Protein AF-A0A959YW52-F1 (afdb_monomer_lite)

pLDDT: mean 72.19, std 20.53, range [29.86, 98.44]

Foldseek 3Di:
DDDDPDFDKWKKKFKKKFKKKWFFDPVDDDPDDDTDTDIDTPTMETEPIGTDDPVVQVVDDAPDWDQKDFFYFYDDPNATFGFIWGGKGWDDFPDFPPWDDDPRMTMGMGITMIMTIGTDDGDGDDDDDDDDDDDDDDDDDDDDDDDDDDDPPPDDPDDDDPPPDDPDDPDVVVVVVVVVVVVVVVVVVVVVVVVVVVVVVVVVVVVVVVLVPPPPDDDDVVVVSCVVVVVVVVVVVVVVVVVVVVVVVVVVVVVPPDPDPVVVVVQVPPAFDWDWDWDDDPPWIKTWIWTWFAFLVRDIFIFILIFIPVLLVVLQVVQVPDPDDQPDPVSVLLVLLVLLQSCLVRCPRVLVRLVCRCVVVVNDLVRSLRVLLLRLQNQAEEFQECAADPVHAQDDDPNHGYDYNGVVSERGLSNCSRPVYGHAVNSQSNSCSSSVVVVWDKWWKDFPPVRHIWIFGQDPDDAAFDDDPNTTTWTAGRNHHDGDTRDDDPVGRPCVRIDTRDRDNVDPCSPPDDPVPPDDDDPDDD

Radius of gyration: 36.08 Å; chains: 1; bounding box: 125×95×77 Å

Sequence (526 aa):
MARRTELRRIHFTGTCSGKYHATRNPRLSRPLHEEVYDLTITEFEGRNCEVITEREHEAFTHDLSAEEVTGALCEWEGQLYRMQLAEVRVATAEGPEGVSKEGQDSFGQFHGTFTAVVMVPYEVFVPEADPEPLDVEDDDEPRTWTGTGPLNRVEVPVAPTWSDGCATGGCWEAVGWLLTILFWLVAAIALIGLIGVAPLVLLVLLVALLLSGGGILGGAGEAIGRVLGGILQFLLGLLAVGVLLSVLAGLFSFLKERPDERLRERTEQQELETQEDQLVVGEDTLIRHHLRWQDHGGQWHSMNWEVFRSHMRASLNHLDSIARHLPSEEDWRQLYGHLARTDSLHLSRLVSAARELGTREGLDRNQLAHALTTCVQSIPYSWVLEEPCPNGEGREWDGHPCKGEMPFGLNPPAGFVGDLRGDCDTRVLLLHAVLEELGYDVAVMLSQRYRHAMLGIVLPGRGSSLMHGGQRYYFYETTSRGFRLGYIHPQNADLRYWRLLKLDRDNPNFDNPSPWNSSRPSTTAS

Secondary structure (DSSP, 8-state):
-PPP-PPPEEEEEEEEEEEEEEEE-TT---SSS---EEEEEEEEEEEEEEEE-HHHHHH---SEEEEEEEEEEEEETTEEEEEEEEEEEEE--S--EEEEEETTEEEEEEEEEEEEEEESPPPPPPPPPPPPP------------------------------S---SSSHHHHHHHHHHHHHHHHHHHHHHHHHHHHHHHHHHHHHHHHHHS--SS-SSHHHHHHHHHHHHHHHHHHHHHHHHHHHHHHHHHHTT-S--HHHHHHHHSS--EEEEEEEEETTEEEEEEEEEEE-TTS-EEEEEEEEEHHHHHHHHHHHHH------SHHHHHHHHHHHHHHHTTTTHHHHHHHHHHHHHHT--HHHHHHHHHHHHHHSPP-EE-SSPPTT-TT-EETTEEEE-S-GGG---HHHHHHH----HHHHHHHHHHHHHHTT--EEEEEETTTTEEEEEE-SS--S-EEEETTEEEEEE--SSTTPPTT---GGG--GGG-EEE---SS-GGGGS--GGG---------

Structure (mmCIF, N/CA/C/O backbone):
data_AF-A0A959YW52-F1
#
_entry.id   AF-A0A959YW52-F1
#
loop_
_atom_site.group_PDB
_atom_site.id
_atom_site.type_symbol
_atom_site.label_atom_id
_atom_site.label_alt_id
_atom_site.label_comp_id
_atom_site.label_asym_id
_atom_site.label_entity_id
_atom_site.label_seq_id
_atom_site.pdbx_PDB_ins_code
_atom_site.Cartn_x
_atom_site.Cartn_y
_atom_site.Cartn_z
_atom_site.occupancy
_atom_site.B_iso_or_equiv
_atom_site.auth_seq_id
_atom_site.auth_comp_id
_atom_site.auth_asym_id
_atom_site.auth_atom_id
_atom_site.pdbx_PDB_model_num
ATOM 1 N N . MET A 1 1 ? -31.262 -17.242 25.983 1.00 34.03 1 MET A N 1
ATOM 2 C CA . MET A 1 1 ? -30.513 -16.406 26.947 1.00 34.03 1 MET A CA 1
ATOM 3 C C . MET A 1 1 ? -29.026 -16.650 26.735 1.00 34.03 1 MET A C 1
ATOM 5 O O . MET A 1 1 ? -28.505 -17.632 27.245 1.00 34.03 1 MET A O 1
ATOM 9 N N . ALA A 1 2 ? -28.364 -15.824 25.924 1.00 30.14 2 ALA A N 1
ATOM 10 C CA . ALA A 1 2 ? -26.908 -15.851 25.802 1.00 30.14 2 ALA A CA 1
ATOM 11 C C . ALA A 1 2 ? -26.317 -15.064 26.983 1.00 30.14 2 ALA A C 1
ATOM 13 O O . ALA A 1 2 ? -26.709 -13.918 27.206 1.00 30.14 2 ALA A O 1
ATOM 14 N N . ARG A 1 3 ? -25.440 -15.690 27.776 1.00 30.64 3 ARG A N 1
ATOM 15 C CA . ARG A 1 3 ? -24.701 -14.999 28.842 1.00 30.64 3 ARG A CA 1
ATOM 16 C C . ARG A 1 3 ? -23.702 -14.046 28.183 1.00 30.64 3 ARG A C 1
ATOM 18 O O . ARG A 1 3 ? -22.893 -14.490 27.375 1.00 30.64 3 ARG A O 1
ATOM 25 N N . ARG A 1 4 ? -23.773 -12.754 28.524 1.00 33.38 4 ARG A N 1
ATOM 26 C CA . ARG A 1 4 ? -22.678 -11.797 28.307 1.00 33.38 4 ARG A CA 1
ATOM 27 C C . ARG A 1 4 ? -21.444 -12.356 29.012 1.00 33.38 4 ARG A C 1
ATOM 29 O O . ARG A 1 4 ? -21.488 -12.568 30.221 1.00 33.38 4 ARG A O 1
ATOM 36 N N . THR A 1 5 ? -20.375 -12.611 28.273 1.00 37.94 5 THR A N 1
ATOM 37 C CA . THR A 1 5 ? -19.053 -12.824 28.859 1.00 37.94 5 THR A CA 1
ATOM 38 C C . THR A 1 5 ? -18.578 -11.453 29.333 1.00 37.94 5 THR A C 1
ATOM 40 O O . THR A 1 5 ? -18.180 -10.623 28.521 1.00 37.94 5 THR A O 1
ATOM 43 N N . GLU A 1 6 ? -18.744 -11.156 30.620 1.00 40.44 6 GLU A N 1
ATOM 44 C CA . GLU A 1 6 ? -18.160 -9.957 31.223 1.00 40.44 6 GLU A CA 1
ATOM 45 C C . GLU A 1 6 ? -16.634 -10.088 31.193 1.00 40.44 6 GLU A C 1
ATOM 47 O O . GLU A 1 6 ? -16.079 -11.097 31.634 1.00 40.44 6 GLU A O 1
ATOM 52 N N . LEU A 1 7 ? -15.967 -9.081 30.626 1.00 49.72 7 LEU A N 1
ATOM 53 C CA . LEU A 1 7 ? -14.514 -8.937 30.670 1.00 49.72 7 LEU A CA 1
ATOM 54 C C . LEU A 1 7 ? -14.094 -8.867 32.142 1.00 49.72 7 LEU A C 1
ATOM 56 O O . LEU A 1 7 ? -14.512 -7.962 32.863 1.00 49.72 7 LEU A O 1
ATOM 60 N N . ARG A 1 8 ? -13.301 -9.837 32.607 1.00 59.47 8 ARG A N 1
ATOM 61 C CA . ARG A 1 8 ? -12.747 -9.798 33.964 1.00 59.47 8 ARG A CA 1
ATOM 62 C C . ARG A 1 8 ? -11.584 -8.814 33.985 1.00 59.47 8 ARG A C 1
ATOM 64 O O . ARG A 1 8 ? -10.597 -9.027 33.283 1.00 59.47 8 ARG A O 1
ATOM 71 N N . ARG A 1 9 ? -11.729 -7.761 34.789 1.00 74.25 9 ARG A N 1
ATOM 72 C CA . ARG A 1 9 ? -10.675 -6.795 35.110 1.00 74.25 9 ARG A CA 1
ATOM 73 C C . ARG A 1 9 ? -9.883 -7.344 36.291 1.00 74.25 9 ARG A C 1
ATOM 75 O O 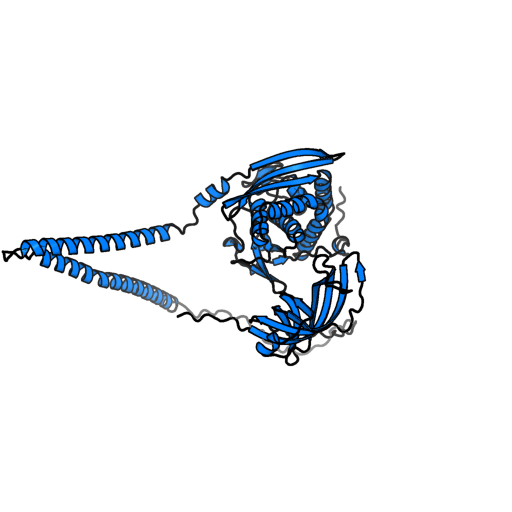. ARG A 1 9 ? -10.480 -7.693 37.309 1.00 74.25 9 ARG A O 1
ATOM 82 N N . ILE A 1 10 ? -8.571 -7.465 36.144 1.00 74.62 10 ILE A N 1
ATOM 83 C CA . ILE A 1 10 ? -7.675 -7.847 37.240 1.00 74.62 10 ILE A CA 1
ATOM 84 C C . ILE A 1 10 ? -6.772 -6.652 37.515 1.00 74.62 10 ILE A C 1
ATOM 86 O O . ILE A 1 10 ? -6.115 -6.165 36.597 1.00 74.62 10 ILE A O 1
ATOM 90 N N . HIS A 1 11 ? -6.769 -6.180 38.760 1.00 82.75 11 HIS A N 1
ATOM 91 C CA . HIS A 1 11 ? -5.918 -5.082 39.205 1.00 82.75 11 HIS A CA 1
ATOM 92 C C . HIS A 1 11 ? -4.652 -5.657 39.833 1.00 82.75 11 HIS A C 1
ATOM 94 O O . HIS A 1 11 ? -4.713 -6.649 40.559 1.00 82.75 11 HIS A O 1
ATOM 100 N N . PHE A 1 12 ? -3.509 -5.042 39.568 1.00 81.81 12 PHE A N 1
ATOM 101 C CA . PHE A 1 12 ? -2.229 -5.462 40.131 1.00 81.81 12 PHE A CA 1
ATOM 102 C C . PHE A 1 12 ? -1.361 -4.250 40.454 1.00 81.81 12 PHE A C 1
ATOM 104 O O . PHE A 1 12 ? -1.580 -3.161 39.920 1.00 81.81 12 PHE A O 1
ATOM 111 N N . THR A 1 13 ? -0.402 -4.458 41.350 1.00 85.31 13 THR A N 1
ATOM 112 C CA . THR A 1 13 ? 0.667 -3.526 41.707 1.00 85.31 13 THR A CA 1
ATOM 113 C C . THR A 1 13 ? 2.022 -4.171 41.450 1.00 85.31 13 THR A C 1
ATOM 115 O O . THR A 1 13 ? 2.110 -5.392 41.451 1.00 85.31 13 THR A O 1
ATOM 118 N N . GLY A 1 14 ? 3.080 -3.398 41.251 1.00 81.69 14 GLY A N 1
ATOM 119 C CA . GLY A 1 14 ? 4.436 -3.934 41.126 1.00 81.69 14 GLY A CA 1
ATOM 120 C C . GLY A 1 14 ? 5.497 -2.844 41.147 1.00 81.69 14 GLY A C 1
ATOM 121 O O . GLY A 1 14 ? 5.187 -1.659 41.280 1.00 81.69 14 GLY A O 1
ATOM 122 N N . THR A 1 15 ? 6.760 -3.229 40.996 1.00 81.69 15 THR A N 1
ATOM 123 C CA . THR A 1 15 ? 7.856 -2.283 40.735 1.00 81.69 15 THR A CA 1
ATOM 124 C C . THR A 1 15 ? 8.001 -2.079 39.234 1.00 81.69 15 THR A C 1
ATOM 126 O O . THR A 1 15 ? 7.799 -3.021 38.480 1.00 81.69 15 THR A O 1
ATOM 129 N N . CYS A 1 16 ? 8.368 -0.891 38.775 1.00 79.44 16 CYS A N 1
ATOM 130 C CA . CYS A 1 16 ? 8.569 -0.615 37.358 1.00 79.44 16 CYS A CA 1
ATOM 131 C C . CYS A 1 16 ? 9.844 0.178 37.104 1.00 79.44 16 CYS A C 1
ATOM 133 O O . CYS A 1 16 ? 10.278 0.962 37.951 1.00 79.44 16 CYS A O 1
ATOM 135 N N . SER A 1 17 ? 10.402 -0.023 35.919 1.00 77.06 17 SER A N 1
ATOM 136 C CA . SER A 1 17 ? 11.400 0.838 35.305 1.00 77.06 17 SER A CA 1
ATOM 137 C C . SER A 1 17 ? 10.946 1.219 33.899 1.00 77.06 17 SER A C 1
ATOM 139 O O . SER A 1 17 ? 10.126 0.536 33.283 1.00 77.06 17 SER A O 1
ATOM 141 N N . GLY A 1 18 ? 11.443 2.329 33.371 1.00 74.06 18 GLY A N 1
ATOM 142 C CA . GLY A 1 18 ? 11.065 2.735 32.025 1.00 74.06 18 GLY A CA 1
ATOM 143 C C . GLY A 1 18 ? 11.754 3.993 31.548 1.00 74.06 18 GLY A C 1
ATOM 144 O O . GLY A 1 18 ? 12.485 4.645 32.294 1.00 74.06 18 GLY A O 1
ATOM 145 N N . LYS A 1 19 ? 11.497 4.340 30.288 1.00 71.19 19 LYS A N 1
ATOM 146 C CA . LYS A 1 19 ? 11.913 5.608 29.689 1.00 71.19 19 LYS A CA 1
ATOM 147 C C . LYS A 1 19 ? 10.701 6.491 29.487 1.00 71.19 19 LYS A C 1
ATOM 149 O O . LYS A 1 19 ? 9.614 6.016 29.154 1.00 71.19 19 LYS A O 1
ATOM 154 N N . TYR A 1 20 ? 10.904 7.786 29.664 1.00 73.19 20 TYR A N 1
ATOM 155 C CA . TYR A 1 20 ? 9.878 8.774 29.398 1.00 73.19 20 TYR A CA 1
ATOM 156 C C . TYR A 1 20 ? 10.398 9.895 28.506 1.00 73.19 20 TYR A C 1
ATOM 158 O O . TYR A 1 20 ? 11.587 10.216 28.489 1.00 73.19 20 TYR A O 1
ATOM 166 N N . HIS A 1 21 ? 9.460 10.502 27.794 1.00 67.38 21 HIS A N 1
ATOM 167 C CA . HIS A 1 21 ? 9.604 11.740 27.055 1.00 67.38 21 HIS A CA 1
ATOM 168 C C . HIS A 1 21 ? 8.698 12.789 27.702 1.00 67.38 21 HIS A C 1
ATOM 170 O O . HIS A 1 21 ? 7.490 12.592 27.796 1.00 67.38 21 HIS A O 1
ATOM 176 N N . ALA A 1 22 ? 9.279 13.878 28.189 1.00 69.12 22 ALA A N 1
ATOM 177 C CA . ALA A 1 22 ? 8.568 14.961 28.849 1.00 69.12 22 ALA A CA 1
ATOM 178 C C . ALA A 1 22 ? 8.704 16.252 28.041 1.00 69.12 22 ALA A C 1
ATOM 180 O O . ALA A 1 22 ? 9.807 16.781 27.906 1.00 69.12 22 ALA A O 1
ATOM 181 N N . THR A 1 23 ? 7.583 16.797 27.578 1.00 64.88 23 THR A N 1
ATOM 182 C CA . THR A 1 23 ? 7.533 18.083 26.875 1.00 64.88 23 THR A CA 1
ATOM 183 C C . THR A 1 23 ? 7.017 19.149 27.827 1.00 64.88 23 THR A C 1
ATOM 185 O O . THR A 1 23 ? 5.978 18.986 28.464 1.00 64.88 23 THR A O 1
ATOM 188 N N . ARG A 1 24 ? 7.736 20.266 27.957 1.00 65.94 24 ARG A N 1
ATOM 189 C CA . ARG A 1 24 ? 7.302 21.372 28.823 1.00 65.94 24 ARG A CA 1
ATOM 190 C C . ARG A 1 24 ? 5.937 21.888 28.365 1.00 65.94 24 ARG A C 1
ATOM 192 O O . ARG A 1 24 ? 5.804 22.299 27.217 1.00 65.94 24 ARG A O 1
ATOM 199 N N . ASN A 1 25 ? 4.951 21.945 29.260 1.00 62.22 25 ASN A N 1
ATOM 200 C CA . ASN A 1 25 ? 3.622 22.465 28.951 1.00 62.22 25 ASN A CA 1
ATOM 201 C C . ASN A 1 25 ? 3.543 23.968 29.289 1.00 62.22 25 ASN A C 1
ATOM 203 O O . ASN A 1 25 ? 3.384 24.346 30.454 1.00 62.22 25 ASN A O 1
ATOM 207 N N . PRO A 1 26 ? 3.617 24.874 28.295 1.00 59.00 26 PRO A N 1
ATOM 208 C CA . PRO A 1 26 ? 3.636 26.313 28.548 1.00 59.00 26 PRO A CA 1
ATOM 209 C C . PRO A 1 26 ? 2.276 26.875 28.991 1.00 59.00 26 PRO A C 1
ATOM 211 O O . PRO A 1 26 ? 2.205 28.041 29.379 1.00 59.00 26 PRO A O 1
ATOM 214 N N . ARG A 1 27 ? 1.190 26.090 28.908 1.00 53.53 27 ARG A N 1
ATOM 215 C CA . ARG A 1 27 ? -0.183 26.528 29.217 1.00 53.53 27 ARG A CA 1
ATOM 216 C C . ARG A 1 27 ? -0.585 26.283 30.673 1.00 53.53 27 ARG A C 1
ATOM 218 O O . ARG A 1 27 ? -1.597 26.826 31.108 1.00 53.53 27 ARG A O 1
ATOM 225 N N . LEU A 1 28 ? 0.193 25.497 31.416 1.00 52.78 28 LEU A N 1
ATOM 226 C CA . LEU A 1 28 ? -0.083 25.093 32.795 1.00 52.78 28 LEU A CA 1
ATOM 227 C C . LEU A 1 28 ? 1.045 25.553 33.730 1.00 52.78 28 LEU A C 1
ATOM 229 O O . LEU A 1 28 ? 1.616 24.764 34.466 1.00 52.78 28 LEU A O 1
ATOM 233 N N . SER A 1 29 ? 1.404 26.835 33.717 1.00 49.03 29 SER A N 1
ATOM 234 C CA . SER A 1 29 ? 2.320 27.379 34.726 1.00 49.03 29 SER A CA 1
ATOM 235 C C . SER A 1 29 ? 1.566 27.627 36.038 1.00 49.03 29 SER A C 1
ATOM 237 O O . SER A 1 29 ? 0.639 28.438 36.101 1.00 49.03 29 SER A O 1
ATOM 239 N N . ARG A 1 30 ? 1.936 26.907 37.104 1.00 50.81 30 ARG A N 1
ATOM 240 C CA . ARG A 1 30 ? 1.423 27.158 38.462 1.00 50.81 30 ARG A CA 1
ATOM 241 C C . ARG A 1 30 ? 2.211 28.293 39.140 1.00 50.81 30 ARG A C 1
ATOM 243 O O . ARG A 1 30 ? 3.306 28.637 38.689 1.00 50.81 30 ARG A O 1
ATOM 250 N N . PRO A 1 31 ? 1.674 28.932 40.198 1.00 45.75 31 PRO A N 1
ATOM 251 C CA . PRO A 1 31 ? 2.380 30.010 40.880 1.00 45.75 31 PRO A CA 1
ATOM 252 C C . PRO A 1 31 ? 3.649 29.490 41.574 1.00 45.75 31 PRO A C 1
ATOM 254 O O . PRO A 1 31 ? 3.576 28.533 42.333 1.00 45.75 31 PRO A O 1
ATOM 257 N N . LEU A 1 32 ? 4.765 30.201 41.360 1.00 44.62 32 LEU A N 1
ATOM 258 C CA . LEU A 1 32 ? 6.090 30.046 41.988 1.00 44.62 32 LEU A CA 1
ATOM 259 C C . LEU A 1 32 ? 6.825 28.715 41.716 1.00 44.62 32 LEU A C 1
ATOM 261 O O . LEU A 1 32 ? 6.703 27.741 42.443 1.00 44.62 32 LEU A O 1
ATOM 265 N N . HIS A 1 33 ? 7.707 28.769 40.710 1.00 49.72 33 HIS A N 1
ATOM 266 C CA . HIS A 1 33 ? 8.815 27.840 40.427 1.00 49.72 33 HIS A CA 1
ATOM 267 C C . HIS A 1 33 ? 8.492 26.394 40.009 1.00 49.72 33 HIS A C 1
ATOM 269 O O . HIS A 1 33 ? 9.429 25.639 39.762 1.00 49.72 33 HIS A O 1
ATOM 275 N N . GLU A 1 34 ? 7.227 26.025 39.818 1.00 51.66 34 GLU A N 1
ATOM 276 C CA . GLU A 1 34 ? 6.865 24.716 39.257 1.00 51.66 34 GLU A CA 1
ATOM 277 C C . GLU A 1 34 ? 6.681 24.788 37.734 1.00 51.66 34 GLU A C 1
ATOM 279 O O . GLU A 1 34 ? 5.767 25.436 37.218 1.00 51.66 34 GLU A O 1
ATOM 284 N N . GLU A 1 35 ? 7.569 24.116 37.001 1.00 58.22 35 GLU A N 1
ATOM 285 C CA . GLU A 1 35 ? 7.387 23.839 35.578 1.00 58.22 35 GLU A CA 1
ATOM 286 C C . GLU A 1 35 ? 6.579 22.551 35.413 1.00 58.22 35 GLU A C 1
ATOM 288 O O . GLU A 1 35 ? 6.945 21.512 35.959 1.00 58.22 35 GLU A O 1
ATOM 293 N N . VAL A 1 36 ? 5.483 22.619 34.658 1.00 58.41 36 VAL A N 1
ATOM 294 C CA . VAL A 1 36 ? 4.636 21.458 34.363 1.00 58.41 36 VAL A CA 1
ATOM 295 C C . VAL A 1 36 ? 5.055 20.873 33.019 1.00 58.41 36 VAL A C 1
ATOM 297 O O . VAL A 1 36 ? 5.238 21.609 32.048 1.00 58.41 36 VAL A O 1
ATOM 300 N N . TYR A 1 37 ? 5.213 19.555 32.971 1.00 60.69 37 TYR A N 1
ATOM 301 C CA . TYR A 1 37 ? 5.586 18.806 31.777 1.00 60.69 37 TYR A CA 1
ATOM 302 C C . TYR A 1 37 ? 4.476 17.810 31.433 1.00 60.69 37 TYR A C 1
ATOM 304 O O . TYR A 1 37 ? 3.926 17.169 32.327 1.00 60.69 37 TYR A O 1
ATOM 312 N N . ASP A 1 38 ? 4.172 17.676 30.145 1.00 58.47 38 ASP A N 1
ATOM 313 C CA . ASP A 1 38 ? 3.371 16.578 29.613 1.00 58.47 38 ASP A CA 1
ATOM 314 C C . ASP A 1 38 ? 4.309 15.383 29.417 1.00 58.47 38 ASP A C 1
ATOM 316 O O . ASP A 1 38 ? 5.270 15.468 28.649 1.00 58.47 38 ASP A O 1
ATOM 320 N N . LEU A 1 39 ? 4.073 14.289 30.141 1.00 62.97 39 LEU A N 1
ATOM 321 C CA . LEU A 1 39 ? 4.956 13.125 30.145 1.00 62.97 39 LEU A CA 1
ATOM 322 C C . LEU A 1 39 ? 4.329 11.957 29.382 1.00 62.97 39 LEU A C 1
ATOM 324 O O . LEU A 1 39 ? 3.195 11.569 29.637 1.00 62.97 39 LEU A O 1
ATOM 328 N N . THR A 1 40 ? 5.095 11.388 28.457 1.00 63.34 40 THR A N 1
ATOM 329 C CA . THR A 1 40 ? 4.764 10.187 27.687 1.00 63.34 40 THR A CA 1
ATOM 330 C C . THR A 1 40 ? 5.757 9.086 28.034 1.00 63.34 40 THR A C 1
ATOM 332 O O . THR A 1 40 ? 6.964 9.279 27.907 1.00 63.34 40 THR A O 1
ATOM 335 N N . ILE A 1 41 ? 5.272 7.924 28.467 1.00 66.38 41 ILE A N 1
ATOM 336 C CA . ILE A 1 41 ? 6.121 6.751 28.709 1.00 66.38 41 ILE A CA 1
ATOM 337 C C . ILE A 1 41 ? 6.405 6.084 27.359 1.00 66.38 41 ILE A C 1
ATOM 339 O O . ILE A 1 41 ? 5.474 5.734 26.638 1.00 66.38 41 ILE A O 1
ATOM 343 N N . THR A 1 42 ? 7.680 5.936 27.004 1.00 58.91 42 THR A N 1
ATOM 344 C CA . THR A 1 42 ? 8.112 5.345 25.725 1.00 58.91 42 THR A CA 1
ATOM 345 C C . THR A 1 42 ? 8.523 3.883 25.869 1.00 58.91 42 THR A C 1
ATOM 347 O O . THR A 1 42 ? 8.342 3.102 24.941 1.00 58.91 42 THR A O 1
ATOM 350 N N . GLU A 1 43 ? 9.028 3.496 27.041 1.00 66.75 43 GLU A N 1
ATOM 351 C CA . GLU A 1 43 ? 9.356 2.114 27.402 1.00 66.75 43 GLU A CA 1
ATOM 352 C C . GLU A 1 43 ? 8.918 1.858 28.847 1.00 66.75 43 GLU A C 1
ATOM 354 O O . GLU A 1 43 ? 9.094 2.725 29.704 1.00 66.75 43 GLU A O 1
ATOM 359 N N . PHE A 1 44 ? 8.365 0.675 29.124 1.00 73.12 44 PHE A N 1
ATOM 360 C CA . PHE A 1 44 ? 7.883 0.297 30.452 1.00 73.12 44 PHE A CA 1
ATOM 361 C C . PHE A 1 44 ? 8.139 -1.183 30.725 1.00 73.12 44 PHE A C 1
ATOM 363 O O . PHE A 1 44 ? 7.693 -2.058 29.981 1.00 73.12 44 PHE A O 1
ATOM 370 N N . GLU A 1 45 ? 8.790 -1.462 31.844 1.00 71.75 45 GLU A N 1
ATOM 371 C CA . GLU A 1 45 ? 9.041 -2.799 32.351 1.00 71.75 45 GLU A CA 1
ATOM 372 C C . GLU A 1 45 ? 8.528 -2.886 33.792 1.00 71.75 45 GLU A C 1
ATOM 374 O O . GLU A 1 45 ? 9.052 -2.234 34.689 1.00 71.75 45 GLU A O 1
ATOM 379 N N . GLY A 1 46 ? 7.476 -3.673 34.021 1.00 72.25 46 GLY A N 1
ATOM 380 C CA . GLY A 1 46 ? 6.976 -3.985 35.362 1.00 72.25 46 GLY A CA 1
ATOM 381 C C . GLY A 1 46 ? 7.577 -5.292 35.869 1.00 72.25 46 GLY A C 1
ATOM 382 O O . GLY A 1 46 ? 7.745 -6.208 35.084 1.00 72.25 46 GLY A O 1
ATOM 383 N N . ARG A 1 47 ? 7.882 -5.403 37.161 1.00 73.00 47 ARG A N 1
ATOM 384 C CA . ARG A 1 47 ? 8.407 -6.595 37.847 1.00 73.00 47 ARG A CA 1
ATOM 385 C C . ARG A 1 47 ? 7.699 -6.774 39.190 1.00 73.00 47 ARG A C 1
ATOM 387 O O . ARG A 1 47 ? 7.148 -5.809 39.720 1.00 73.00 47 ARG A O 1
ATOM 394 N N . ASN A 1 48 ? 7.756 -7.983 39.754 1.00 75.00 48 ASN A N 1
ATOM 395 C CA . ASN A 1 48 ? 7.159 -8.319 41.056 1.00 75.00 48 ASN A CA 1
ATOM 396 C C . ASN A 1 48 ? 5.664 -7.941 41.138 1.00 75.00 48 ASN A C 1
ATOM 398 O O . ASN A 1 48 ? 5.266 -7.178 42.017 1.00 75.00 48 ASN A O 1
ATOM 402 N N . CYS A 1 49 ? 4.853 -8.403 40.178 1.00 78.81 49 CYS A N 1
ATOM 403 C CA . CYS A 1 49 ? 3.453 -7.991 40.072 1.00 78.81 49 CYS A CA 1
ATOM 404 C C . CYS A 1 49 ? 2.560 -8.789 41.049 1.00 78.81 49 CYS A C 1
ATOM 406 O O . CYS A 1 49 ? 2.483 -10.015 40.973 1.00 78.81 49 CYS A O 1
ATOM 408 N N . GLU A 1 50 ? 1.836 -8.100 41.932 1.00 78.88 50 GLU A N 1
ATOM 409 C CA . GLU A 1 50 ? 0.905 -8.671 42.913 1.00 78.88 50 GLU A CA 1
ATOM 410 C C . GLU A 1 50 ? -0.532 -8.216 42.642 1.00 78.88 50 GLU A C 1
ATOM 412 O O . GLU A 1 50 ? -0.778 -7.051 42.337 1.00 78.88 50 GLU A O 1
ATOM 417 N N . VAL A 1 51 ? -1.507 -9.122 42.764 1.00 79.88 51 VAL A N 1
ATOM 418 C CA . VAL A 1 51 ? -2.928 -8.794 42.560 1.00 79.88 51 VAL A CA 1
ATOM 419 C C . VAL A 1 51 ? -3.434 -7.932 43.715 1.00 79.88 51 VAL A C 1
ATOM 421 O O . VAL A 1 51 ? -3.313 -8.314 44.877 1.00 79.88 51 VAL A O 1
ATOM 424 N N . ILE A 1 52 ? -4.065 -6.809 43.383 1.00 82.00 52 ILE A N 1
ATOM 425 C CA . ILE A 1 52 ? -4.679 -5.883 44.340 1.00 82.00 52 ILE A CA 1
ATOM 426 C C . ILE A 1 52 ? -6.182 -5.773 44.090 1.00 82.00 52 ILE A C 1
ATOM 428 O O . ILE A 1 52 ? -6.714 -6.207 43.066 1.00 82.00 52 ILE A O 1
ATOM 432 N N . THR A 1 53 ? -6.895 -5.175 45.034 1.00 84.31 53 THR A N 1
ATOM 433 C CA . THR A 1 53 ? -8.310 -4.846 44.867 1.00 84.31 53 THR A CA 1
ATOM 434 C C . THR A 1 53 ? -8.496 -3.576 44.032 1.00 84.31 53 THR A C 1
ATOM 436 O O . THR A 1 53 ? -7.645 -2.689 44.007 1.00 84.31 53 THR A O 1
ATOM 439 N N . GLU A 1 54 ? -9.658 -3.440 43.387 1.00 81.62 54 GLU A N 1
ATOM 440 C CA . GLU A 1 54 ? -10.047 -2.212 42.669 1.00 81.62 54 GLU A CA 1
ATOM 441 C C . GLU A 1 54 ? -9.965 -0.973 43.577 1.00 81.62 54 GLU A C 1
ATOM 443 O O . GLU A 1 54 ? -9.461 0.070 43.175 1.00 81.62 54 GLU A O 1
ATOM 448 N N . ARG A 1 55 ? -10.352 -1.115 44.852 1.00 82.88 55 ARG A N 1
ATOM 449 C CA . ARG A 1 55 ? -10.268 -0.039 45.846 1.00 82.88 55 ARG A CA 1
ATOM 450 C C . ARG A 1 55 ? -8.827 0.396 46.131 1.00 82.88 55 ARG A C 1
ATOM 452 O O . ARG A 1 55 ? -8.592 1.576 46.373 1.00 82.88 55 ARG A O 1
ATOM 459 N N . GLU A 1 56 ? -7.875 -0.534 46.131 1.00 79.31 56 GLU A N 1
ATOM 460 C CA . GLU A 1 56 ? -6.447 -0.228 46.299 1.00 79.31 56 GLU A CA 1
ATOM 461 C C . GLU A 1 56 ? -5.870 0.449 45.053 1.00 79.31 56 GLU A C 1
ATOM 463 O O . GLU A 1 56 ? -5.114 1.407 45.185 1.00 79.31 56 GLU A O 1
ATOM 468 N N . HIS A 1 57 ? -6.292 0.028 43.856 1.00 80.94 57 HIS A N 1
ATOM 469 C CA . HIS A 1 57 ? -5.947 0.700 42.600 1.00 80.94 57 HIS A CA 1
ATOM 470 C C . HIS A 1 57 ? -6.480 2.144 42.554 1.00 80.94 57 HIS A C 1
ATOM 472 O O . HIS A 1 57 ? -5.765 3.075 42.177 1.00 80.94 57 HIS A O 1
ATOM 478 N N . GLU A 1 58 ? -7.724 2.360 42.988 1.00 80.12 58 GLU A N 1
ATOM 479 C CA . GLU A 1 58 ? -8.333 3.690 43.054 1.00 80.12 58 GLU A CA 1
ATOM 480 C C . GLU A 1 58 ? -7.672 4.600 44.096 1.00 80.12 58 GLU A C 1
ATOM 482 O O . GLU A 1 58 ? -7.528 5.797 43.847 1.00 80.12 58 GLU A O 1
ATOM 487 N N . ALA A 1 59 ? -7.252 4.042 45.236 1.00 76.56 59 ALA A N 1
ATOM 488 C CA . ALA A 1 59 ? -6.581 4.771 46.312 1.00 76.56 59 ALA A CA 1
ATOM 489 C C . ALA A 1 59 ? -5.106 5.102 46.012 1.00 76.56 59 ALA A C 1
ATOM 491 O O . ALA A 1 59 ? -4.488 5.852 46.771 1.00 76.56 59 ALA A O 1
ATOM 492 N N . PHE A 1 60 ? -4.541 4.560 44.929 1.00 72.19 60 PHE A N 1
ATOM 493 C CA . PHE A 1 60 ? -3.142 4.748 44.560 1.00 72.19 60 PHE A CA 1
ATOM 494 C C . PHE A 1 60 ? -2.878 6.177 44.047 1.00 72.19 60 PHE A C 1
ATOM 496 O O . PHE A 1 60 ? -3.376 6.594 42.994 1.00 72.19 60 PHE A O 1
ATOM 503 N N . THR A 1 61 ? -2.087 6.946 44.801 1.00 64.00 61 THR A N 1
ATOM 504 C CA . THR A 1 61 ? -1.636 8.296 44.429 1.00 64.00 61 THR A CA 1
ATOM 505 C C . THR A 1 61 ? -0.545 8.206 43.365 1.00 64.00 61 THR A C 1
ATOM 507 O O . THR A 1 61 ? 0.440 7.506 43.576 1.00 64.00 61 THR A O 1
ATOM 510 N N . HIS A 1 62 ? -0.714 8.895 42.236 1.00 62.66 62 HIS A N 1
ATOM 511 C CA . HIS A 1 62 ? 0.143 8.751 41.058 1.00 62.66 62 HIS A CA 1
ATOM 512 C C . HIS A 1 62 ? 0.695 10.095 40.597 1.00 62.66 62 HIS A C 1
ATOM 514 O O . HIS A 1 62 ? -0.032 11.088 40.576 1.00 62.66 62 HIS A O 1
ATOM 520 N N . ASP A 1 63 ? 1.958 10.089 40.183 1.00 56.94 63 ASP A N 1
ATOM 521 C CA . ASP A 1 63 ? 2.589 11.247 39.546 1.00 56.94 63 ASP A CA 1
ATOM 522 C C . ASP A 1 63 ? 2.489 11.159 38.022 1.00 56.94 63 ASP A C 1
ATOM 524 O O . ASP A 1 63 ? 2.419 12.186 37.353 1.00 56.94 63 ASP A O 1
ATOM 528 N N . LEU A 1 64 ? 2.442 9.934 37.477 1.00 62.78 64 LEU A N 1
ATOM 529 C CA . LEU A 1 64 ? 2.377 9.652 36.043 1.00 62.78 64 LEU A CA 1
ATOM 530 C C . LEU A 1 64 ? 1.237 8.677 35.741 1.00 62.78 64 LEU A C 1
ATOM 532 O O . LEU A 1 64 ? 1.041 7.692 36.462 1.00 62.78 64 LEU A O 1
ATOM 536 N N . SER A 1 65 ? 0.512 8.933 34.653 1.00 59.31 65 SER A N 1
ATOM 537 C CA . SER A 1 65 ? -0.501 8.029 34.110 1.00 59.31 65 SER A CA 1
ATOM 538 C C . SER A 1 65 ? -0.234 7.739 32.634 1.00 59.31 65 SER A C 1
ATOM 540 O O . SER A 1 65 ? 0.206 8.612 31.888 1.00 59.31 65 SER A O 1
ATOM 542 N N . ALA A 1 66 ? -0.498 6.503 32.215 1.00 61.59 66 ALA A N 1
ATOM 543 C CA . ALA A 1 66 ? -0.481 6.103 30.812 1.00 61.59 66 ALA A CA 1
ATOM 544 C C . ALA A 1 66 ? -1.762 5.325 30.491 1.00 61.59 66 ALA A C 1
ATOM 546 O O . ALA A 1 66 ? -2.157 4.431 31.244 1.00 61.59 66 ALA A O 1
ATOM 547 N N . GLU A 1 67 ? -2.424 5.693 29.390 1.00 51.38 67 GLU A N 1
ATOM 548 C CA . GLU A 1 67 ? -3.715 5.106 29.006 1.00 51.38 67 GLU A CA 1
ATOM 549 C C . GLU A 1 67 ? -3.569 3.630 28.616 1.00 51.38 67 GLU A C 1
ATOM 551 O O . GLU A 1 67 ? -4.342 2.797 29.091 1.00 51.38 67 GLU A O 1
ATOM 556 N N . GLU A 1 68 ? -2.529 3.287 27.849 1.00 54.19 68 GLU A N 1
ATOM 557 C CA . GLU A 1 68 ? -2.211 1.910 27.469 1.00 54.19 68 GLU A CA 1
ATOM 558 C C . GLU A 1 68 ? -0.697 1.700 27.376 1.00 54.19 68 GLU A C 1
ATOM 560 O O . GLU A 1 68 ? 0.024 2.496 26.775 1.00 54.19 68 GLU A O 1
ATOM 565 N N . VAL A 1 69 ? -0.217 0.601 27.958 1.00 57.91 69 VAL A N 1
ATOM 566 C CA . VAL A 1 69 ? 1.180 0.172 27.874 1.00 57.91 69 VAL A CA 1
ATOM 567 C C . VAL A 1 69 ? 1.224 -1.250 27.328 1.00 57.91 69 VAL A C 1
ATOM 569 O O . VAL A 1 69 ? 0.803 -2.215 27.974 1.00 57.91 69 VAL A O 1
ATOM 572 N N . THR A 1 70 ? 1.756 -1.390 26.118 1.00 49.03 70 THR A N 1
ATOM 573 C CA . THR A 1 70 ? 1.997 -2.684 25.476 1.00 49.03 70 THR A CA 1
ATOM 574 C C . THR A 1 70 ? 3.369 -3.230 25.855 1.00 49.03 70 THR A C 1
ATOM 576 O O . THR A 1 70 ? 4.382 -2.627 25.515 1.00 49.03 70 THR A O 1
ATOM 579 N N . GLY A 1 71 ? 3.409 -4.409 26.489 1.00 51.19 71 GLY A N 1
ATOM 580 C CA . GLY A 1 71 ? 4.644 -5.192 26.622 1.00 51.19 71 GLY A CA 1
ATOM 581 C C . GLY A 1 71 ? 5.260 -5.285 28.020 1.00 51.19 71 GLY A C 1
ATOM 582 O O . GLY A 1 71 ? 6.420 -5.677 28.115 1.00 51.19 71 GLY A O 1
ATOM 583 N N . ALA A 1 72 ? 4.516 -4.995 29.092 1.00 58.22 72 ALA A N 1
ATOM 584 C CA . ALA A 1 72 ? 5.038 -5.145 30.450 1.00 58.22 72 ALA A CA 1
ATOM 585 C C . ALA A 1 72 ? 5.334 -6.620 30.775 1.00 58.22 72 ALA A C 1
ATOM 587 O O . ALA A 1 72 ? 4.492 -7.487 30.540 1.00 58.22 72 ALA A O 1
ATOM 588 N N . LEU A 1 73 ? 6.521 -6.901 31.317 1.00 61.31 73 LEU A N 1
ATOM 589 C CA . LEU A 1 73 ? 6.983 -8.246 31.674 1.00 61.31 73 LEU A CA 1
ATOM 590 C C . LEU A 1 73 ? 6.729 -8.562 33.154 1.00 61.31 73 LEU A C 1
ATOM 592 O O . LEU A 1 73 ? 7.653 -8.610 33.953 1.00 61.31 73 LEU A O 1
ATOM 596 N N . CYS A 1 74 ? 5.480 -8.808 33.531 1.00 62.19 74 CYS A N 1
ATOM 597 C CA . CYS A 1 74 ? 5.145 -9.135 34.912 1.00 62.19 74 CYS A CA 1
ATOM 598 C C . CYS A 1 74 ? 5.622 -10.533 35.311 1.00 62.19 74 CYS A C 1
ATOM 600 O O . CYS A 1 74 ? 5.199 -11.529 34.735 1.00 62.19 74 CYS A O 1
ATOM 602 N N . GLU A 1 75 ? 6.428 -10.624 36.363 1.00 63.59 75 GLU A N 1
ATOM 603 C CA . GLU A 1 75 ? 6.662 -11.891 37.051 1.00 63.59 75 GLU A CA 1
ATOM 604 C C . GLU A 1 75 ? 5.511 -12.170 38.025 1.00 63.59 75 GLU A C 1
ATOM 606 O O . GLU A 1 75 ? 5.209 -11.336 38.882 1.00 63.59 75 GLU A O 1
ATOM 611 N N . TRP A 1 76 ? 4.869 -13.330 37.885 1.00 60.47 76 TRP A N 1
ATOM 612 C CA . TRP A 1 76 ? 3.800 -13.804 38.762 1.00 60.47 76 TRP A CA 1
ATOM 613 C C . TRP A 1 76 ? 3.995 -15.301 39.042 1.00 60.47 76 TRP A C 1
ATOM 615 O O . TRP A 1 76 ? 4.202 -16.088 38.122 1.00 60.47 76 TRP A O 1
ATOM 625 N N . GLU A 1 77 ? 4.000 -15.700 40.318 1.00 63.53 77 GLU A N 1
ATOM 626 C CA . GLU A 1 77 ? 4.262 -17.088 40.755 1.00 63.53 77 GLU A CA 1
ATOM 627 C C . GLU A 1 77 ? 5.548 -17.724 40.160 1.00 63.53 77 GLU A C 1
ATOM 629 O O . GLU A 1 77 ? 5.608 -18.929 39.920 1.00 63.53 77 GLU A O 1
ATOM 634 N N . GLY A 1 78 ? 6.595 -16.923 39.921 1.00 57.84 78 GLY A N 1
ATOM 635 C CA . GLY A 1 78 ? 7.876 -17.388 39.366 1.00 57.84 78 GLY A CA 1
ATOM 636 C C . GLY A 1 78 ? 7.874 -17.635 37.852 1.00 57.84 78 GLY A C 1
ATOM 637 O O . GLY A 1 78 ? 8.815 -18.228 37.327 1.00 57.84 78 GLY A O 1
ATOM 638 N N . GLN A 1 79 ? 6.830 -17.199 37.140 1.00 57.78 79 GLN A N 1
ATOM 639 C CA . GLN A 1 79 ? 6.774 -17.184 35.678 1.00 57.78 79 GLN A CA 1
ATOM 640 C C . GLN A 1 79 ? 6.671 -15.751 35.155 1.00 57.78 79 GLN A C 1
ATOM 642 O O . GLN A 1 79 ? 6.015 -14.903 35.759 1.00 57.78 79 GLN A O 1
ATOM 647 N N . LEU A 1 80 ? 7.325 -15.482 34.024 1.00 58.44 80 LEU A N 1
ATOM 648 C CA . LEU A 1 80 ? 7.353 -14.167 33.391 1.00 58.44 80 LEU A CA 1
ATOM 649 C C . LEU A 1 80 ? 6.241 -14.067 32.335 1.00 58.44 80 LEU A C 1
ATOM 651 O O . LEU A 1 80 ? 6.212 -14.834 31.377 1.00 58.44 80 LEU A O 1
ATOM 655 N N . TYR A 1 81 ? 5.351 -13.094 32.483 1.00 63.94 81 TYR A N 1
ATOM 656 C CA . TYR A 1 81 ? 4.208 -12.858 31.608 1.00 63.94 81 TYR A CA 1
ATOM 657 C C . TYR A 1 81 ? 4.371 -11.539 30.870 1.00 63.94 81 TYR A C 1
ATOM 659 O O . TYR A 1 81 ? 4.543 -10.492 31.489 1.00 63.94 81 TYR A O 1
ATOM 667 N N . ARG A 1 82 ? 4.233 -11.559 29.542 1.00 61.56 82 ARG A N 1
ATOM 668 C CA . ARG A 1 82 ? 4.062 -10.324 28.775 1.00 61.56 82 ARG A CA 1
ATOM 669 C C . ARG A 1 82 ? 2.587 -9.943 28.771 1.00 61.56 82 ARG A C 1
ATOM 671 O O . ARG A 1 82 ? 1.763 -10.655 28.205 1.00 61.56 82 ARG A O 1
ATOM 678 N N . MET A 1 83 ? 2.261 -8.818 29.391 1.00 66.19 83 MET A N 1
ATOM 679 C CA . MET A 1 83 ? 0.888 -8.372 29.597 1.00 66.19 83 MET A CA 1
ATOM 680 C C . MET A 1 83 ? 0.642 -7.030 28.899 1.00 66.19 83 MET A C 1
ATOM 682 O O . MET A 1 83 ? 1.530 -6.178 28.806 1.00 66.19 83 MET A O 1
ATOM 686 N N . GLN A 1 84 ? -0.582 -6.840 28.404 1.00 64.94 84 GLN A N 1
ATOM 687 C CA . GLN A 1 84 ? -1.070 -5.528 27.987 1.00 64.94 84 GLN A CA 1
ATOM 688 C C . GLN A 1 84 ? -1.722 -4.863 29.196 1.00 64.94 84 GLN A C 1
ATOM 690 O O . GLN A 1 84 ? -2.689 -5.395 29.749 1.00 64.94 84 GLN A O 1
ATOM 695 N N . LEU A 1 85 ? -1.158 -3.735 29.623 1.00 70.06 85 LEU A N 1
ATOM 696 C CA . LEU A 1 85 ? -1.632 -3.007 30.789 1.00 70.06 85 LEU A CA 1
ATOM 697 C C . LEU A 1 85 ? -2.492 -1.825 30.345 1.00 70.06 85 LEU A C 1
ATOM 699 O O . LEU A 1 85 ? -2.092 -1.057 29.471 1.00 70.06 85 LEU A O 1
ATOM 703 N N . ALA A 1 86 ? -3.650 -1.673 30.974 1.00 68.62 86 ALA A N 1
ATOM 704 C CA . ALA A 1 86 ? -4.528 -0.518 30.843 1.00 68.62 86 ALA A CA 1
ATOM 705 C C . ALA A 1 86 ? -4.583 0.248 32.171 1.00 68.62 86 ALA A C 1
ATOM 707 O O . ALA A 1 86 ? -4.367 -0.338 33.234 1.00 68.62 86 ALA A O 1
ATOM 708 N N . GLU A 1 87 ? -4.896 1.544 32.117 1.00 77.81 87 GLU A N 1
ATOM 709 C CA . GLU A 1 87 ? -5.038 2.404 33.307 1.00 77.81 87 GLU A CA 1
ATOM 710 C C . GLU A 1 87 ? -3.790 2.389 34.212 1.00 77.81 87 GLU A C 1
ATOM 712 O O . GLU A 1 87 ? -3.886 2.277 35.435 1.00 77.81 87 GLU A O 1
ATOM 717 N N . VAL A 1 88 ? -2.597 2.478 33.613 1.00 74.38 88 VAL A N 1
ATOM 718 C CA . VAL A 1 88 ? -1.334 2.412 34.359 1.00 74.38 88 VAL A CA 1
ATOM 719 C C . VAL A 1 88 ? -1.137 3.692 35.171 1.00 74.38 88 VAL A C 1
ATOM 721 O O . VAL A 1 88 ? -1.193 4.799 34.634 1.00 74.38 88 VAL A O 1
ATOM 724 N N . ARG A 1 89 ? -0.869 3.535 36.469 1.00 82.62 89 ARG A N 1
ATOM 725 C CA . ARG A 1 89 ? -0.609 4.609 37.436 1.00 82.62 89 ARG A CA 1
ATOM 726 C C . ARG A 1 89 ? 0.725 4.360 38.125 1.00 82.62 89 ARG A C 1
ATOM 728 O O . ARG A 1 89 ? 0.859 3.333 38.779 1.00 82.62 89 ARG A O 1
ATOM 735 N N . VAL A 1 90 ? 1.684 5.279 38.027 1.00 72.56 90 VAL A N 1
ATOM 736 C CA . VAL A 1 90 ? 3.029 5.134 38.622 1.00 72.56 90 VAL A CA 1
ATOM 737 C C . VAL A 1 90 ? 3.202 6.105 39.798 1.00 72.56 90 VAL A C 1
ATOM 739 O O . VAL A 1 90 ? 2.926 7.299 39.663 1.00 72.56 90 VAL A O 1
ATOM 742 N N . ALA A 1 91 ? 3.655 5.600 40.949 1.00 68.38 91 ALA A N 1
ATOM 743 C CA . ALA A 1 91 ? 3.971 6.367 42.152 1.00 68.38 91 ALA A CA 1
ATOM 744 C C . ALA A 1 91 ? 5.487 6.584 42.277 1.00 68.38 91 ALA A C 1
ATOM 746 O O . ALA A 1 91 ? 6.241 5.619 42.423 1.00 68.38 91 ALA A O 1
ATOM 747 N N . THR A 1 92 ? 5.872 7.867 42.233 1.00 60.22 92 THR A N 1
ATOM 748 C CA . THR A 1 92 ? 7.185 8.498 42.460 1.00 60.22 92 THR A CA 1
ATOM 749 C C . THR A 1 92 ? 8.436 7.862 41.856 1.00 60.22 92 THR A C 1
ATOM 751 O O . THR A 1 92 ? 8.822 6.737 42.161 1.00 60.22 92 THR A O 1
ATOM 754 N N . ALA A 1 93 ? 9.128 8.705 41.085 1.00 51.59 93 ALA A N 1
ATOM 755 C CA . ALA A 1 93 ? 10.446 8.499 40.512 1.00 51.59 93 ALA A CA 1
ATOM 756 C C . ALA A 1 93 ? 11.553 8.785 41.541 1.00 51.59 93 ALA A C 1
ATOM 758 O O . ALA A 1 93 ? 11.831 9.944 41.868 1.00 51.59 93 ALA A O 1
ATOM 759 N N . GLU A 1 94 ? 12.237 7.741 42.008 1.00 49.41 94 GLU A N 1
ATOM 760 C CA . GLU A 1 94 ? 13.594 7.909 42.531 1.00 49.41 94 GLU A CA 1
ATOM 761 C C . GLU A 1 94 ? 14.509 8.296 41.360 1.00 49.41 94 GLU A C 1
ATOM 763 O O . GLU A 1 94 ? 14.990 7.434 40.638 1.00 49.41 94 GLU A O 1
ATOM 768 N N . GLY A 1 95 ? 14.678 9.613 41.167 1.00 50.66 95 GLY A N 1
ATOM 769 C CA . GLY A 1 95 ? 15.669 10.270 40.307 1.00 50.66 95 GLY A CA 1
ATOM 770 C C . GLY A 1 95 ? 15.535 9.989 38.806 1.00 50.66 95 GLY A C 1
ATOM 771 O O . GLY A 1 95 ? 15.692 8.848 38.383 1.00 50.66 95 GLY A O 1
ATOM 772 N N . PRO A 1 96 ? 15.345 11.005 37.944 1.00 55.12 96 PRO A N 1
ATOM 773 C CA . PRO A 1 96 ? 15.538 10.770 36.531 1.00 55.12 96 PRO A CA 1
ATOM 774 C C . PRO A 1 96 ? 17.046 10.627 36.286 1.00 55.12 96 PRO A C 1
ATOM 776 O O . PRO A 1 96 ? 17.785 11.605 36.164 1.00 55.12 96 PRO A O 1
ATOM 779 N N . GLU A 1 97 ? 17.543 9.397 36.314 1.00 51.31 97 GLU A N 1
ATOM 780 C CA . GLU A 1 97 ? 18.898 9.107 35.870 1.00 51.31 97 GLU A CA 1
ATOM 781 C C . GLU A 1 97 ? 18.962 9.270 34.348 1.00 51.31 97 GLU A C 1
ATOM 783 O O . GLU A 1 97 ? 18.039 8.910 33.612 1.00 51.31 97 GLU A O 1
ATOM 788 N N . GLY A 1 98 ? 20.053 9.874 33.872 1.00 52.72 98 GLY A N 1
ATOM 789 C CA . GLY A 1 98 ? 20.282 10.065 32.442 1.00 52.72 98 GLY A CA 1
ATOM 790 C C . GLY A 1 98 ? 19.384 11.110 31.776 1.00 52.72 98 GLY A C 1
ATOM 791 O O . GLY A 1 98 ? 19.025 10.918 30.618 1.00 52.72 98 GLY A O 1
ATOM 792 N N . VAL A 1 99 ? 19.029 12.212 32.461 1.00 60.06 99 VAL A N 1
ATOM 793 C CA . VAL A 1 99 ? 18.250 13.284 31.813 1.00 60.06 99 VAL A CA 1
ATOM 794 C C . VAL A 1 99 ? 19.033 13.932 30.677 1.00 60.06 99 VAL A C 1
ATOM 796 O O . VAL A 1 99 ? 19.952 14.717 30.923 1.00 60.06 99 VAL A O 1
ATOM 799 N N . SER A 1 100 ? 18.626 13.675 29.436 1.00 54.47 100 SER A N 1
ATOM 800 C CA . SER A 1 100 ? 19.063 14.446 28.272 1.00 54.47 100 SER A CA 1
ATOM 801 C C . SER A 1 100 ? 17.991 15.467 27.909 1.00 54.47 100 SER A C 1
ATOM 803 O O . SER A 1 100 ? 16.817 15.122 27.770 1.00 54.47 100 SER A O 1
ATOM 805 N N . LYS A 1 101 ? 18.392 16.732 27.758 1.00 56.00 101 LYS A N 1
ATOM 806 C CA . LYS A 1 101 ? 17.508 17.813 27.310 1.00 56.00 101 LYS A CA 1
ATOM 807 C C . LYS A 1 101 ? 17.824 18.178 25.872 1.00 56.00 101 LYS A C 1
ATOM 809 O O . LYS A 1 101 ? 18.976 18.478 25.563 1.00 56.00 101 LYS A O 1
ATOM 814 N N . GLU A 1 102 ? 16.798 18.229 25.039 1.00 51.97 102 GLU A N 1
ATOM 815 C CA . GLU A 1 102 ? 16.899 18.686 23.658 1.00 51.97 102 GLU A CA 1
ATOM 816 C C . GLU A 1 102 ? 15.777 19.700 23.404 1.00 51.97 102 GLU A C 1
ATOM 818 O O . GLU A 1 102 ? 14.602 19.366 23.303 1.00 51.97 102 GLU A O 1
ATOM 823 N N . GLY A 1 103 ? 16.117 20.992 23.405 1.00 64.94 103 GLY A N 1
ATOM 824 C CA . GLY A 1 103 ? 15.119 22.055 23.265 1.00 64.94 103 GLY A CA 1
ATOM 825 C C . GLY A 1 103 ? 14.136 22.129 24.445 1.00 64.94 103 GLY A C 1
ATOM 826 O O . GLY A 1 103 ? 14.536 22.459 25.562 1.00 64.94 103 GLY A O 1
ATOM 827 N N . GLN A 1 104 ? 12.843 21.907 24.179 1.00 57.22 104 GLN A N 1
ATOM 828 C CA . GLN A 1 104 ? 11.770 21.910 25.193 1.00 57.22 104 GLN A CA 1
ATOM 829 C C . GLN A 1 104 ? 11.461 20.516 25.753 1.00 57.22 104 GLN A C 1
ATOM 831 O O . GLN A 1 104 ? 10.626 20.396 26.656 1.00 57.22 104 GLN A O 1
ATOM 836 N N . ASP A 1 105 ? 12.161 19.505 25.249 1.00 53.72 105 ASP A N 1
ATOM 837 C CA . ASP A 1 105 ? 11.934 18.108 25.560 1.00 53.72 105 ASP A CA 1
ATOM 838 C C . ASP A 1 105 ? 13.011 17.586 26.512 1.00 53.72 105 ASP A C 1
ATOM 840 O O . ASP A 1 105 ? 14.183 17.984 26.480 1.00 53.72 105 ASP A O 1
ATOM 844 N N . SER A 1 106 ? 12.592 16.720 27.427 1.00 64.75 106 SER A N 1
ATOM 845 C CA . SER A 1 106 ? 13.451 16.044 28.392 1.00 64.75 106 SER A CA 1
ATOM 846 C C . SER A 1 106 ? 13.191 14.548 28.329 1.00 64.75 106 SER A C 1
ATOM 848 O O . SER A 1 106 ? 12.052 14.106 28.458 1.00 64.75 106 SER A O 1
ATOM 850 N N . PHE A 1 107 ? 14.253 13.771 28.172 1.00 58.78 107 PHE A N 1
ATOM 851 C CA . PHE A 1 107 ? 14.207 12.313 28.200 1.00 58.78 107 PHE A CA 1
ATOM 852 C C . PHE A 1 107 ? 14.864 11.837 29.479 1.00 58.78 107 PHE A C 1
ATOM 854 O O . PHE A 1 107 ? 15.869 12.414 29.877 1.00 58.78 107 PHE A O 1
ATOM 861 N N . GLY A 1 108 ? 14.330 10.803 30.114 1.00 67.56 108 GLY A N 1
ATOM 862 C CA . GLY A 1 108 ? 14.927 10.246 31.322 1.00 67.56 108 GLY A CA 1
ATOM 863 C C . GLY A 1 108 ? 14.454 8.829 31.586 1.00 67.56 108 GLY A C 1
ATOM 864 O O . GLY A 1 108 ? 13.532 8.333 30.934 1.00 67.56 108 GLY A O 1
ATOM 865 N N . GLN A 1 109 ? 15.104 8.179 32.544 1.00 68.00 109 GLN A N 1
ATOM 866 C CA . GLN A 1 109 ? 14.655 6.900 33.077 1.00 68.00 109 GLN A CA 1
ATOM 867 C C . GLN A 1 109 ? 13.894 7.122 34.379 1.00 68.00 109 GLN A C 1
ATOM 869 O O . GLN A 1 109 ? 14.166 8.079 35.098 1.00 68.00 109 GLN A O 1
ATOM 874 N N . PHE A 1 110 ? 12.934 6.259 34.687 1.00 71.75 110 PHE A N 1
ATOM 875 C CA . PHE A 1 110 ? 12.262 6.266 35.982 1.00 71.75 110 PHE A CA 1
ATOM 876 C C . PHE A 1 110 ? 12.282 4.875 36.597 1.00 71.75 110 PHE A C 1
ATOM 878 O O . PHE A 1 110 ? 12.256 3.876 35.880 1.00 71.75 110 PHE A O 1
ATOM 885 N N . HIS A 1 111 ? 12.293 4.844 37.926 1.00 73.50 111 HIS A N 1
ATOM 886 C CA . HIS A 1 111 ? 12.049 3.662 38.739 1.00 73.50 111 HIS A CA 1
ATOM 887 C C . HIS A 1 111 ? 10.977 4.015 39.763 1.00 73.50 111 HIS A C 1
ATOM 889 O O . HIS A 1 111 ? 11.021 5.099 40.346 1.00 73.50 111 HIS A O 1
ATOM 895 N N . GLY A 1 112 ? 10.009 3.130 39.970 1.00 78.94 112 GLY A N 1
ATOM 896 C CA . GLY A 1 112 ? 8.924 3.393 40.908 1.00 78.94 112 GLY A CA 1
ATOM 897 C C . GLY A 1 112 ? 8.036 2.187 41.145 1.00 78.94 112 GLY A C 1
ATOM 898 O O . GLY A 1 112 ? 8.329 1.073 40.711 1.00 78.94 112 GLY A O 1
ATOM 899 N N . THR A 1 113 ? 6.919 2.413 41.824 1.00 81.00 113 THR A N 1
ATOM 900 C CA . THR A 1 113 ? 5.854 1.408 41.945 1.00 81.00 113 THR A CA 1
ATOM 901 C C . THR A 1 113 ? 4.700 1.783 41.035 1.00 81.00 113 THR A C 1
ATOM 903 O O . THR A 1 113 ? 4.477 2.963 40.782 1.00 81.00 113 THR A O 1
ATOM 906 N N . PHE A 1 114 ? 3.969 0.808 40.511 1.00 83.94 114 PHE A N 1
ATOM 907 C CA . PHE A 1 114 ? 2.842 1.076 39.628 1.00 83.94 114 PHE A CA 1
ATOM 908 C C . PHE A 1 114 ? 1.634 0.231 39.987 1.00 83.94 114 PHE A C 1
ATOM 910 O O . PHE A 1 114 ? 1.789 -0.839 40.560 1.00 83.94 114 PHE A O 1
ATOM 917 N N . THR A 1 115 ? 0.449 0.683 39.584 1.00 83.50 115 THR A N 1
ATOM 918 C CA . THR A 1 115 ? -0.758 -0.144 39.527 1.00 83.50 115 THR A CA 1
ATOM 919 C C . THR A 1 115 ? -1.367 -0.100 38.137 1.00 83.50 115 THR A C 1
ATOM 921 O O . THR A 1 115 ? -1.238 0.904 37.439 1.00 83.50 115 THR A O 1
ATOM 924 N N . ALA A 1 116 ? -2.016 -1.181 37.717 1.00 81.44 116 ALA A N 1
ATOM 925 C CA . ALA A 1 116 ? -2.638 -1.258 36.401 1.00 81.44 116 ALA A CA 1
ATOM 926 C C . ALA A 1 116 ? -3.748 -2.316 36.343 1.00 81.44 116 ALA A C 1
ATOM 928 O O . ALA A 1 116 ? -3.951 -3.092 37.282 1.00 81.44 116 ALA A O 1
ATOM 929 N N . VAL A 1 117 ? -4.470 -2.328 35.223 1.00 78.38 117 VAL A N 1
ATOM 930 C CA . VAL A 1 117 ? -5.575 -3.239 34.923 1.00 78.38 117 VAL A CA 1
ATOM 931 C C . VAL A 1 117 ? -5.215 -4.125 33.735 1.00 78.38 117 VAL A C 1
ATOM 933 O O . VAL A 1 117 ? -4.805 -3.641 32.684 1.00 78.38 117 VAL A O 1
ATOM 936 N N . VAL A 1 118 ? -5.407 -5.436 33.881 1.00 70.88 118 VAL A N 1
ATOM 937 C CA . VAL A 1 118 ? -5.311 -6.406 32.783 1.00 70.88 118 VAL A CA 1
ATOM 938 C C . VAL A 1 118 ? -6.713 -6.838 32.384 1.00 70.88 118 VAL A C 1
ATOM 940 O O . VAL A 1 118 ? -7.539 -7.204 33.227 1.00 70.88 118 VAL A O 1
ATOM 943 N N . MET A 1 119 ? -6.959 -6.827 31.076 1.00 60.53 119 MET A N 1
ATOM 944 C CA . MET A 1 119 ? -8.193 -7.303 30.462 1.00 60.53 119 MET A CA 1
ATOM 945 C C . MET A 1 119 ? -7.980 -8.740 29.960 1.00 60.53 119 MET A C 1
ATOM 947 O O . MET A 1 119 ? -7.219 -8.975 29.029 1.00 60.53 119 MET A O 1
ATOM 951 N N . VAL A 1 120 ? -8.628 -9.718 30.598 1.00 55.59 120 VAL A N 1
ATOM 952 C CA . VAL A 1 120 ? -8.537 -11.158 30.260 1.00 55.59 120 VAL A CA 1
ATOM 953 C C . VAL A 1 120 ? -9.322 -11.452 28.961 1.00 55.59 120 VAL A C 1
ATOM 955 O O . VAL A 1 120 ? -10.429 -10.920 28.819 1.00 55.59 120 VAL A O 1
ATOM 958 N N . PRO A 1 121 ? -8.844 -12.330 28.042 1.00 40.62 121 PRO A N 1
ATOM 959 C CA . PRO A 1 121 ? -7.792 -13.343 28.220 1.00 40.62 121 PRO A CA 1
ATOM 960 C C . PRO A 1 121 ? -6.359 -12.867 27.941 1.00 40.62 121 PRO A C 1
ATOM 962 O O . PRO A 1 121 ? -6.108 -12.217 26.936 1.00 40.62 121 PRO A O 1
ATOM 965 N N . TYR A 1 122 ? -5.425 -13.257 28.818 1.00 47.84 122 TYR A N 1
ATOM 966 C CA . TYR A 1 122 ? -3.973 -13.150 28.618 1.00 47.84 122 TYR A CA 1
ATOM 967 C C . TYR A 1 122 ? -3.396 -14.512 28.184 1.00 47.84 122 TYR A C 1
ATOM 969 O O . TYR A 1 122 ? -3.926 -15.555 28.572 1.00 47.84 122 TYR A O 1
ATOM 977 N N . GLU A 1 123 ? -2.327 -14.511 27.383 1.00 40.03 123 GLU A N 1
ATOM 978 C CA . GLU A 1 123 ? -1.577 -15.717 26.995 1.00 40.03 123 GLU A CA 1
ATOM 979 C C . GLU A 1 123 ? -0.343 -15.906 27.897 1.00 40.03 123 GLU A C 1
ATOM 981 O O . GLU A 1 123 ? 0.318 -14.943 28.283 1.00 40.03 123 GLU A O 1
ATOM 986 N N . VAL A 1 124 ? -0.049 -17.160 28.252 1.00 37.06 124 VAL A N 1
ATOM 987 C CA . VAL A 1 124 ? 1.116 -17.576 29.052 1.00 37.06 124 VAL A CA 1
ATOM 988 C C . VAL A 1 124 ? 2.296 -17.777 28.097 1.00 37.06 124 VAL A C 1
ATOM 990 O O . VAL A 1 124 ? 2.206 -18.618 27.204 1.00 37.06 124 VAL A O 1
ATOM 993 N N . PHE A 1 125 ? 3.398 -17.044 28.277 1.00 42.09 125 PHE A N 1
ATOM 994 C CA . PHE A 1 125 ? 4.654 -17.322 27.573 1.00 42.09 125 PHE A CA 1
ATOM 995 C C . PHE A 1 125 ? 5.570 -18.140 28.488 1.00 42.09 125 PHE A C 1
ATOM 997 O O . PHE A 1 125 ? 5.869 -17.722 29.603 1.00 42.09 125 PHE A O 1
ATOM 1004 N N . VAL A 1 126 ? 6.010 -19.308 28.021 1.00 37.56 126 VAL A N 1
ATOM 1005 C CA . VAL A 1 126 ? 7.073 -20.094 28.661 1.00 37.56 126 VAL A CA 1
ATOM 1006 C C . VAL A 1 126 ? 8.349 -19.810 27.868 1.00 37.56 126 VAL A C 1
ATOM 1008 O O . VAL A 1 126 ? 8.334 -20.045 26.659 1.00 37.56 126 VAL A O 1
ATOM 1011 N N . PRO A 1 127 ? 9.426 -19.287 28.478 1.00 39.00 127 PRO A N 1
ATOM 1012 C CA . PRO A 1 127 ? 10.659 -19.033 27.746 1.00 39.00 127 PRO A CA 1
ATOM 1013 C C . PRO A 1 127 ? 11.245 -20.359 27.246 1.00 39.00 127 PRO A C 1
ATOM 1015 O O . PRO A 1 127 ? 11.442 -21.290 28.029 1.00 39.00 127 PRO A O 1
ATOM 1018 N N . GLU A 1 128 ? 11.495 -20.451 25.938 1.00 40.47 128 GLU A N 1
ATOM 1019 C CA . GLU A 1 128 ? 12.320 -21.514 25.363 1.00 40.47 128 GLU A CA 1
ATOM 1020 C C . GLU A 1 128 ? 13.715 -21.416 25.988 1.00 40.47 128 GLU A C 1
ATOM 1022 O O . GLU A 1 128 ? 14.357 -20.368 25.937 1.00 40.47 128 GLU A O 1
ATOM 1027 N N . ALA A 1 129 ? 14.146 -22.494 26.643 1.00 34.38 129 ALA A N 1
ATOM 1028 C CA . ALA A 1 129 ? 15.502 -22.608 27.152 1.00 34.38 129 ALA A CA 1
ATOM 1029 C C . ALA A 1 129 ? 16.473 -22.638 25.965 1.00 34.38 129 ALA A C 1
ATOM 1031 O O . ALA A 1 129 ? 16.262 -23.409 25.024 1.00 34.38 129 ALA A O 1
ATOM 1032 N N . ASP A 1 130 ? 17.522 -21.815 26.023 1.00 36.25 130 ASP A N 1
ATOM 1033 C CA . ASP A 1 130 ? 18.611 -21.843 25.048 1.00 36.25 130 ASP A CA 1
ATOM 1034 C C . ASP A 1 130 ? 19.147 -23.281 24.907 1.00 36.25 130 ASP A C 1
ATOM 1036 O O . ASP A 1 130 ? 19.435 -23.927 25.922 1.00 36.25 130 ASP A O 1
ATOM 1040 N N . PRO A 1 131 ? 19.284 -23.817 23.681 1.00 38.59 131 PRO A N 1
ATOM 1041 C CA . PRO A 1 131 ? 19.893 -25.122 23.497 1.00 38.59 131 PRO A CA 1
ATOM 1042 C C . PRO A 1 131 ? 21.383 -25.033 23.846 1.00 38.59 131 PRO A C 1
ATOM 1044 O O . PRO A 1 131 ? 22.126 -24.252 23.249 1.00 38.59 131 PRO A O 1
ATOM 1047 N N . GLU A 1 132 ? 21.823 -25.842 24.815 1.00 37.09 132 GLU A N 1
ATOM 1048 C CA . GLU A 1 132 ? 23.246 -26.013 25.115 1.00 37.09 132 GLU A CA 1
ATOM 1049 C C . GLU A 1 132 ? 24.015 -26.439 23.847 1.00 37.09 132 GLU A C 1
ATOM 1051 O O . GLU A 1 132 ? 23.505 -27.236 23.047 1.00 37.09 132 GLU A O 1
ATOM 1056 N N . PRO A 1 133 ? 25.237 -25.922 23.637 1.00 37.38 133 PRO A N 1
ATOM 1057 C CA . PRO A 1 133 ? 26.029 -26.255 22.465 1.00 37.38 133 PRO A CA 1
ATOM 1058 C C . PRO A 1 133 ? 26.447 -27.729 22.517 1.00 37.38 133 PRO A C 1
ATOM 1060 O O . PRO A 1 133 ? 27.040 -28.192 23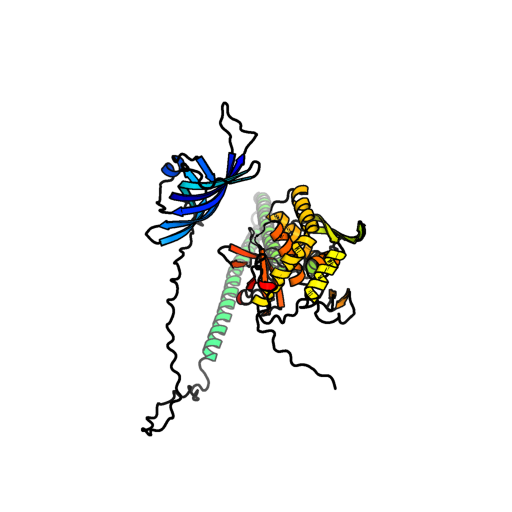.487 1.00 37.38 133 PRO A O 1
ATOM 1063 N N . LEU A 1 134 ? 26.136 -28.466 21.451 1.00 34.19 134 LEU A N 1
ATOM 1064 C CA . LEU A 1 134 ? 26.651 -29.814 21.231 1.00 34.19 134 LEU A CA 1
ATOM 1065 C C . LEU A 1 134 ? 28.137 -29.728 20.866 1.00 34.19 134 LEU A C 1
ATOM 1067 O O . LEU A 1 134 ? 28.482 -29.237 19.791 1.00 34.19 134 LEU A O 1
ATOM 1071 N N . ASP A 1 135 ? 28.992 -30.235 21.751 1.00 38.28 135 ASP A N 1
ATOM 1072 C CA . ASP A 1 135 ? 30.396 -30.512 21.459 1.00 38.28 135 ASP A CA 1
ATOM 1073 C C . ASP A 1 135 ? 30.482 -31.582 20.360 1.00 38.28 135 ASP A C 1
ATOM 1075 O O . ASP A 1 135 ? 30.088 -32.736 20.549 1.00 38.28 135 ASP A O 1
ATOM 1079 N N . VAL A 1 136 ? 30.979 -31.188 19.189 1.00 35.09 136 VAL A N 1
ATOM 1080 C CA . VAL A 1 136 ? 31.343 -32.107 18.109 1.00 35.09 136 VAL A CA 1
ATOM 1081 C C . VAL A 1 136 ? 32.852 -32.313 18.189 1.00 35.09 136 VAL A C 1
ATOM 1083 O O . VAL A 1 136 ? 33.620 -31.428 17.819 1.00 35.09 136 VAL A O 1
ATOM 1086 N N . GLU A 1 137 ? 33.272 -33.467 18.707 1.00 37.31 137 GLU A N 1
ATOM 1087 C CA . GLU A 1 137 ? 34.645 -33.951 18.555 1.00 37.31 137 GLU A CA 1
ATOM 1088 C C . GLU A 1 137 ? 34.848 -34.440 17.110 1.00 37.31 137 GLU A C 1
ATOM 1090 O O . GLU A 1 137 ? 34.122 -35.312 16.623 1.00 37.31 137 GLU A O 1
ATOM 1095 N N . ASP A 1 138 ? 35.828 -33.842 16.429 1.00 44.41 138 ASP A N 1
ATOM 1096 C CA . ASP A 1 138 ? 36.385 -34.303 15.156 1.00 44.41 138 ASP A CA 1
ATOM 1097 C C . ASP A 1 138 ? 37.091 -35.652 15.355 1.00 44.41 138 ASP A C 1
ATOM 1099 O O . ASP A 1 138 ? 38.033 -35.744 16.141 1.00 44.41 138 ASP A O 1
ATOM 1103 N N . ASP A 1 139 ? 36.696 -36.670 14.589 1.00 35.06 139 ASP A N 1
ATOM 1104 C CA . ASP A 1 139 ? 37.480 -37.897 14.416 1.00 35.06 139 ASP A CA 1
ATOM 1105 C C . ASP A 1 139 ? 37.638 -38.188 12.912 1.00 35.06 139 ASP A C 1
ATOM 1107 O O . ASP A 1 139 ? 36.798 -38.807 12.250 1.00 35.06 139 ASP A O 1
ATOM 1111 N N . ASP A 1 140 ? 38.756 -37.699 12.374 1.00 42.47 140 ASP A N 1
ATOM 1112 C CA . ASP A 1 140 ? 39.378 -38.143 11.129 1.00 42.47 140 ASP A CA 1
ATOM 1113 C C . ASP A 1 140 ? 39.936 -39.566 11.325 1.00 42.47 140 ASP A C 1
ATOM 1115 O O . ASP A 1 140 ? 40.856 -39.735 12.112 1.00 42.47 140 ASP A O 1
ATOM 1119 N N . GLU A 1 141 ? 39.440 -40.581 10.600 1.00 34.69 141 GLU A N 1
ATOM 1120 C CA . GLU A 1 141 ? 40.253 -41.659 9.986 1.00 34.69 141 GLU A CA 1
ATOM 1121 C C . GLU A 1 141 ? 39.390 -42.656 9.162 1.00 34.69 141 GLU A C 1
ATOM 1123 O O . GLU A 1 141 ? 38.295 -43.052 9.576 1.00 34.69 141 GLU A O 1
ATOM 1128 N N . PRO A 1 142 ? 39.882 -43.164 8.009 1.00 40.84 142 PRO A N 1
ATOM 1129 C CA . PRO A 1 142 ? 39.147 -44.109 7.173 1.00 40.84 142 PRO A CA 1
ATOM 1130 C C . PRO A 1 142 ? 39.392 -45.562 7.613 1.00 40.84 142 PRO A C 1
ATOM 1132 O O . PRO A 1 142 ? 40.462 -46.131 7.388 1.00 40.84 142 PRO A O 1
ATOM 1135 N N . ARG A 1 143 ? 38.377 -46.226 8.183 1.00 33.47 143 ARG A N 1
ATOM 1136 C CA . ARG A 1 143 ? 38.466 -47.658 8.527 1.00 33.47 143 ARG A CA 1
ATOM 1137 C C . ARG A 1 143 ? 38.010 -48.569 7.387 1.00 33.47 143 ARG A C 1
ATOM 1139 O O . ARG A 1 143 ? 36.858 -48.569 6.958 1.00 33.47 143 ARG A O 1
ATOM 1146 N N . THR A 1 144 ? 38.954 -49.389 6.940 1.00 32.50 144 THR A N 1
ATOM 1147 C CA . THR A 1 144 ? 38.798 -50.502 6.004 1.00 32.50 144 THR A CA 1
ATOM 1148 C C . THR A 1 144 ? 38.026 -51.660 6.645 1.00 32.50 144 THR A C 1
ATOM 1150 O O . THR A 1 144 ? 38.290 -52.065 7.776 1.00 32.50 144 THR A O 1
ATOM 1153 N N . TRP A 1 145 ? 37.055 -52.210 5.912 1.00 29.86 145 TRP A N 1
ATOM 1154 C CA . TRP A 1 145 ? 36.250 -53.355 6.341 1.00 29.86 145 TRP A CA 1
ATOM 1155 C C . TRP A 1 145 ? 36.894 -54.673 5.891 1.00 29.86 145 TRP A C 1
ATOM 1157 O O . TRP A 1 145 ? 36.894 -55.007 4.707 1.00 29.86 145 TRP A O 1
ATOM 1167 N N . THR A 1 146 ? 37.386 -55.461 6.845 1.00 34.88 146 THR A N 1
ATOM 1168 C CA . THR A 1 146 ? 37.697 -56.886 6.667 1.00 34.88 146 THR A CA 1
ATOM 1169 C C . THR A 1 146 ? 37.176 -57.649 7.877 1.00 34.88 146 THR A C 1
ATOM 1171 O O . THR A 1 146 ? 37.664 -57.430 8.983 1.00 34.88 146 THR A O 1
ATOM 1174 N N . GLY A 1 147 ? 36.212 -58.554 7.700 1.00 31.91 147 GLY A N 1
ATOM 1175 C CA . GLY A 1 147 ? 35.795 -59.419 8.806 1.00 31.91 147 GLY A CA 1
ATOM 1176 C C . GLY A 1 147 ? 34.424 -60.051 8.649 1.00 31.91 147 GLY A C 1
ATOM 1177 O O . GLY A 1 147 ? 33.407 -59.473 9.002 1.00 31.91 147 GLY A O 1
ATOM 1178 N N . THR A 1 148 ? 34.436 -61.273 8.139 1.00 44.69 148 THR A N 1
ATOM 1179 C CA . THR A 1 148 ? 33.343 -62.237 8.007 1.00 44.69 148 THR A CA 1
ATOM 1180 C C . THR A 1 148 ? 32.672 -62.594 9.342 1.00 44.69 148 THR A C 1
ATOM 1182 O O . THR A 1 148 ? 33.337 -63.088 10.251 1.00 44.69 148 THR A O 1
ATOM 1185 N N . GLY A 1 149 ? 31.346 -62.452 9.412 1.00 32.81 149 GLY A N 1
ATOM 1186 C CA . GLY A 1 149 ? 30.478 -62.975 10.474 1.00 32.81 149 GLY A CA 1
ATOM 1187 C C . GLY A 1 149 ? 29.100 -63.341 9.899 1.00 32.81 149 GLY A C 1
ATOM 1188 O O . GLY A 1 149 ? 28.705 -62.763 8.885 1.00 32.81 149 GLY A O 1
ATOM 1189 N N . PRO A 1 150 ? 28.396 -64.344 10.455 1.00 37.03 150 PRO A N 1
ATOM 1190 C CA . PRO A 1 150 ? 27.279 -65.005 9.789 1.00 37.03 150 PRO A CA 1
ATOM 1191 C C . PRO A 1 150 ? 26.091 -64.057 9.610 1.00 37.03 150 PRO A C 1
ATOM 1193 O O . PRO A 1 150 ? 25.660 -63.392 10.550 1.00 37.03 150 PRO A O 1
ATOM 1196 N N . LEU A 1 151 ? 25.550 -64.036 8.390 1.00 34.47 151 LEU A N 1
ATOM 1197 C CA . LEU A 1 151 ? 24.306 -63.358 8.043 1.00 34.47 151 LEU A CA 1
ATOM 1198 C C . LEU A 1 151 ? 23.152 -63.968 8.849 1.00 34.47 151 LEU A C 1
ATOM 1200 O O . LEU A 1 151 ? 22.497 -64.913 8.406 1.00 34.47 151 LEU A O 1
ATOM 1204 N N . ASN A 1 152 ? 22.877 -63.406 10.023 1.00 35.41 152 ASN A N 1
ATOM 1205 C CA . ASN A 1 152 ? 21.543 -63.487 10.589 1.00 35.41 152 ASN A CA 1
ATOM 1206 C C . ASN A 1 152 ? 20.629 -62.696 9.659 1.00 35.41 152 ASN A C 1
ATOM 1208 O O . ASN A 1 152 ? 20.727 -61.477 9.531 1.00 35.41 152 ASN A O 1
ATOM 1212 N N . ARG A 1 153 ? 19.781 -63.446 8.960 1.00 35.03 153 ARG A N 1
ATOM 1213 C CA . ARG A 1 153 ? 18.684 -62.953 8.142 1.00 35.03 153 ARG A CA 1
ATOM 1214 C C . ARG A 1 153 ? 17.762 -62.134 9.049 1.00 35.03 153 ARG A C 1
ATOM 1216 O O . ARG A 1 153 ? 16.901 -62.693 9.716 1.00 35.03 153 ARG A O 1
ATOM 1223 N N . VAL A 1 154 ? 17.975 -60.823 9.101 1.00 34.22 154 VAL A N 1
ATOM 1224 C CA . VAL A 1 154 ? 16.961 -59.889 9.584 1.00 34.22 154 VAL A CA 1
ATOM 1225 C C . VAL A 1 154 ? 15.879 -59.884 8.516 1.00 34.22 154 VAL A C 1
ATOM 1227 O O . VAL A 1 154 ? 16.115 -59.499 7.371 1.00 34.22 154 VAL A O 1
ATOM 1230 N N . GLU A 1 155 ? 14.723 -60.429 8.875 1.00 34.62 155 GLU A N 1
ATOM 1231 C CA . GLU A 1 155 ? 13.514 -60.371 8.071 1.00 34.62 155 GLU A CA 1
ATOM 1232 C C . GLU A 1 155 ? 13.176 -58.900 7.825 1.00 34.62 155 GLU A C 1
ATOM 1234 O O . GLU A 1 155 ? 12.810 -58.155 8.731 1.00 34.62 155 GLU A O 1
ATOM 1239 N N . VAL A 1 156 ? 13.351 -58.469 6.579 1.00 37.16 156 VAL A N 1
ATOM 1240 C CA . VAL A 1 156 ? 12.770 -57.225 6.085 1.00 37.16 156 VAL A CA 1
ATOM 1241 C C . VAL A 1 156 ? 11.253 -57.377 6.229 1.00 37.16 156 VAL A C 1
ATOM 1243 O O . VAL A 1 156 ? 10.724 -58.373 5.723 1.00 37.16 156 VAL A O 1
ATOM 1246 N N . PRO A 1 157 ? 10.526 -56.447 6.876 1.00 34.91 157 PRO A N 1
ATOM 1247 C CA . PRO A 1 157 ? 9.078 -56.441 6.775 1.00 34.91 157 PRO A CA 1
ATOM 1248 C C . PRO A 1 157 ? 8.732 -56.180 5.310 1.00 34.91 157 PRO A C 1
ATOM 1250 O O . PRO A 1 157 ? 8.848 -55.069 4.794 1.00 34.91 157 PRO A O 1
ATOM 1253 N N . VAL A 1 158 ? 8.375 -57.260 4.620 1.00 37.78 158 VAL A N 1
ATOM 1254 C CA . VAL A 1 158 ? 7.786 -57.231 3.289 1.00 37.78 158 VAL A CA 1
ATOM 1255 C C . VAL A 1 158 ? 6.537 -56.363 3.399 1.00 37.78 158 VAL A C 1
ATOM 1257 O O . VAL A 1 158 ? 5.677 -56.611 4.246 1.00 37.78 158 VAL A O 1
ATOM 1260 N N . ALA A 1 159 ? 6.470 -55.316 2.575 1.00 38.78 159 ALA A N 1
ATOM 1261 C CA . ALA A 1 159 ? 5.280 -54.492 2.420 1.00 38.78 159 ALA A CA 1
ATOM 1262 C C . ALA A 1 159 ? 4.049 -55.399 2.261 1.00 38.78 159 ALA A C 1
ATOM 1264 O O . ALA A 1 159 ? 4.153 -56.415 1.567 1.00 38.78 159 ALA A O 1
ATOM 1265 N N . PRO A 1 160 ? 2.900 -55.075 2.881 1.00 37.09 160 PRO A N 1
ATOM 1266 C CA . PRO A 1 160 ? 1.730 -55.927 2.793 1.00 37.09 160 PRO A CA 1
ATOM 1267 C C . PRO A 1 160 ? 1.335 -56.077 1.325 1.00 37.09 160 PRO A C 1
ATOM 1269 O O . PRO A 1 160 ? 0.857 -55.143 0.678 1.00 37.09 160 PRO A O 1
ATOM 1272 N N . THR A 1 161 ? 1.558 -57.278 0.800 1.00 36.91 161 THR A N 1
ATOM 1273 C CA . THR A 1 161 ? 0.917 -57.748 -0.411 1.00 36.91 161 THR A CA 1
ATOM 1274 C C . THR A 1 161 ? -0.561 -57.852 -0.075 1.00 36.91 161 THR A C 1
ATOM 1276 O O . THR A 1 161 ? -0.981 -58.661 0.755 1.00 36.91 161 THR A O 1
ATOM 1279 N N . TRP A 1 162 ? -1.357 -56.971 -0.678 1.00 36.62 162 TRP A N 1
ATOM 1280 C CA . TRP A 1 162 ? -2.804 -57.114 -0.688 1.00 36.62 162 TRP A CA 1
ATOM 1281 C C . TRP A 1 162 ? -3.109 -58.400 -1.446 1.00 36.62 162 TRP A C 1
ATOM 1283 O O . TRP A 1 162 ? -3.118 -58.438 -2.673 1.00 36.62 162 TRP A O 1
ATOM 1293 N N . SER A 1 163 ? -3.239 -59.477 -0.681 1.00 36.84 163 SER A N 1
ATOM 1294 C CA . SER A 1 163 ? -3.746 -60.745 -1.158 1.00 36.84 163 SER A CA 1
ATOM 1295 C C . SER A 1 163 ? -5.229 -60.580 -1.448 1.00 36.84 163 SER A C 1
ATOM 1297 O O . SER A 1 163 ? -5.991 -60.011 -0.662 1.00 36.84 163 SER A O 1
ATOM 1299 N N . ASP A 1 164 ? -5.604 -61.081 -2.616 1.00 49.41 164 ASP A N 1
ATOM 1300 C CA . ASP A 1 164 ? -6.969 -61.317 -3.036 1.00 49.41 164 ASP A CA 1
ATOM 1301 C C . ASP A 1 164 ? -7.742 -62.045 -1.933 1.00 49.41 164 ASP A C 1
ATOM 1303 O O . ASP A 1 164 ? -7.532 -63.223 -1.644 1.00 49.41 164 ASP A O 1
ATOM 1307 N N . GLY A 1 165 ? -8.633 -61.296 -1.294 1.00 43.62 165 GLY A N 1
ATOM 1308 C CA . GLY A 1 165 ? -9.427 -61.757 -0.164 1.00 43.62 165 GLY A CA 1
ATOM 1309 C C . GLY A 1 165 ? -10.600 -60.838 0.154 1.00 43.62 165 GLY A C 1
ATOM 1310 O O . GLY A 1 165 ? -10.990 -60.733 1.307 1.00 43.62 165 GLY A O 1
ATOM 1311 N N . CYS A 1 166 ? -11.155 -60.150 -0.846 1.00 36.84 166 CYS A N 1
ATOM 1312 C CA . CYS A 1 166 ? -12.497 -59.562 -0.795 1.00 36.84 166 CYS A CA 1
ATOM 1313 C C . CYS A 1 166 ? -13.076 -59.524 -2.213 1.00 36.84 166 CYS A C 1
ATOM 1315 O O . CYS A 1 166 ? -13.323 -58.472 -2.801 1.00 36.84 166 CYS A O 1
ATOM 1317 N N . ALA A 1 167 ? -13.274 -60.713 -2.780 1.00 40.47 167 ALA A N 1
ATOM 1318 C CA . ALA A 1 167 ? -14.218 -60.867 -3.869 1.00 40.47 167 ALA A CA 1
ATOM 1319 C C . ALA A 1 167 ? -15.618 -60.459 -3.371 1.00 40.47 167 ALA A C 1
ATOM 1321 O O . ALA A 1 167 ? -16.095 -60.965 -2.361 1.00 40.47 167 ALA A O 1
ATOM 1322 N N . THR A 1 168 ? -16.241 -59.535 -4.105 1.00 51.81 168 THR A N 1
ATOM 1323 C CA . THR A 1 168 ? -17.681 -59.497 -4.417 1.00 51.81 168 THR A CA 1
ATOM 1324 C C . THR A 1 168 ? -18.685 -59.666 -3.258 1.00 51.81 168 THR A C 1
ATOM 1326 O O . THR A 1 168 ? -18.955 -60.781 -2.825 1.00 51.81 168 THR A O 1
ATOM 1329 N N . GLY A 1 169 ? -19.361 -58.566 -2.883 1.00 51.44 169 GLY A N 1
ATOM 1330 C CA . GLY A 1 169 ? -20.771 -58.633 -2.447 1.00 51.44 169 GLY A CA 1
ATOM 1331 C C . GLY A 1 169 ? -21.182 -58.077 -1.074 1.00 51.44 169 GLY A C 1
ATOM 1332 O O . GLY A 1 169 ? -22.270 -58.414 -0.636 1.00 51.44 169 GLY A O 1
ATOM 1333 N N . GLY A 1 170 ? -20.381 -57.264 -0.365 1.00 53.34 170 GLY A N 1
ATOM 1334 C CA . GLY A 1 170 ? -20.746 -56.847 1.011 1.00 53.34 170 GLY A CA 1
ATOM 1335 C C . GLY A 1 170 ? -20.757 -55.344 1.310 1.00 53.34 170 GLY A C 1
ATOM 1336 O O . GLY A 1 170 ? -21.762 -54.793 1.752 1.00 53.34 170 GLY A O 1
ATOM 1337 N N . CYS A 1 171 ? -19.636 -54.649 1.099 1.00 51.78 171 CYS A N 1
ATOM 1338 C CA . CYS A 1 171 ? -19.466 -53.303 1.672 1.00 51.78 171 CYS A CA 1
ATOM 1339 C C . CYS A 1 171 ? -20.081 -52.168 0.837 1.00 51.78 171 CYS A C 1
ATOM 1341 O O . CYS A 1 171 ? -20.592 -51.205 1.403 1.00 51.78 171 CYS A O 1
ATOM 1343 N N . TRP A 1 172 ? -20.097 -52.281 -0.495 1.00 48.03 172 TRP A N 1
ATOM 1344 C CA . TRP A 1 172 ? -20.762 -51.291 -1.355 1.00 48.03 172 TRP A CA 1
ATOM 1345 C C . TRP A 1 172 ? -22.285 -51.429 -1.342 1.00 48.03 172 TRP A C 1
ATOM 1347 O O . TRP A 1 172 ? -22.985 -50.430 -1.489 1.00 48.03 172 TRP A O 1
ATOM 1357 N N . GLU A 1 173 ? -22.801 -52.633 -1.078 1.00 57.25 173 GLU A N 1
ATOM 1358 C CA . GLU A 1 173 ? -24.229 -52.824 -0.825 1.00 57.25 173 GLU A CA 1
ATOM 1359 C C . GLU A 1 173 ? -24.641 -52.134 0.472 1.00 57.25 173 GLU A C 1
ATOM 1361 O O . GLU A 1 173 ? -25.639 -51.428 0.474 1.00 57.25 173 GLU A O 1
ATOM 1366 N N . ALA A 1 174 ? -23.857 -52.233 1.549 1.00 59.72 174 ALA A N 1
ATOM 1367 C CA . ALA A 1 174 ? -24.171 -51.555 2.808 1.00 59.72 174 ALA A CA 1
ATOM 1368 C C . ALA A 1 174 ? -24.220 -50.020 2.667 1.00 59.72 174 ALA A C 1
ATOM 1370 O O . ALA A 1 174 ? -25.133 -49.380 3.191 1.00 59.72 174 ALA A O 1
ATOM 1371 N N . VAL A 1 175 ? -23.285 -49.426 1.915 1.00 66.50 175 VAL A N 1
ATOM 1372 C CA . VAL A 1 175 ? -23.286 -47.981 1.615 1.00 66.50 175 VAL A CA 1
ATOM 1373 C C . VAL A 1 175 ? -24.448 -47.610 0.687 1.00 66.50 175 VAL A C 1
ATOM 1375 O O . VAL A 1 175 ? -25.118 -46.603 0.912 1.00 66.50 175 VAL A O 1
ATOM 1378 N N . GLY A 1 176 ? -24.745 -48.449 -0.308 1.00 71.38 176 GLY A N 1
ATOM 1379 C CA . GLY A 1 176 ? -25.910 -48.291 -1.178 1.00 71.38 176 GLY A CA 1
ATOM 1380 C C . GLY A 1 176 ? -27.225 -48.333 -0.397 1.00 71.38 176 GLY A C 1
ATOM 1381 O O . GLY A 1 176 ? -28.042 -47.423 -0.521 1.00 71.38 176 GLY A O 1
ATOM 1382 N N . TRP A 1 177 ? -27.411 -49.320 0.479 1.00 78.31 177 TRP A N 1
ATOM 1383 C CA . TRP A 1 177 ? -28.572 -49.433 1.361 1.00 78.31 177 TRP A CA 1
ATOM 1384 C C . TRP A 1 177 ? -28.683 -48.235 2.302 1.00 78.31 177 TRP A C 1
ATOM 1386 O O . TRP A 1 177 ? -29.774 -47.691 2.441 1.00 78.31 177 TRP A O 1
ATOM 1396 N N . LEU A 1 178 ? -27.574 -47.751 2.871 1.00 72.69 178 LEU A N 1
ATOM 1397 C CA . LEU A 1 178 ? -27.557 -46.541 3.701 1.00 72.69 178 LEU A CA 1
ATOM 1398 C C . LEU A 1 178 ? -28.035 -45.299 2.940 1.00 72.69 178 LEU A C 1
ATOM 1400 O O . LEU A 1 178 ? -28.877 -44.560 3.449 1.00 72.69 178 LEU A O 1
ATOM 1404 N N . LEU A 1 179 ? -27.557 -45.085 1.713 1.00 72.38 179 LEU A N 1
ATOM 1405 C CA . LEU A 1 179 ? -27.976 -43.952 0.881 1.00 72.38 179 LEU A CA 1
ATOM 1406 C C . LEU A 1 179 ? -29.432 -44.078 0.418 1.00 72.38 179 LEU A C 1
ATOM 1408 O O . LEU A 1 179 ? -30.157 -43.085 0.375 1.00 72.38 179 LEU A O 1
ATOM 1412 N N . THR A 1 180 ? -29.886 -45.298 0.130 1.00 75.69 180 THR A N 1
ATOM 1413 C CA . THR A 1 180 ? -31.272 -45.556 -0.283 1.00 75.69 180 THR A CA 1
ATOM 1414 C C . THR A 1 180 ? -32.234 -45.356 0.891 1.00 75.69 180 THR A C 1
ATOM 1416 O O . THR A 1 180 ? -33.273 -44.719 0.737 1.00 75.69 180 THR A O 1
ATOM 1419 N N . ILE A 1 181 ? -31.865 -45.823 2.090 1.00 84.69 181 ILE A N 1
ATOM 1420 C CA . ILE A 1 181 ? -32.609 -45.578 3.332 1.00 84.69 181 ILE A CA 1
ATOM 1421 C C . ILE A 1 181 ? -32.655 -44.076 3.623 1.00 84.69 181 ILE A C 1
ATOM 1423 O O . ILE A 1 181 ? -33.730 -43.560 3.911 1.00 84.69 181 ILE A O 1
ATOM 1427 N N . LEU A 1 182 ? -31.536 -43.357 3.487 1.00 77.06 182 LEU A N 1
ATOM 1428 C CA . LEU A 1 182 ? -31.481 -41.909 3.702 1.00 77.06 182 LEU A CA 1
ATOM 1429 C C . LEU A 1 182 ? -32.376 -41.144 2.714 1.00 77.06 182 LEU A C 1
ATOM 1431 O O . LEU A 1 182 ? -33.109 -40.246 3.125 1.00 77.06 182 LEU A O 1
ATOM 1435 N N . PHE A 1 183 ? -32.378 -41.529 1.435 1.00 83.38 183 PHE A N 1
ATOM 1436 C CA . PHE A 1 183 ? -33.251 -40.940 0.418 1.00 83.38 183 PHE A CA 1
ATOM 1437 C C . PHE A 1 183 ? -34.734 -41.153 0.746 1.00 83.38 183 PHE A C 1
ATOM 1439 O O . PHE A 1 183 ? -35.513 -40.199 0.733 1.00 83.38 183 PHE A O 1
ATOM 1446 N N . TRP A 1 184 ? -35.126 -42.377 1.113 1.00 84.38 184 TRP A N 1
ATOM 1447 C CA . TRP A 1 184 ? -36.505 -42.664 1.515 1.00 84.38 184 TRP A CA 1
ATOM 1448 C C . TRP A 1 184 ? -36.889 -41.999 2.838 1.00 84.38 184 TRP A C 1
ATOM 1450 O O . TRP A 1 184 ? -38.046 -41.629 3.005 1.00 84.38 184 TRP A O 1
ATOM 1460 N N . LEU A 1 185 ? -35.940 -41.770 3.748 1.00 78.81 185 LEU A N 1
ATOM 1461 C CA . LEU A 1 185 ? -36.172 -41.057 5.004 1.00 78.81 185 LEU A CA 1
ATOM 1462 C C . LEU A 1 185 ? -36.405 -39.557 4.761 1.00 78.81 185 LEU A C 1
ATOM 1464 O O . LEU A 1 185 ? -37.338 -38.988 5.321 1.00 78.81 185 LEU A O 1
ATOM 1468 N N . VAL A 1 186 ? -35.643 -38.934 3.855 1.00 73.62 186 VAL A N 1
ATOM 1469 C CA . VAL A 1 186 ? -35.867 -37.544 3.412 1.00 73.62 186 VAL A CA 1
ATOM 1470 C C . VAL A 1 186 ? -37.183 -37.416 2.640 1.00 73.62 186 VAL A C 1
ATOM 1472 O O . VAL A 1 186 ? -37.955 -36.492 2.899 1.00 73.62 186 VAL A O 1
ATOM 1475 N N . ALA A 1 187 ? -37.492 -38.363 1.751 1.00 72.56 187 ALA A N 1
ATOM 1476 C CA . ALA A 1 187 ? -38.766 -38.399 1.036 1.00 72.56 187 ALA A CA 1
ATOM 1477 C C . ALA A 1 187 ? -39.955 -38.612 1.991 1.00 72.56 187 ALA A C 1
ATOM 1479 O O . ALA A 1 187 ? -40.989 -37.973 1.824 1.00 72.56 187 ALA A O 1
ATOM 1480 N N . ALA A 1 188 ? -39.805 -39.442 3.028 1.00 73.31 188 ALA A N 1
ATOM 1481 C CA . ALA A 1 188 ? -40.814 -39.639 4.064 1.00 73.31 188 ALA A CA 1
ATOM 1482 C C . ALA A 1 188 ? -40.996 -38.388 4.932 1.00 73.31 188 ALA A C 1
ATOM 1484 O O . ALA A 1 188 ? -42.130 -38.025 5.212 1.00 73.31 188 ALA A O 1
ATOM 1485 N N . ILE A 1 189 ? -39.923 -37.680 5.302 1.00 69.44 189 ILE A N 1
ATOM 1486 C CA . ILE A 1 189 ? -40.010 -36.396 6.021 1.00 69.44 189 ILE A CA 1
ATOM 1487 C C . ILE A 1 189 ? -40.705 -35.335 5.152 1.00 69.44 189 ILE A C 1
ATOM 1489 O O . ILE A 1 189 ? -41.570 -34.613 5.646 1.00 69.44 189 ILE A O 1
ATOM 1493 N N . ALA A 1 190 ? -40.402 -35.279 3.852 1.00 65.62 190 ALA A N 1
ATOM 1494 C CA . ALA A 1 190 ? -41.083 -34.396 2.905 1.00 65.62 190 ALA A CA 1
ATOM 1495 C C . ALA A 1 190 ? -42.571 -34.765 2.730 1.00 65.62 190 ALA A C 1
ATOM 1497 O O . ALA A 1 190 ? -43.429 -33.883 2.680 1.00 65.62 190 ALA A O 1
ATOM 1498 N N . LEU A 1 191 ? -42.899 -36.062 2.710 1.00 62.97 191 LEU A N 1
ATOM 1499 C CA . LEU A 1 191 ? -44.272 -36.562 2.630 1.00 62.97 191 LEU A CA 1
ATOM 1500 C C . LEU A 1 191 ? -45.048 -36.314 3.934 1.00 62.97 191 LEU A C 1
ATOM 1502 O O . LEU A 1 191 ? -46.208 -35.924 3.878 1.00 62.97 191 LEU A O 1
ATOM 1506 N N . ILE A 1 192 ? -44.413 -36.461 5.102 1.00 64.88 192 ILE A N 1
ATOM 1507 C CA . ILE A 1 192 ? -44.973 -36.115 6.420 1.00 64.88 192 ILE A CA 1
ATOM 1508 C C . ILE A 1 192 ? -45.210 -34.601 6.514 1.00 64.88 192 ILE A C 1
ATOM 1510 O O . ILE A 1 192 ? -46.246 -34.176 7.023 1.00 64.88 192 ILE A O 1
ATOM 1514 N N . GLY A 1 193 ? -44.316 -33.785 5.945 1.00 60.84 193 GLY A N 1
ATOM 1515 C CA . GLY A 1 193 ? -44.525 -32.346 5.768 1.00 60.84 193 GLY A CA 1
ATOM 1516 C C . GLY A 1 193 ? -45.751 -32.026 4.904 1.00 60.84 193 GLY A C 1
ATOM 1517 O O . GLY A 1 193 ? -46.527 -31.134 5.242 1.00 60.84 193 GLY A O 1
ATOM 1518 N N . LEU A 1 194 ? -45.997 -32.806 3.846 1.00 55.16 194 LEU A N 1
ATOM 1519 C CA . LEU A 1 194 ? -47.201 -32.697 3.012 1.00 55.16 194 LEU A CA 1
ATOM 1520 C C . LEU A 1 194 ? -48.475 -33.172 3.742 1.00 55.16 194 LEU A C 1
ATOM 1522 O O . LEU A 1 194 ? -49.533 -32.554 3.616 1.00 55.16 194 LEU A O 1
ATOM 1526 N N . ILE A 1 195 ? -48.369 -34.237 4.544 1.00 57.47 195 ILE A N 1
ATOM 1527 C CA . ILE A 1 195 ? -49.452 -34.789 5.374 1.00 57.47 195 ILE A CA 1
ATOM 1528 C C . ILE A 1 195 ? -49.806 -33.845 6.532 1.00 57.47 195 ILE A C 1
ATOM 1530 O O . ILE A 1 195 ? -50.935 -33.884 6.998 1.00 57.47 195 ILE A O 1
ATOM 1534 N N . GLY A 1 196 ? -48.910 -32.954 6.969 1.00 58.59 196 GLY A N 1
ATOM 1535 C CA . GLY A 1 196 ? -49.230 -31.904 7.946 1.00 58.59 196 GLY A CA 1
ATOM 1536 C C . GLY A 1 196 ? -50.085 -30.768 7.368 1.00 58.59 196 GLY A C 1
ATOM 1537 O O . GLY A 1 196 ? -50.914 -30.189 8.069 1.00 58.59 196 GLY A O 1
ATOM 1538 N N . VAL A 1 197 ? -49.933 -30.479 6.072 1.00 60.62 197 VAL A N 1
ATOM 1539 C CA . VAL A 1 197 ? -50.653 -29.391 5.387 1.00 60.62 197 VAL A CA 1
ATOM 1540 C C . VAL A 1 197 ? -51.998 -29.868 4.829 1.00 60.62 197 VAL A C 1
ATOM 1542 O O . VAL A 1 197 ? -52.975 -29.120 4.854 1.00 60.62 197 VAL A O 1
ATOM 1545 N N . ALA A 1 198 ? -52.098 -31.128 4.401 1.00 63.75 198 ALA A N 1
ATOM 1546 C CA . ALA A 1 198 ? -53.328 -31.712 3.865 1.00 63.75 198 ALA A CA 1
ATOM 1547 C C . ALA A 1 198 ? -54.563 -31.634 4.803 1.00 63.75 198 ALA A C 1
ATOM 1549 O O . ALA A 1 198 ? -55.608 -31.184 4.331 1.00 63.75 198 ALA A O 1
ATOM 1550 N N . PRO A 1 199 ? -54.506 -31.985 6.109 1.00 61.88 199 PRO A N 1
ATOM 1551 C CA . PRO A 1 199 ? -55.643 -31.864 7.019 1.00 61.88 199 PRO A CA 1
ATOM 1552 C C . PRO A 1 199 ? -55.961 -30.403 7.346 1.00 61.88 199 PRO A C 1
ATOM 1554 O O . PRO A 1 199 ? -57.122 -30.094 7.584 1.00 61.88 199 PRO A O 1
ATOM 1557 N N . LEU A 1 200 ? -54.978 -29.493 7.294 1.00 63.28 200 LEU A N 1
ATOM 1558 C CA . LEU A 1 200 ? -55.206 -28.057 7.468 1.00 63.28 200 LEU A CA 1
ATOM 1559 C C . LEU A 1 200 ? -55.978 -27.474 6.272 1.00 63.28 200 LEU A C 1
ATOM 1561 O O . LEU A 1 200 ? -56.935 -26.729 6.456 1.00 63.28 200 LEU A O 1
ATOM 1565 N N . VAL A 1 201 ? -55.619 -27.873 5.048 1.00 70.50 201 VAL A N 1
ATOM 1566 C CA . VAL A 1 201 ? -56.327 -27.485 3.818 1.00 70.50 201 VAL A CA 1
ATOM 1567 C C . VAL A 1 201 ? -57.729 -28.101 3.773 1.00 70.50 201 VAL A C 1
ATOM 1569 O O . VAL A 1 201 ? -58.686 -27.406 3.435 1.00 70.50 201 VAL A O 1
ATOM 1572 N N . LEU A 1 202 ? -57.890 -29.365 4.185 1.00 72.31 202 LEU A N 1
ATOM 1573 C CA . LEU A 1 202 ? -59.205 -30.011 4.265 1.00 72.31 202 LEU A CA 1
ATOM 1574 C C . LEU A 1 202 ? -60.095 -29.390 5.353 1.00 72.31 202 LEU A C 1
ATOM 1576 O O . LEU A 1 202 ? -61.289 -29.221 5.128 1.00 72.31 202 LEU A O 1
ATOM 1580 N N . LEU A 1 203 ? -59.525 -28.999 6.500 1.00 74.69 203 LEU A N 1
ATOM 1581 C CA . LEU A 1 203 ? -60.229 -28.297 7.577 1.00 74.69 203 LEU A CA 1
ATOM 1582 C C . LEU A 1 203 ? -60.679 -26.901 7.129 1.00 74.69 203 LEU A C 1
ATOM 1584 O O . LEU A 1 203 ? -61.819 -26.522 7.383 1.00 74.69 203 LEU A O 1
ATOM 1588 N N . VAL A 1 204 ? -59.828 -26.157 6.415 1.00 71.75 204 VAL A N 1
ATOM 1589 C CA . VAL A 1 204 ? -60.178 -24.843 5.848 1.00 71.75 204 VAL A CA 1
ATOM 1590 C C . VAL A 1 204 ? -61.287 -24.973 4.798 1.00 71.75 204 VAL A C 1
ATOM 1592 O O . VAL A 1 204 ? -62.231 -24.185 4.817 1.00 71.75 204 VAL A O 1
ATOM 1595 N N . LEU A 1 205 ? -61.236 -25.992 3.934 1.00 71.56 205 LEU A N 1
ATOM 1596 C CA . LEU A 1 205 ? -62.291 -26.265 2.952 1.00 71.56 205 LEU A CA 1
ATOM 1597 C C . LEU A 1 205 ? -63.603 -26.723 3.613 1.00 71.56 205 LEU A C 1
ATOM 1599 O O . LEU A 1 205 ? -64.672 -26.287 3.192 1.00 71.56 205 LEU A O 1
ATOM 1603 N N . LEU A 1 206 ? -63.543 -27.532 4.677 1.00 73.69 206 LEU A N 1
ATOM 1604 C CA . LEU A 1 206 ? -64.714 -27.974 5.445 1.00 73.69 206 LEU A CA 1
ATOM 1605 C C . LEU A 1 206 ? -65.373 -26.805 6.193 1.00 73.69 206 LEU A C 1
ATOM 1607 O O . LEU A 1 206 ? -66.593 -26.668 6.165 1.00 73.69 206 LEU A O 1
ATOM 1611 N N . VAL A 1 207 ? -64.580 -25.933 6.823 1.00 69.88 207 VAL A N 1
ATOM 1612 C CA . VAL A 1 207 ? -65.073 -24.727 7.508 1.00 69.88 207 VAL A CA 1
ATOM 1613 C C . VAL A 1 207 ? -65.659 -23.735 6.500 1.00 69.88 207 VAL A C 1
ATOM 1615 O O . VAL A 1 207 ? -66.729 -23.186 6.748 1.00 69.88 207 VAL A O 1
ATOM 1618 N N . ALA A 1 208 ? -65.043 -23.561 5.327 1.00 63.94 208 ALA A N 1
ATOM 1619 C CA . ALA A 1 208 ? -65.603 -22.744 4.248 1.00 63.94 208 ALA A CA 1
ATOM 1620 C C . ALA A 1 208 ? -66.926 -23.316 3.692 1.00 63.94 208 ALA A C 1
ATOM 1622 O O . ALA A 1 208 ? -67.850 -22.556 3.392 1.00 63.94 208 ALA A O 1
ATOM 1623 N N . LEU A 1 209 ? -67.059 -24.645 3.600 1.00 64.62 209 LEU A N 1
ATOM 1624 C CA . LEU A 1 209 ? -68.293 -25.319 3.180 1.00 64.62 209 LEU A CA 1
ATOM 1625 C C . LEU A 1 209 ? -69.407 -25.198 4.239 1.00 64.62 209 LEU A C 1
ATOM 1627 O O . LEU A 1 209 ? -70.557 -24.926 3.909 1.00 64.62 209 LEU A O 1
ATOM 1631 N N . LEU A 1 210 ? -69.067 -25.339 5.524 1.00 60.88 210 LEU A N 1
ATOM 1632 C CA . LEU A 1 210 ? -70.013 -25.199 6.638 1.00 60.88 210 LEU A CA 1
ATOM 1633 C C . LEU A 1 210 ? -70.486 -23.749 6.821 1.00 60.88 210 LEU A C 1
ATOM 1635 O O . LEU A 1 210 ? -71.653 -23.520 7.129 1.00 60.88 210 LEU A O 1
ATOM 1639 N N . LEU A 1 211 ? -69.614 -22.767 6.570 1.00 59.47 211 LEU A N 1
ATOM 1640 C CA . LEU A 1 211 ? -69.965 -21.344 6.595 1.00 59.47 211 LEU A CA 1
ATOM 1641 C C . LEU A 1 211 ? -70.783 -20.910 5.366 1.00 59.47 211 LEU A C 1
ATOM 1643 O O . LEU A 1 211 ? -71.594 -19.994 5.476 1.00 59.47 211 LEU A O 1
ATOM 1647 N N . SER A 1 212 ? -70.622 -21.572 4.213 1.00 58.44 212 SER A N 1
ATOM 1648 C CA . SER A 1 212 ? -71.434 -21.316 3.008 1.00 58.44 212 SER A CA 1
ATOM 1649 C C . SER A 1 212 ? -72.769 -22.075 2.990 1.00 58.44 212 SER A C 1
ATOM 1651 O O . SER A 1 212 ? -73.712 -21.624 2.343 1.00 58.44 212 SER A O 1
ATOM 1653 N N . GLY A 1 213 ? -72.892 -23.173 3.746 1.00 54.56 213 GLY A N 1
ATOM 1654 C CA . GLY A 1 213 ? -74.132 -23.942 3.921 1.00 54.56 213 GLY A CA 1
ATOM 1655 C C . GLY A 1 213 ? -75.132 -23.364 4.935 1.00 54.56 213 GLY A C 1
ATOM 1656 O O . GLY A 1 213 ? -76.255 -23.855 5.033 1.00 54.56 213 GLY A O 1
ATOM 1657 N N . GLY A 1 214 ? -74.775 -22.302 5.664 1.00 54.19 214 GLY A N 1
ATOM 1658 C CA . GLY A 1 214 ? -75.618 -21.645 6.675 1.00 54.19 214 GLY A CA 1
ATOM 1659 C C . GLY A 1 214 ? -76.756 -20.769 6.129 1.00 54.19 214 GLY A C 1
ATOM 1660 O O . GLY A 1 214 ? -77.133 -19.797 6.774 1.00 54.19 214 GLY A O 1
ATOM 1661 N N . GLY A 1 215 ? -77.286 -21.078 4.942 1.00 52.97 215 GLY A N 1
ATOM 1662 C CA . GLY A 1 215 ? -78.404 -20.376 4.298 1.00 52.97 215 GLY A CA 1
ATOM 1663 C C . GLY A 1 215 ? -79.778 -21.019 4.525 1.00 52.97 215 GLY A C 1
ATOM 1664 O O . GLY A 1 215 ? -80.687 -20.790 3.734 1.00 52.97 215 GLY A O 1
ATOM 1665 N N . ILE A 1 216 ? -79.940 -21.852 5.559 1.00 55.47 216 ILE A N 1
ATOM 1666 C CA . ILE A 1 216 ? -81.223 -22.484 5.904 1.00 55.47 216 ILE A CA 1
ATOM 1667 C C . ILE A 1 216 ? -81.536 -22.226 7.380 1.00 55.47 216 ILE A C 1
ATOM 1669 O O . ILE A 1 216 ? -81.419 -23.129 8.196 1.00 55.47 216 ILE A O 1
ATOM 1673 N N . LEU A 1 217 ? -81.869 -20.982 7.734 1.00 47.91 217 LEU A N 1
ATOM 1674 C CA . LEU A 1 217 ? -82.798 -20.593 8.815 1.00 47.91 217 LEU A CA 1
ATOM 1675 C C . LEU A 1 217 ? -82.770 -19.062 8.932 1.00 47.91 217 LEU A C 1
ATOM 1677 O O . LEU A 1 217 ? -81.764 -18.464 9.305 1.00 47.91 217 LEU A O 1
ATOM 1681 N N . GLY A 1 218 ? -83.869 -18.435 8.512 1.00 47.44 218 GLY A N 1
ATOM 1682 C CA . GLY A 1 218 ? -83.953 -16.999 8.273 1.00 47.44 218 GLY A CA 1
ATOM 1683 C C . GLY A 1 218 ? -84.083 -16.117 9.516 1.00 47.44 218 GLY A C 1
ATOM 1684 O O . GLY A 1 218 ? -84.313 -16.578 10.630 1.00 47.44 218 GLY A O 1
ATOM 1685 N N . GLY A 1 219 ? -84.021 -14.808 9.251 1.00 54.53 219 GLY A N 1
ATOM 1686 C CA . GLY A 1 219 ? -84.470 -13.737 10.144 1.00 54.53 219 GLY A CA 1
ATOM 1687 C C . GLY A 1 219 ? -83.397 -13.203 11.097 1.00 54.53 219 GLY A C 1
ATOM 1688 O O . GLY A 1 219 ? -82.975 -13.881 12.022 1.00 54.53 219 GLY A O 1
ATOM 1689 N N . ALA A 1 220 ? -82.987 -11.947 10.882 1.00 52.75 220 ALA A N 1
ATOM 1690 C CA . ALA A 1 220 ? -82.041 -11.133 11.671 1.00 52.75 220 ALA A CA 1
ATOM 1691 C C . ALA A 1 220 ? -80.567 -11.605 11.749 1.00 52.75 220 ALA A C 1
ATOM 1693 O O . ALA A 1 220 ? -79.673 -10.758 11.771 1.00 52.75 220 ALA A O 1
ATOM 1694 N N . GLY A 1 221 ? -80.284 -12.910 11.701 1.00 51.97 221 GLY A N 1
ATOM 1695 C CA . GLY A 1 221 ? -78.918 -13.459 11.737 1.00 51.97 221 GLY A CA 1
ATOM 1696 C C . GLY A 1 221 ? -78.106 -13.267 10.448 1.00 51.97 221 GLY A C 1
ATOM 1697 O O . GLY A 1 221 ? -76.880 -13.210 10.501 1.00 51.97 221 GLY A O 1
ATOM 1698 N N . GLU A 1 222 ? -78.764 -13.094 9.296 1.00 52.72 222 GLU A N 1
ATOM 1699 C CA . GLU A 1 222 ? -78.086 -12.958 7.995 1.00 52.72 222 GLU A CA 1
ATOM 1700 C C . GLU A 1 222 ? -77.259 -11.673 7.868 1.00 52.72 222 GLU A C 1
ATOM 1702 O O . GLU A 1 222 ? -76.198 -11.687 7.248 1.00 52.72 222 GLU A O 1
ATOM 1707 N N . ALA A 1 223 ? -77.712 -10.561 8.454 1.00 53.72 223 ALA A N 1
ATOM 1708 C CA . ALA A 1 223 ? -76.989 -9.292 8.363 1.00 53.72 223 ALA A CA 1
ATOM 1709 C C . ALA A 1 223 ? -75.712 -9.319 9.217 1.00 53.72 223 ALA A C 1
ATOM 1711 O O . ALA A 1 223 ? -74.635 -8.972 8.738 1.00 53.72 223 ALA A O 1
ATOM 1712 N N . ILE A 1 224 ? -75.814 -9.808 10.457 1.00 56.28 224 ILE A N 1
ATOM 1713 C CA . ILE A 1 224 ? -74.674 -9.935 11.376 1.00 56.28 224 ILE A CA 1
ATOM 1714 C C . ILE A 1 224 ? -73.715 -11.034 10.895 1.00 56.28 224 ILE A C 1
ATOM 1716 O O . ILE A 1 224 ? -72.504 -10.836 10.924 1.00 56.28 224 ILE A O 1
ATOM 1720 N N . GLY A 1 225 ? -74.238 -12.151 10.379 1.00 57.09 225 GLY A N 1
ATOM 1721 C CA . GLY A 1 225 ? -73.449 -13.243 9.808 1.00 57.09 225 GLY A CA 1
ATOM 1722 C C . GLY A 1 225 ? -72.688 -12.845 8.543 1.00 57.09 225 GLY A C 1
ATOM 1723 O O . GLY A 1 225 ? -71.532 -13.229 8.389 1.00 57.09 225 GLY A O 1
ATOM 1724 N N . ARG A 1 226 ? -73.269 -12.005 7.672 1.00 59.72 226 ARG A N 1
ATOM 1725 C CA . ARG A 1 226 ? -72.550 -11.441 6.514 1.00 59.72 226 ARG A CA 1
ATOM 1726 C C . ARG A 1 226 ? -71.467 -10.448 6.930 1.00 59.72 226 ARG A C 1
ATOM 1728 O O . ARG A 1 226 ? -70.395 -10.463 6.337 1.00 59.72 226 ARG A O 1
ATOM 1735 N N . VAL A 1 227 ? -71.708 -9.623 7.952 1.00 64.50 227 VAL A N 1
ATOM 1736 C CA . VAL A 1 227 ? -70.697 -8.674 8.452 1.00 64.50 227 VAL A CA 1
ATOM 1737 C C . VAL A 1 227 ? -69.556 -9.408 9.162 1.00 64.50 227 VAL A C 1
ATOM 1739 O O . VAL A 1 227 ? -68.397 -9.177 8.835 1.00 64.50 227 VAL A O 1
ATOM 1742 N N . LEU A 1 228 ? -69.853 -10.341 10.072 1.00 61.34 228 LEU A N 1
ATOM 1743 C CA . LEU A 1 228 ? -68.835 -11.139 10.768 1.00 61.34 228 LEU A CA 1
ATOM 1744 C C . LEU A 1 228 ? -68.097 -12.088 9.817 1.00 61.34 228 LEU A C 1
ATOM 1746 O O . LEU A 1 228 ? -66.879 -12.211 9.912 1.00 61.34 228 LEU A O 1
ATOM 1750 N N . GLY A 1 229 ? -68.804 -12.709 8.869 1.00 65.88 229 GLY A N 1
ATOM 1751 C CA . GLY A 1 229 ? -68.206 -13.533 7.818 1.00 65.88 229 GLY A CA 1
ATOM 1752 C C . GLY A 1 229 ? -67.314 -12.720 6.881 1.00 65.88 229 GLY A C 1
ATOM 1753 O O . GLY A 1 229 ? -66.213 -13.159 6.558 1.00 65.88 229 GLY A O 1
ATOM 1754 N N . GLY A 1 230 ? -67.734 -11.503 6.524 1.00 70.56 230 GLY A N 1
ATOM 1755 C CA . GLY A 1 230 ? -66.931 -10.563 5.742 1.00 70.56 230 GLY A CA 1
ATOM 1756 C C . GLY A 1 230 ? -65.676 -10.095 6.483 1.00 70.56 230 GLY A C 1
ATOM 1757 O O . GLY A 1 230 ? -64.598 -10.075 5.897 1.00 70.56 230 GLY A O 1
ATOM 1758 N N . ILE A 1 231 ? -65.779 -9.794 7.783 1.00 74.12 231 ILE A N 1
ATOM 1759 C CA . ILE A 1 231 ? -64.622 -9.447 8.626 1.00 74.12 231 ILE A CA 1
ATOM 1760 C C . ILE A 1 231 ? -63.664 -10.637 8.736 1.00 74.12 231 ILE A C 1
ATOM 1762 O O . ILE A 1 231 ? -62.456 -10.471 8.583 1.00 74.12 231 ILE A O 1
ATOM 1766 N N . LEU A 1 232 ? -64.182 -11.847 8.950 1.00 70.44 232 LEU A N 1
ATOM 1767 C CA . LEU A 1 232 ? -63.361 -13.050 9.047 1.00 70.44 232 LEU A CA 1
ATOM 1768 C C . LEU A 1 232 ? -62.656 -13.369 7.719 1.00 70.44 232 LEU A C 1
ATOM 1770 O O . LEU A 1 232 ? -61.467 -13.680 7.724 1.00 70.44 232 LEU A O 1
ATOM 1774 N N . GLN A 1 233 ? -63.345 -13.232 6.581 1.00 72.56 233 GLN A N 1
ATOM 1775 C CA . GLN A 1 233 ? -62.736 -13.361 5.253 1.00 72.56 233 GLN A CA 1
ATOM 1776 C C . GLN A 1 233 ? -61.686 -12.279 4.990 1.00 72.56 233 GLN A C 1
ATOM 1778 O O . GLN A 1 233 ? -60.638 -12.580 4.424 1.00 72.56 233 GLN A O 1
ATOM 1783 N N . PHE A 1 234 ? -61.921 -11.043 5.433 1.00 74.25 234 PHE A N 1
ATOM 1784 C CA . PHE A 1 234 ? -60.947 -9.959 5.325 1.00 74.25 234 PHE A CA 1
ATOM 1785 C C . PHE A 1 234 ? -59.680 -10.242 6.151 1.00 74.25 234 PHE A C 1
ATOM 1787 O O . PHE A 1 234 ? -58.567 -10.072 5.656 1.00 74.25 234 PHE A O 1
ATOM 1794 N N . LEU A 1 235 ? -59.832 -10.753 7.378 1.00 71.69 235 LEU A N 1
ATOM 1795 C CA . LEU A 1 235 ? -58.712 -11.136 8.245 1.00 71.69 235 LEU A CA 1
ATOM 1796 C C . LEU A 1 235 ? -57.931 -12.342 7.697 1.00 71.69 235 LEU A C 1
ATOM 1798 O O . LEU A 1 235 ? -56.700 -12.331 7.706 1.00 71.69 235 LEU A O 1
ATOM 1802 N N . LEU A 1 236 ? -58.623 -13.355 7.166 1.00 72.69 236 LEU A N 1
ATOM 1803 C CA . LEU A 1 236 ? -57.994 -14.488 6.475 1.00 72.69 236 LEU A CA 1
ATOM 1804 C C . LEU A 1 236 ? -57.270 -14.046 5.195 1.00 72.69 236 LEU A C 1
ATOM 1806 O O . LEU A 1 236 ? -56.186 -14.547 4.902 1.00 72.69 236 LEU A O 1
ATOM 1810 N N . GLY A 1 237 ? -57.824 -13.072 4.469 1.00 76.69 237 GLY A N 1
ATOM 1811 C CA . GLY A 1 237 ? -57.176 -12.443 3.320 1.00 76.69 237 GLY A CA 1
ATOM 1812 C C . GLY A 1 237 ? -55.880 -11.722 3.699 1.00 76.69 237 GLY A C 1
ATOM 1813 O O . GLY A 1 237 ? -54.856 -11.930 3.053 1.00 76.69 237 GLY A O 1
ATOM 1814 N N . LEU A 1 238 ? -55.884 -10.942 4.786 1.00 76.56 238 LEU A N 1
ATOM 1815 C CA . LEU A 1 238 ? -54.679 -10.288 5.317 1.00 76.56 238 LEU A CA 1
ATOM 1816 C C . LEU A 1 238 ? -53.599 -11.299 5.723 1.00 76.56 238 LEU A C 1
ATOM 1818 O O . LEU A 1 238 ? -52.424 -11.100 5.414 1.00 76.56 238 LEU A O 1
ATOM 1822 N N . LEU A 1 239 ? -53.994 -12.402 6.364 1.00 72.81 239 LEU A N 1
ATOM 1823 C CA . LEU A 1 239 ? -53.076 -13.481 6.732 1.00 72.81 239 LEU A CA 1
ATOM 1824 C C . LEU A 1 239 ? -52.448 -14.128 5.486 1.00 72.81 239 LEU A C 1
ATOM 1826 O O . LEU A 1 239 ? -51.233 -14.314 5.434 1.00 72.81 239 LEU A O 1
ATOM 1830 N N . ALA A 1 240 ? -53.255 -14.422 4.462 1.00 72.81 240 ALA A N 1
ATOM 1831 C CA . ALA A 1 240 ? -52.783 -15.003 3.206 1.00 72.81 240 ALA A CA 1
ATOM 1832 C C . ALA A 1 240 ? -51.817 -14.067 2.460 1.00 72.81 240 ALA A C 1
ATOM 1834 O O . ALA A 1 240 ? -50.792 -14.523 1.953 1.00 72.81 240 ALA A O 1
ATOM 1835 N N . VAL A 1 241 ? -52.091 -12.757 2.449 1.00 79.38 241 VAL A N 1
ATOM 1836 C CA . VAL A 1 241 ? -51.178 -11.746 1.891 1.00 79.38 241 VAL A CA 1
ATOM 1837 C C . VAL A 1 241 ? -49.871 -11.687 2.688 1.00 79.38 241 VAL A C 1
ATOM 1839 O O . VAL A 1 241 ? -48.804 -11.634 2.085 1.00 79.38 241 VAL A O 1
ATOM 1842 N N . GLY A 1 242 ? -49.913 -11.765 4.021 1.00 76.44 242 GLY A N 1
ATOM 1843 C CA . GLY A 1 242 ? -48.711 -11.794 4.865 1.00 76.44 242 GLY A CA 1
ATOM 1844 C C . GLY A 1 242 ? -47.824 -13.020 4.621 1.00 76.44 242 GLY A C 1
ATOM 1845 O O . GLY A 1 242 ? -46.600 -12.899 4.525 1.00 76.44 242 GLY A O 1
ATOM 1846 N N . VAL A 1 243 ? -48.435 -14.196 4.450 1.00 73.62 243 VAL A N 1
ATOM 1847 C CA . VAL A 1 243 ? -47.728 -15.432 4.076 1.00 73.62 243 VAL A CA 1
ATOM 1848 C C . VAL A 1 243 ? -47.141 -15.312 2.669 1.00 73.62 243 VAL A C 1
ATOM 1850 O O . VAL A 1 243 ? -45.971 -15.634 2.473 1.00 73.62 243 VAL A O 1
ATOM 1853 N N . LEU A 1 244 ? -47.899 -14.778 1.706 1.00 76.56 244 LEU A N 1
ATOM 1854 C CA . LEU A 1 244 ? -47.417 -14.542 0.344 1.00 76.56 244 LEU A CA 1
ATOM 1855 C C . LEU A 1 244 ? -46.227 -13.572 0.321 1.00 76.56 244 LEU A C 1
ATOM 1857 O O . LEU A 1 244 ? -45.227 -13.858 -0.329 1.00 76.56 244 LEU A O 1
ATOM 1861 N N . LEU A 1 245 ? -46.290 -12.466 1.066 1.00 74.12 245 LEU A N 1
ATOM 1862 C CA . LEU A 1 245 ? -45.193 -11.500 1.177 1.00 74.12 245 LEU A CA 1
ATOM 1863 C C . LEU A 1 245 ? -43.951 -12.109 1.833 1.00 74.12 245 LEU A C 1
ATOM 1865 O O . LEU A 1 245 ? -42.837 -11.792 1.430 1.00 74.12 245 LEU A O 1
ATOM 1869 N N . SER A 1 246 ? -44.129 -13.016 2.793 1.00 69.19 246 SER A N 1
ATOM 1870 C CA . SER A 1 246 ? -43.032 -13.714 3.473 1.00 69.19 246 SER A CA 1
ATOM 1871 C C . SER A 1 246 ? -42.361 -14.750 2.564 1.00 69.19 246 SER A C 1
ATOM 1873 O O . SER A 1 246 ? -41.137 -14.854 2.545 1.00 69.19 246 SER A O 1
ATOM 1875 N N . VAL A 1 247 ? -43.142 -15.469 1.751 1.00 72.62 247 VAL A N 1
ATOM 1876 C CA . VAL A 1 247 ? -42.622 -16.370 0.710 1.00 72.62 247 VAL A CA 1
ATOM 1877 C C . VAL A 1 247 ? -41.920 -15.575 -0.391 1.00 72.62 247 VAL A C 1
ATOM 1879 O O . VAL A 1 247 ? -40.829 -15.956 -0.800 1.00 72.62 247 VAL A O 1
ATOM 1882 N N . LEU A 1 248 ? -42.488 -14.445 -0.828 1.00 71.31 248 LEU A N 1
ATOM 1883 C CA . LEU A 1 248 ? -41.861 -13.553 -1.806 1.00 71.31 248 LEU A CA 1
ATOM 1884 C C . LEU A 1 248 ? -40.563 -12.942 -1.266 1.00 71.31 248 LEU A C 1
ATOM 1886 O O . LEU A 1 248 ? -39.576 -12.924 -1.990 1.00 71.31 248 LEU A O 1
ATOM 1890 N N . ALA A 1 249 ? -40.518 -12.514 -0.000 1.00 70.62 249 ALA A N 1
ATOM 1891 C CA . ALA A 1 249 ? -39.301 -12.028 0.651 1.00 70.62 249 ALA A CA 1
ATOM 1892 C C . ALA A 1 249 ? -38.248 -13.137 0.799 1.00 70.62 249 ALA A C 1
ATOM 1894 O O . ALA A 1 249 ? -37.068 -12.902 0.542 1.00 70.62 249 ALA A O 1
ATOM 1895 N N . GLY A 1 250 ? -38.665 -14.358 1.147 1.00 66.06 250 GLY A N 1
ATOM 1896 C CA . GLY A 1 250 ? -37.797 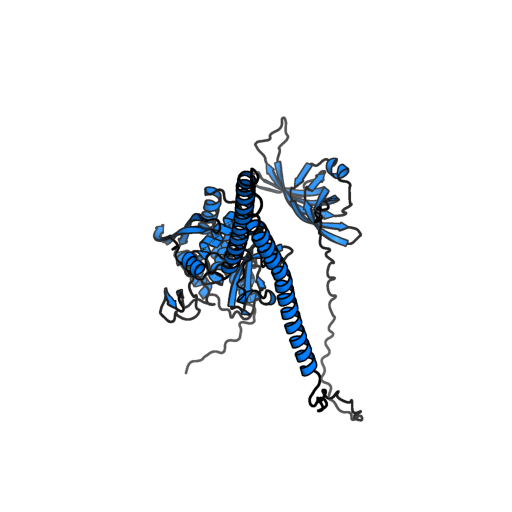-15.535 1.201 1.00 66.06 250 GLY A CA 1
ATOM 1897 C C . GLY A 1 250 ? -37.215 -15.897 -0.169 1.00 66.06 250 GLY A C 1
ATOM 1898 O O . GLY A 1 250 ? -36.012 -16.114 -0.282 1.00 66.06 250 GLY A O 1
ATOM 1899 N N . LEU A 1 251 ? -38.030 -15.861 -1.229 1.00 66.50 251 LEU A N 1
ATOM 1900 C CA . LEU A 1 251 ? -37.568 -16.040 -2.609 1.00 66.50 251 LEU A CA 1
ATOM 1901 C C . LEU A 1 251 ? -36.623 -14.915 -3.045 1.00 66.50 251 LEU A C 1
ATOM 1903 O O . LEU A 1 251 ? -35.617 -15.182 -3.692 1.00 66.50 251 LEU A O 1
ATOM 1907 N N . PHE A 1 252 ? -36.917 -13.668 -2.671 1.00 61.22 252 PHE A N 1
ATOM 1908 C CA . PHE A 1 252 ? -36.068 -12.515 -2.977 1.00 61.22 252 PHE A CA 1
ATOM 1909 C C . PHE A 1 252 ? -34.714 -12.597 -2.261 1.00 61.22 252 PHE A C 1
ATOM 1911 O O . PHE A 1 252 ? -33.701 -12.185 -2.812 1.00 61.22 252 PHE A O 1
ATOM 1918 N N . SER A 1 253 ? -34.686 -13.170 -1.055 1.00 58.91 253 SER A N 1
ATOM 1919 C CA . SER A 1 253 ? -33.462 -13.432 -0.288 1.00 58.91 253 SER A CA 1
ATOM 1920 C C . SER A 1 253 ? -32.643 -14.560 -0.917 1.00 58.91 253 SER A C 1
ATOM 1922 O O . SER A 1 253 ? -31.433 -14.443 -1.064 1.00 58.91 253 SER A O 1
ATOM 1924 N N . PHE A 1 254 ? -33.318 -15.625 -1.352 1.00 50.34 254 PHE A N 1
ATOM 1925 C CA . PHE A 1 254 ? -32.703 -16.801 -1.970 1.00 50.34 254 PHE A CA 1
ATOM 1926 C C . PHE A 1 254 ? -32.163 -16.525 -3.383 1.00 50.34 254 PHE A C 1
ATOM 1928 O O . PHE A 1 254 ? -31.143 -17.075 -3.784 1.00 50.34 254 PHE A O 1
ATOM 1935 N N . LEU A 1 255 ? -32.802 -15.623 -4.133 1.00 55.38 255 LEU A N 1
ATOM 1936 C CA . LEU A 1 255 ? -32.310 -15.151 -5.431 1.00 55.38 255 LEU A CA 1
ATOM 1937 C C . LEU A 1 255 ? -31.171 -14.118 -5.313 1.00 55.38 255 LEU A C 1
ATOM 1939 O O . LEU A 1 255 ? -30.543 -13.809 -6.322 1.00 55.38 255 LEU A O 1
ATOM 1943 N N . LYS A 1 256 ? -30.882 -13.596 -4.110 1.00 46.22 256 LYS A N 1
ATOM 1944 C CA . LYS A 1 256 ? -29.854 -12.568 -3.861 1.00 46.22 256 LYS A CA 1
ATOM 1945 C C . LYS A 1 256 ? -28.453 -13.137 -3.574 1.00 46.22 256 LYS A C 1
ATOM 1947 O O . LYS A 1 256 ? -27.503 -12.367 -3.500 1.00 46.22 256 LYS A O 1
ATOM 1952 N N . GLU A 1 257 ? -28.293 -14.458 -3.474 1.00 51.12 257 GLU A N 1
ATOM 1953 C CA . GLU A 1 257 ? -26.990 -15.112 -3.240 1.00 51.12 257 GLU A CA 1
ATOM 1954 C C . GLU A 1 257 ? -26.498 -15.939 -4.439 1.00 51.12 257 GLU A C 1
ATOM 1956 O O . GLU A 1 257 ? -25.983 -17.048 -4.315 1.00 51.12 257 GLU A O 1
ATOM 1961 N N . ARG A 1 258 ? -26.579 -15.353 -5.636 1.00 48.78 258 ARG A N 1
ATOM 1962 C CA . ARG A 1 258 ? -25.475 -15.484 -6.595 1.00 48.78 258 ARG A CA 1
ATOM 1963 C C . ARG A 1 258 ? -24.701 -14.166 -6.552 1.00 48.78 258 ARG A C 1
ATOM 1965 O O . ARG A 1 258 ? -25.356 -13.128 -6.639 1.00 48.78 258 ARG A O 1
ATOM 1972 N N . PRO A 1 259 ? -23.363 -14.161 -6.401 1.00 43.44 259 PRO A N 1
ATOM 1973 C CA . PRO A 1 259 ? -22.600 -12.935 -6.596 1.00 43.44 259 PRO A CA 1
ATOM 1974 C C . PRO A 1 259 ? -22.881 -12.453 -8.023 1.00 43.44 259 PRO A C 1
ATOM 1976 O O . PRO A 1 259 ? -22.623 -13.165 -8.991 1.00 43.44 259 PRO A O 1
ATOM 1979 N N . ASP A 1 260 ? -23.545 -11.304 -8.121 1.00 42.12 260 ASP A N 1
ATOM 1980 C CA . ASP A 1 260 ? -24.069 -10.752 -9.365 1.00 42.12 260 ASP A CA 1
ATOM 1981 C C . ASP A 1 260 ? -22.900 -10.368 -10.281 1.00 42.12 260 ASP A C 1
ATOM 1983 O O . ASP A 1 260 ? -22.091 -9.504 -9.939 1.00 42.12 260 ASP A O 1
ATOM 1987 N N . GLU A 1 261 ? -22.818 -10.983 -11.458 1.00 44.66 261 GLU A N 1
ATOM 1988 C CA . GLU A 1 261 ? -21.892 -10.592 -12.531 1.00 44.66 261 GLU A CA 1
ATOM 1989 C C . GLU A 1 261 ? -22.036 -9.093 -12.874 1.00 44.66 261 GLU A C 1
ATOM 1991 O O . GLU A 1 261 ? -21.056 -8.443 -13.228 1.00 44.66 261 GLU A O 1
ATOM 1996 N N . ARG A 1 262 ? -23.214 -8.487 -12.634 1.00 36.06 262 ARG A N 1
ATOM 1997 C CA . ARG A 1 262 ? -23.447 -7.041 -12.809 1.00 36.06 262 ARG A CA 1
ATOM 1998 C C . ARG A 1 262 ? -22.848 -6.159 -11.716 1.00 36.06 262 ARG A C 1
ATOM 2000 O O . ARG A 1 262 ? -22.655 -4.970 -11.953 1.00 36.06 262 ARG A O 1
ATOM 2007 N N . LEU A 1 263 ? -22.586 -6.681 -10.513 1.00 44.34 263 LEU A N 1
ATOM 2008 C CA . LEU A 1 263 ? -21.821 -5.940 -9.500 1.00 44.34 263 LEU A CA 1
ATOM 2009 C C . LEU A 1 263 ? -20.361 -5.813 -9.942 1.00 44.34 263 LEU A C 1
ATOM 2011 O O . LEU A 1 263 ? -19.760 -4.773 -9.712 1.00 44.34 263 LEU A O 1
ATOM 2015 N N . ARG A 1 264 ? -19.839 -6.814 -10.656 1.00 36.44 264 ARG A N 1
ATOM 2016 C CA . ARG A 1 264 ? -18.515 -6.779 -11.283 1.00 36.44 264 ARG A CA 1
ATOM 2017 C C . ARG A 1 264 ? -18.451 -5.702 -12.377 1.00 36.44 264 ARG A C 1
ATOM 2019 O O . ARG A 1 264 ? -17.636 -4.796 -12.262 1.00 36.44 264 ARG A O 1
ATOM 2026 N N . GLU A 1 265 ? -19.418 -5.682 -13.301 1.00 33.62 265 GLU A N 1
ATOM 2027 C CA . GLU A 1 265 ? -19.517 -4.631 -14.336 1.00 33.62 265 GLU A CA 1
ATOM 2028 C C . GLU A 1 265 ? -19.756 -3.220 -13.760 1.00 33.62 265 GLU A C 1
ATOM 2030 O O . GLU A 1 265 ? -19.188 -2.244 -14.244 1.00 33.62 265 GLU A O 1
ATOM 2035 N N . ARG A 1 266 ? -20.580 -3.064 -12.710 1.00 34.38 266 ARG A N 1
ATOM 2036 C CA . ARG A 1 266 ? -20.868 -1.743 -12.113 1.00 34.38 266 ARG A CA 1
ATOM 2037 C C . ARG A 1 266 ? -19.711 -1.218 -11.251 1.00 34.38 266 ARG A C 1
ATOM 2039 O O . ARG A 1 266 ? -19.536 -0.007 -11.152 1.00 34.38 266 ARG A O 1
ATOM 2046 N N . THR A 1 267 ? -18.932 -2.105 -10.633 1.00 43.47 267 THR A N 1
ATOM 2047 C CA . THR A 1 267 ? -17.696 -1.755 -9.916 1.00 43.47 267 THR A CA 1
ATOM 2048 C C . THR A 1 267 ? -16.539 -1.463 -10.882 1.00 43.47 267 THR A C 1
ATOM 2050 O O . THR A 1 267 ? -15.684 -0.641 -10.553 1.00 43.47 267 THR A O 1
ATOM 2053 N N . GLU A 1 268 ? -16.551 -2.047 -12.084 1.00 42.22 268 GLU A N 1
ATOM 2054 C CA . GLU A 1 268 ? -15.616 -1.738 -13.177 1.00 42.22 268 GLU A CA 1
ATOM 2055 C C . GLU A 1 268 ? -15.950 -0.420 -13.911 1.00 42.22 268 GLU A C 1
ATOM 2057 O O . GLU A 1 268 ? -15.035 0.281 -14.329 1.00 42.22 268 GLU A O 1
ATOM 2062 N N . GLN A 1 269 ? -17.225 -0.018 -14.012 1.00 39.66 269 GLN A N 1
ATOM 2063 C CA . GLN A 1 269 ? -17.649 1.163 -14.794 1.00 39.66 269 GLN A CA 1
ATOM 2064 C C . GLN A 1 269 ? -17.474 2.540 -14.136 1.00 39.66 269 GLN A C 1
ATOM 2066 O O . GLN A 1 269 ? -17.727 3.559 -14.779 1.00 39.66 269 GLN A O 1
ATOM 2071 N N . GLN A 1 270 ? -17.078 2.626 -12.869 1.00 48.72 270 GLN A N 1
ATOM 2072 C CA . GLN A 1 270 ? -16.774 3.929 -12.279 1.00 48.72 270 GLN A CA 1
ATOM 2073 C C . GLN A 1 270 ? -15.340 4.289 -12.661 1.00 48.72 270 GLN A C 1
ATOM 2075 O O . GLN A 1 270 ? -14.410 3.879 -11.990 1.00 48.72 270 GLN A O 1
ATOM 2080 N N . GLU A 1 271 ? -15.105 4.995 -13.756 1.00 55.12 271 GLU A N 1
ATOM 2081 C CA . GLU A 1 271 ? -13.733 5.327 -14.157 1.00 55.12 271 GLU A CA 1
ATOM 2082 C C . GLU A 1 271 ? -13.027 6.150 -13.065 1.00 55.12 271 GLU A C 1
ATOM 2084 O O . GLU A 1 271 ? -13.617 7.022 -12.426 1.00 55.12 271 GLU A O 1
ATOM 2089 N N . LEU A 1 272 ? -11.764 5.812 -12.785 1.00 70.00 272 LEU A N 1
ATOM 2090 C CA . LEU A 1 272 ? -10.886 6.699 -12.028 1.00 70.00 272 LEU A CA 1
ATOM 2091 C C . LEU A 1 272 ? -10.707 7.956 -12.884 1.00 70.00 272 LEU A C 1
ATOM 2093 O O . LEU A 1 272 ? -10.151 7.872 -13.977 1.00 70.00 272 LEU A O 1
ATOM 2097 N N . GLU A 1 273 ? -11.165 9.112 -12.406 1.00 70.81 273 GLU A N 1
ATOM 2098 C CA . GLU A 1 273 ? -10.859 10.374 -13.079 1.00 70.81 273 GLU A CA 1
ATOM 2099 C C . GLU A 1 273 ? -9.373 10.662 -12.813 1.00 70.81 273 GLU A C 1
ATOM 2101 O O . GLU A 1 273 ? -8.992 10.956 -11.678 1.00 70.81 273 GLU A O 1
ATOM 2106 N N . THR A 1 274 ? -8.530 10.485 -13.838 1.00 78.88 274 THR A N 1
ATOM 2107 C CA . THR A 1 274 ? -7.095 10.810 -13.803 1.00 78.88 274 THR A CA 1
ATOM 2108 C C . THR A 1 274 ? -6.775 11.903 -14.806 1.00 78.88 274 THR A C 1
ATOM 2110 O O . THR A 1 274 ? -7.115 11.793 -15.983 1.00 78.88 274 THR A O 1
ATOM 2113 N N . GLN A 1 275 ? -6.072 12.932 -14.344 1.00 74.62 275 GLN A N 1
ATOM 2114 C CA . GLN A 1 275 ? -5.416 13.912 -15.202 1.00 74.62 275 GLN A CA 1
ATOM 2115 C C . GLN A 1 275 ? -3.913 13.885 -14.917 1.00 74.62 275 GLN A C 1
ATOM 2117 O O . GLN A 1 275 ? -3.506 14.125 -13.779 1.00 74.62 275 GLN A O 1
ATOM 2122 N N . GLU A 1 276 ? -3.109 13.587 -15.940 1.00 85.06 276 GLU A N 1
ATOM 2123 C CA . GLU A 1 276 ? -1.650 13.684 -15.865 1.00 85.06 276 GLU A CA 1
ATOM 2124 C C . GLU A 1 276 ? -1.195 15.064 -16.345 1.00 85.06 276 GLU A C 1
ATOM 2126 O O . GLU A 1 276 ? -1.465 15.455 -17.481 1.00 85.06 276 GLU A O 1
ATOM 2131 N N . ASP A 1 277 ? -0.442 15.761 -15.498 1.00 83.06 277 ASP A N 1
ATOM 2132 C CA . ASP A 1 277 ? 0.261 16.987 -15.851 1.00 83.06 277 ASP A CA 1
ATOM 2133 C C . ASP A 1 277 ? 1.768 16.803 -15.609 1.00 83.06 277 ASP A C 1
ATOM 2135 O O . ASP A 1 277 ? 2.199 16.218 -14.612 1.00 83.06 277 ASP A O 1
ATOM 2139 N N . GLN A 1 278 ? 2.594 17.354 -16.502 1.00 85.88 278 GLN A N 1
ATOM 2140 C CA . GLN A 1 278 ? 4.049 17.382 -16.345 1.00 85.88 278 GLN A CA 1
ATOM 2141 C C . GLN A 1 278 ? 4.528 18.829 -16.212 1.00 85.88 278 GLN A C 1
ATOM 2143 O O . GLN A 1 278 ? 4.325 19.650 -17.107 1.00 85.88 278 GLN A O 1
ATOM 2148 N N . LEU A 1 279 ? 5.164 19.148 -15.084 1.00 83.50 279 LEU A N 1
ATOM 2149 C CA . LEU A 1 279 ? 5.599 20.502 -14.733 1.00 83.50 279 LEU A CA 1
ATOM 2150 C C . LEU A 1 279 ? 7.122 20.553 -14.622 1.00 83.50 279 LEU A C 1
ATOM 2152 O O . LEU A 1 279 ? 7.714 19.776 -13.881 1.00 83.50 279 LEU A O 1
ATOM 2156 N N . VAL A 1 280 ? 7.773 21.492 -15.308 1.00 82.12 280 VAL A N 1
ATOM 2157 C CA . VAL A 1 280 ? 9.216 21.717 -15.134 1.00 82.12 280 VAL A CA 1
ATOM 2158 C C . VAL A 1 280 ? 9.445 22.512 -13.846 1.00 82.12 280 VAL A C 1
ATOM 2160 O O . VAL A 1 280 ? 8.932 23.622 -13.701 1.00 82.12 280 VAL A O 1
ATOM 2163 N N . VAL A 1 281 ? 10.204 21.949 -12.907 1.00 78.06 281 VAL A N 1
ATOM 2164 C CA . VAL A 1 281 ? 10.547 22.559 -11.617 1.00 78.06 281 VAL A CA 1
ATOM 2165 C C . VAL A 1 281 ? 12.066 22.572 -11.492 1.00 78.06 281 VAL A C 1
ATOM 2167 O O . VAL A 1 281 ? 12.693 21.545 -11.240 1.00 78.06 281 VAL A O 1
ATOM 2170 N N . GLY A 1 282 ? 12.670 23.745 -11.692 1.00 86.81 282 GLY A N 1
ATOM 2171 C CA . GLY A 1 282 ? 14.124 23.852 -11.809 1.00 86.81 282 GLY A CA 1
ATOM 2172 C C . GLY A 1 282 ? 14.623 23.102 -13.047 1.00 86.81 282 GLY A C 1
ATOM 2173 O O . GLY A 1 282 ? 14.180 23.392 -14.156 1.00 86.81 282 GLY A O 1
ATOM 2174 N N . GLU A 1 283 ? 15.526 22.142 -12.849 1.00 88.12 283 GLU A N 1
ATOM 2175 C CA . GLU A 1 283 ? 16.095 21.301 -13.916 1.00 88.12 283 GLU A CA 1
ATOM 2176 C C . GLU A 1 283 ? 15.381 19.944 -14.077 1.00 88.12 283 GLU A C 1
ATOM 2178 O O . GLU A 1 283 ? 15.778 19.133 -14.913 1.00 88.12 283 GLU A O 1
ATOM 2183 N N . ASP A 1 284 ? 14.323 19.682 -13.303 1.00 91.94 284 ASP A N 1
ATOM 2184 C CA . ASP A 1 284 ? 13.606 18.404 -13.302 1.00 91.94 284 ASP A CA 1
ATOM 2185 C C . ASP A 1 284 ? 12.146 18.552 -13.760 1.00 91.94 284 ASP A C 1
ATOM 2187 O O . ASP A 1 284 ? 11.591 19.648 -13.832 1.00 91.94 284 ASP A O 1
ATOM 2191 N N . THR A 1 285 ? 11.503 17.431 -14.084 1.00 93.12 285 THR A N 1
ATOM 2192 C CA . THR A 1 285 ? 10.077 17.350 -14.415 1.00 93.12 285 THR A CA 1
ATOM 2193 C C . THR A 1 285 ? 9.321 16.688 -13.273 1.00 93.12 285 THR A C 1
ATOM 2195 O O . THR A 1 285 ? 9.556 15.524 -12.965 1.00 93.12 285 THR A O 1
ATOM 2198 N N . LEU A 1 286 ? 8.382 17.402 -12.667 1.00 94.50 286 LEU A N 1
ATOM 2199 C CA . LEU A 1 286 ? 7.401 16.846 -11.747 1.00 94.50 286 LEU A CA 1
ATOM 2200 C C . LEU A 1 286 ? 6.271 16.201 -12.556 1.00 94.50 286 LEU A C 1
ATOM 2202 O O . LEU A 1 286 ? 5.591 16.889 -13.317 1.00 94.50 286 LEU A O 1
ATOM 2206 N N . ILE A 1 287 ? 6.085 14.895 -12.390 1.00 94.62 287 ILE A N 1
ATOM 2207 C CA . ILE A 1 287 ? 4.939 14.152 -12.912 1.00 94.62 287 ILE A CA 1
ATOM 2208 C C . ILE A 1 287 ? 3.853 14.201 -11.840 1.00 94.62 287 ILE A C 1
ATOM 2210 O O . ILE A 1 287 ? 4.120 13.871 -10.681 1.00 94.62 287 ILE A O 1
ATOM 2214 N N . ARG A 1 288 ? 2.652 14.644 -12.213 1.00 95.06 288 ARG A N 1
ATOM 2215 C CA . ARG A 1 288 ? 1.495 14.739 -11.324 1.00 95.06 288 ARG A CA 1
ATOM 2216 C C . ARG A 1 288 ? 0.315 13.990 -11.922 1.00 95.06 288 ARG A C 1
ATOM 2218 O O . ARG A 1 288 ? -0.112 14.328 -13.017 1.00 95.06 288 ARG A O 1
ATOM 2225 N N . HIS A 1 289 ? -0.274 13.093 -11.141 1.00 94.94 289 HIS A N 1
ATOM 2226 C CA . HIS A 1 289 ? -1.568 12.478 -11.427 1.00 94.94 289 HIS A CA 1
ATOM 2227 C C . HIS A 1 289 ? -2.609 13.003 -10.444 1.00 94.94 289 HIS A C 1
ATOM 2229 O O . HIS A 1 289 ? -2.485 12.798 -9.235 1.00 94.94 289 HIS A O 1
ATOM 2235 N N . HIS A 1 290 ? -3.634 13.693 -10.939 1.00 94.56 290 HIS A N 1
ATOM 2236 C CA . HIS A 1 290 ? -4.789 14.059 -10.125 1.00 94.56 290 HIS A CA 1
ATOM 2237 C C . HIS A 1 290 ? -5.757 12.881 -10.070 1.00 94.56 290 HIS A C 1
ATOM 2239 O O . HIS A 1 290 ? -6.382 12.575 -11.080 1.00 94.56 290 HIS A O 1
ATOM 2245 N N . LEU A 1 291 ? -5.865 12.220 -8.915 1.00 94.38 291 LEU A N 1
ATOM 2246 C CA . LEU A 1 291 ? -6.722 11.053 -8.728 1.00 94.38 291 LEU A CA 1
ATOM 2247 C C . LEU A 1 291 ? -7.995 11.433 -7.981 1.00 94.38 291 LEU A C 1
ATOM 2249 O O . LEU A 1 291 ? -7.931 12.071 -6.925 1.00 94.38 291 LEU A O 1
ATOM 2253 N N . ARG A 1 292 ? -9.141 10.956 -8.470 1.00 95.12 292 ARG A N 1
ATOM 2254 C CA . ARG A 1 292 ? -10.428 11.049 -7.774 1.00 95.12 292 ARG A CA 1
ATOM 2255 C C . ARG A 1 292 ? -11.142 9.701 -7.759 1.00 95.12 292 ARG A C 1
ATOM 2257 O O . ARG A 1 292 ? -11.442 9.135 -8.807 1.00 95.12 292 ARG A O 1
ATOM 2264 N N . TRP A 1 293 ? -11.445 9.199 -6.566 1.00 94.12 293 TRP A N 1
ATOM 2265 C CA . TRP A 1 293 ? -12.002 7.857 -6.373 1.00 94.12 293 TRP A CA 1
ATOM 2266 C C . TRP A 1 293 ? -13.068 7.833 -5.279 1.00 94.12 293 TRP A C 1
ATOM 2268 O O . TRP A 1 293 ? -13.204 8.782 -4.506 1.00 94.12 293 TRP A O 1
ATOM 2278 N N . GLN A 1 294 ? -13.825 6.738 -5.221 1.00 89.50 294 GLN A N 1
ATOM 2279 C CA . GLN A 1 294 ? -14.830 6.492 -4.193 1.00 89.50 294 GLN A CA 1
ATOM 2280 C C . GLN A 1 294 ? -14.391 5.332 -3.291 1.00 89.50 294 GLN A C 1
ATOM 2282 O O . GLN A 1 294 ? -13.942 4.298 -3.790 1.00 89.50 294 GLN A O 1
ATOM 2287 N N . ASP A 1 295 ? -14.515 5.497 -1.976 1.00 89.00 295 ASP A N 1
ATOM 2288 C CA . ASP A 1 295 ? -14.199 4.450 -1.003 1.00 89.00 295 ASP A CA 1
ATOM 2289 C C . ASP A 1 295 ? -15.336 3.417 -0.839 1.00 89.00 295 ASP A C 1
ATOM 2291 O O . ASP A 1 295 ? -16.388 3.468 -1.483 1.00 89.00 295 ASP A O 1
ATOM 2295 N N . HIS A 1 296 ? -15.155 2.454 0.071 1.00 78.94 296 HIS A N 1
ATOM 2296 C CA . HIS A 1 296 ? -16.165 1.429 0.361 1.00 78.94 296 HIS A CA 1
ATOM 2297 C C . HIS A 1 296 ? -17.436 1.950 1.057 1.00 78.94 296 HIS A C 1
ATOM 2299 O O . HIS A 1 296 ? -18.423 1.203 1.136 1.00 78.94 296 HIS A O 1
ATOM 2305 N N . GLY A 1 297 ? -17.382 3.154 1.632 1.00 80.31 297 GLY A N 1
ATOM 2306 C CA . GLY A 1 297 ? -18.498 3.857 2.259 1.00 80.31 297 GLY A CA 1
ATOM 2307 C C . GLY A 1 297 ? -19.295 4.710 1.270 1.00 80.31 297 GLY A C 1
ATOM 2308 O O . GLY A 1 297 ? -20.380 5.181 1.608 1.00 80.31 297 GLY A O 1
ATOM 2309 N N . GLY A 1 298 ? -18.800 4.866 0.040 1.00 83.44 298 GLY A N 1
ATOM 2310 C CA . GLY A 1 298 ? -19.395 5.729 -0.970 1.00 83.44 298 GLY A CA 1
ATOM 2311 C C . GLY A 1 298 ? -18.915 7.183 -0.892 1.00 83.44 298 GLY A C 1
ATOM 2312 O O . GLY A 1 298 ? -19.449 8.028 -1.615 1.00 83.44 298 GLY A O 1
ATOM 2313 N N . GLN A 1 299 ? -17.927 7.492 -0.051 1.00 89.44 299 GLN A N 1
ATOM 2314 C CA . GLN A 1 299 ? -17.324 8.817 0.044 1.00 89.44 299 GLN A CA 1
ATOM 2315 C C . GLN A 1 299 ? -16.350 9.032 -1.115 1.00 89.44 299 GLN A C 1
ATOM 2317 O O . GLN A 1 299 ? -15.561 8.154 -1.457 1.00 89.44 299 GLN A O 1
ATOM 2322 N N . TRP A 1 300 ? -16.429 10.205 -1.743 1.00 93.94 300 TRP A N 1
ATOM 2323 C CA . TRP A 1 300 ? -15.483 10.617 -2.774 1.00 93.94 300 TRP A CA 1
ATOM 2324 C C . TRP A 1 300 ? -14.270 11.289 -2.143 1.00 93.94 300 TRP A C 1
ATOM 2326 O O . TRP A 1 300 ? -14.425 12.191 -1.323 1.00 93.94 300 TRP A O 1
ATOM 2336 N N . HIS A 1 301 ? -13.089 10.900 -2.606 1.00 95.44 301 HIS A N 1
ATOM 2337 C CA . HIS A 1 301 ? -11.807 11.471 -2.221 1.00 95.44 301 HIS A CA 1
ATOM 2338 C C . HIS A 1 301 ? -11.078 12.004 -3.453 1.00 95.44 301 HIS A C 1
ATOM 2340 O O . HIS A 1 301 ? -11.360 11.607 -4.589 1.00 95.44 301 HIS A O 1
ATOM 2346 N N . SER A 1 302 ? -10.119 12.899 -3.224 1.00 95.31 302 SER A N 1
ATOM 2347 C CA . SER A 1 302 ? -9.201 13.347 -4.271 1.00 95.31 302 SER A CA 1
ATOM 2348 C C . SER A 1 302 ? -7.808 13.609 -3.715 1.00 95.31 302 SER A C 1
ATOM 2350 O O . SER A 1 302 ? -7.659 14.145 -2.611 1.00 95.31 302 SER A O 1
ATOM 2352 N N . MET A 1 303 ? -6.785 13.242 -4.479 1.00 95.94 303 MET A N 1
ATOM 2353 C CA . MET A 1 303 ? -5.390 13.378 -4.074 1.00 95.94 303 MET A CA 1
ATOM 2354 C C . MET A 1 303 ? -4.490 13.487 -5.300 1.00 95.94 303 MET A C 1
ATOM 2356 O O . MET A 1 303 ? -4.728 12.836 -6.314 1.00 95.94 303 MET A O 1
ATOM 2360 N N . ASN A 1 304 ? -3.440 14.298 -5.190 1.00 94.88 304 ASN A N 1
ATOM 2361 C CA . ASN A 1 304 ? -2.402 14.362 -6.208 1.00 94.88 304 ASN A CA 1
ATOM 2362 C C . ASN A 1 304 ? -1.308 13.356 -5.870 1.00 94.88 304 ASN A C 1
ATOM 2364 O O . ASN A 1 304 ? -0.741 13.393 -4.778 1.00 94.88 304 ASN A O 1
ATOM 2368 N N . TRP A 1 305 ? -1.005 12.480 -6.816 1.00 96.12 305 TRP A N 1
ATOM 2369 C CA . TRP A 1 305 ? 0.195 11.661 -6.791 1.00 96.12 305 TRP A CA 1
ATOM 2370 C C . TRP A 1 305 ? 1.286 12.411 -7.533 1.00 96.12 305 TRP A C 1
ATOM 2372 O O . TRP A 1 305 ? 1.108 12.778 -8.690 1.00 96.12 305 TRP A O 1
ATOM 2382 N N . GLU A 1 306 ? 2.391 12.687 -6.852 1.00 94.50 306 GLU A N 1
ATOM 2383 C CA . GLU A 1 306 ? 3.475 13.492 -7.400 1.00 94.50 306 GLU A CA 1
ATOM 2384 C C . GLU A 1 306 ? 4.813 12.792 -7.219 1.00 94.50 306 GLU A C 1
ATOM 2386 O O . GLU A 1 306 ? 5.178 12.411 -6.105 1.00 94.50 306 GLU A O 1
ATOM 2391 N N . VAL A 1 307 ? 5.581 12.704 -8.302 1.00 95.25 307 VAL A N 1
ATOM 2392 C CA . VAL A 1 307 ? 6.956 12.210 -8.274 1.00 95.25 307 VAL A CA 1
ATOM 2393 C C . VAL A 1 307 ? 7.809 12.979 -9.272 1.00 95.25 307 VAL A C 1
ATOM 2395 O O . VAL A 1 307 ? 7.371 13.347 -10.362 1.00 95.25 307 VAL A O 1
ATOM 2398 N N . PHE A 1 308 ? 9.052 13.254 -8.895 1.00 95.50 308 PHE A N 1
ATOM 2399 C CA . PHE A 1 308 ? 10.022 13.813 -9.823 1.00 95.50 308 PHE A CA 1
ATOM 2400 C C . PHE A 1 308 ? 10.475 12.748 -10.821 1.00 95.50 308 PHE A C 1
ATOM 2402 O O . PHE A 1 308 ? 10.736 11.603 -10.454 1.00 95.50 308 PHE A O 1
ATOM 2409 N N . ARG A 1 309 ? 10.628 13.123 -12.091 1.00 95.12 309 ARG A N 1
ATOM 2410 C CA . ARG A 1 309 ? 11.103 12.223 -13.143 1.00 95.12 309 ARG A CA 1
ATOM 2411 C C . ARG A 1 309 ? 12.496 11.687 -12.820 1.00 95.12 309 ARG A C 1
ATOM 2413 O O . ARG A 1 309 ? 12.765 10.524 -13.119 1.00 95.12 309 ARG A O 1
ATOM 2420 N N . SER A 1 310 ? 13.368 12.490 -12.207 1.00 94.50 310 SER A N 1
ATOM 2421 C CA . SER A 1 310 ? 14.667 12.008 -11.722 1.00 94.50 310 SER A CA 1
ATOM 2422 C C . SER A 1 310 ? 14.527 10.917 -10.656 1.00 94.50 310 SER A C 1
ATOM 2424 O O . SER A 1 310 ? 15.211 9.907 -10.754 1.00 94.50 310 SER A O 1
ATOM 2426 N N . HIS A 1 311 ? 13.606 11.069 -9.700 1.00 95.00 311 HIS A N 1
ATOM 2427 C CA . HIS A 1 311 ? 13.342 10.088 -8.643 1.00 95.00 311 HIS A CA 1
ATOM 2428 C C . HIS A 1 311 ? 12.759 8.787 -9.205 1.00 95.00 311 HIS A C 1
ATOM 2430 O O . HIS A 1 311 ? 13.227 7.705 -8.866 1.00 95.00 311 HIS A O 1
ATOM 2436 N N . MET A 1 312 ? 11.794 8.889 -10.125 1.00 95.19 312 MET A N 1
ATOM 2437 C CA . MET A 1 312 ? 11.247 7.734 -10.844 1.00 95.19 312 MET A CA 1
ATOM 2438 C C . MET A 1 312 ? 12.356 6.975 -11.590 1.00 95.19 312 MET A C 1
ATOM 2440 O O . MET A 1 312 ? 12.465 5.759 -11.474 1.00 95.19 312 MET A O 1
ATOM 2444 N N . ARG A 1 313 ? 13.218 7.689 -12.329 1.00 94.81 313 ARG A N 1
ATOM 2445 C CA . ARG A 1 313 ? 14.358 7.082 -13.039 1.00 94.81 313 ARG A CA 1
ATOM 2446 C C . ARG A 1 313 ? 15.385 6.480 -12.088 1.00 94.81 313 ARG A C 1
ATOM 2448 O O . ARG A 1 313 ? 15.913 5.421 -12.390 1.00 94.81 313 ARG A O 1
ATOM 2455 N N . ALA A 1 314 ? 15.681 7.145 -10.974 1.00 93.62 314 ALA A N 1
ATOM 2456 C CA . ALA A 1 314 ? 16.616 6.645 -9.975 1.00 93.62 314 ALA A CA 1
ATOM 2457 C C . ALA A 1 314 ? 16.127 5.318 -9.385 1.00 93.62 314 ALA A C 1
ATOM 2459 O O . ALA A 1 314 ? 16.896 4.367 -9.340 1.00 93.62 314 ALA A O 1
ATOM 2460 N N . SER A 1 315 ? 14.842 5.236 -9.037 1.00 94.25 315 SER A N 1
ATOM 2461 C CA . SER A 1 315 ? 14.199 4.019 -8.538 1.00 94.25 315 SER A CA 1
ATOM 2462 C C . SER A 1 315 ? 14.241 2.863 -9.551 1.00 94.25 315 SER A C 1
ATOM 2464 O O . SER A 1 315 ? 14.628 1.748 -9.204 1.00 94.25 315 SER A O 1
ATOM 2466 N N . LEU A 1 316 ? 13.946 3.135 -10.829 1.00 93.88 316 LEU A N 1
ATOM 2467 C CA . LEU A 1 316 ? 14.036 2.137 -11.906 1.00 93.88 316 LEU A CA 1
ATOM 2468 C C . LEU A 1 316 ? 15.477 1.662 -12.144 1.00 93.88 316 LEU A C 1
ATOM 2470 O O . LEU A 1 316 ? 15.741 0.466 -12.126 1.00 93.88 316 LEU A O 1
ATOM 2474 N N . ASN A 1 317 ? 16.425 2.594 -12.284 1.00 93.25 317 ASN A N 1
ATOM 2475 C CA . ASN A 1 317 ? 17.843 2.265 -12.460 1.00 93.25 317 ASN A CA 1
ATOM 2476 C C . ASN A 1 317 ? 18.395 1.474 -11.266 1.00 93.25 317 ASN A C 1
ATOM 2478 O O . ASN A 1 317 ? 19.289 0.643 -11.418 1.00 93.25 317 ASN A O 1
ATOM 2482 N N . HIS A 1 318 ? 17.894 1.768 -10.066 1.00 90.62 318 HIS A N 1
ATOM 2483 C CA . HIS A 1 318 ? 18.268 1.060 -8.855 1.00 90.62 318 HIS A CA 1
ATOM 2484 C C . HIS A 1 318 ? 17.765 -0.381 -8.885 1.00 90.62 318 HIS A C 1
ATOM 2486 O O . HIS A 1 318 ? 18.564 -1.287 -8.666 1.00 90.62 318 HIS A O 1
ATOM 2492 N N . LEU A 1 319 ? 16.497 -0.609 -9.243 1.00 91.44 319 LEU A N 1
ATOM 2493 C CA . LEU A 1 319 ? 15.951 -1.953 -9.448 1.00 91.44 319 LEU A CA 1
ATOM 2494 C C . LEU A 1 319 ? 16.762 -2.746 -10.492 1.00 91.44 319 LEU A C 1
ATOM 2496 O O . LEU A 1 319 ? 17.148 -3.881 -10.216 1.00 91.44 319 LEU A O 1
ATOM 2500 N N . ASP A 1 320 ? 17.099 -2.126 -11.628 1.00 89.56 320 ASP A N 1
ATOM 2501 C CA . ASP A 1 320 ? 17.932 -2.723 -12.688 1.00 89.56 320 ASP A CA 1
ATOM 2502 C C . ASP A 1 320 ? 19.335 -3.116 -12.203 1.00 89.56 320 ASP A C 1
ATOM 2504 O O . ASP A 1 320 ? 19.948 -4.052 -12.721 1.00 89.56 320 ASP A O 1
ATOM 2508 N N . SER A 1 321 ? 19.865 -2.412 -11.199 1.00 88.00 321 SER A N 1
ATOM 2509 C CA . SER A 1 321 ? 21.194 -2.684 -10.648 1.00 88.00 321 SER A CA 1
ATOM 2510 C C . SER A 1 321 ? 21.242 -3.904 -9.718 1.00 88.00 321 SER A C 1
ATOM 2512 O O . SER A 1 321 ? 22.329 -4.412 -9.422 1.00 88.00 321 SER A O 1
ATOM 2514 N N . ILE A 1 322 ? 20.088 -4.409 -9.264 1.00 86.38 322 ILE A N 1
ATOM 2515 C CA . ILE A 1 322 ? 20.010 -5.524 -8.316 1.00 86.38 322 ILE A CA 1
ATOM 2516 C C . ILE A 1 322 ? 20.291 -6.842 -9.047 1.00 86.38 322 ILE A C 1
ATOM 2518 O O . ILE A 1 322 ? 19.414 -7.493 -9.609 1.00 86.38 322 ILE A O 1
ATOM 2522 N N . ALA A 1 323 ? 21.544 -7.290 -8.987 1.00 65.81 323 ALA A N 1
ATOM 2523 C CA . ALA A 1 323 ? 21.971 -8.572 -9.539 1.00 65.81 323 ALA A CA 1
ATOM 2524 C C . ALA A 1 323 ? 21.696 -9.727 -8.556 1.00 65.81 323 ALA A C 1
ATOM 2526 O O . ALA A 1 323 ? 22.615 -10.227 -7.900 1.00 65.81 323 ALA A O 1
ATOM 2527 N N . ARG A 1 324 ? 20.436 -10.168 -8.443 1.00 67.75 324 ARG A N 1
ATOM 2528 C CA . ARG A 1 324 ? 20.063 -11.347 -7.640 1.00 67.75 324 ARG A CA 1
ATOM 2529 C C . ARG A 1 324 ? 19.180 -12.322 -8.404 1.00 67.75 324 ARG A C 1
ATOM 2531 O O . ARG A 1 324 ? 18.408 -11.940 -9.269 1.00 67.75 324 ARG A O 1
ATOM 2538 N N . HIS A 1 325 ? 19.286 -13.594 -8.044 1.00 69.44 325 HIS A N 1
ATOM 2539 C CA . HIS A 1 325 ? 18.233 -14.576 -8.281 1.00 69.44 325 HIS A CA 1
ATOM 2540 C C . HIS A 1 325 ? 17.438 -14.695 -6.975 1.00 69.44 325 HIS A C 1
ATOM 2542 O O . HIS A 1 325 ? 18.064 -14.714 -5.916 1.00 69.44 325 HIS A O 1
ATOM 2548 N N . LEU A 1 326 ? 16.103 -14.746 -7.031 1.00 69.94 326 LEU A N 1
ATOM 2549 C CA . LEU A 1 326 ? 15.233 -14.747 -5.842 1.00 69.94 326 LEU A CA 1
ATOM 2550 C C . LEU A 1 326 ? 14.554 -16.116 -5.647 1.00 69.94 326 LEU A C 1
ATOM 2552 O O . LEU A 1 326 ? 13.366 -16.263 -5.946 1.00 69.94 326 LEU A O 1
ATOM 2556 N N . PRO A 1 327 ? 15.281 -17.153 -5.193 1.00 64.25 327 PRO A N 1
ATOM 2557 C CA . PRO A 1 327 ? 14.712 -18.486 -5.028 1.00 64.25 327 PRO A CA 1
ATOM 2558 C C . PRO A 1 327 ? 13.845 -18.638 -3.767 1.00 64.25 327 PRO A C 1
ATOM 2560 O O . PRO A 1 327 ? 13.075 -19.596 -3.692 1.00 64.25 327 PRO A O 1
ATOM 2563 N N . SER A 1 328 ? 13.966 -17.754 -2.766 1.00 77.25 328 SER A N 1
ATOM 2564 C CA . SER A 1 328 ? 13.316 -17.926 -1.458 1.00 77.25 328 SER A CA 1
ATOM 2565 C C . SER A 1 328 ? 12.423 -16.754 -1.034 1.00 77.25 328 SER A C 1
ATOM 2567 O O . SER A 1 328 ? 12.538 -15.633 -1.522 1.00 77.25 328 SER A O 1
ATOM 2569 N N . GLU A 1 329 ? 11.519 -17.007 -0.081 1.00 76.75 329 GLU A N 1
ATOM 2570 C CA . GLU A 1 329 ? 10.678 -15.972 0.549 1.00 76.75 329 GLU A CA 1
ATOM 2571 C C . GLU A 1 329 ? 11.508 -14.881 1.241 1.00 76.75 329 GLU A C 1
ATOM 2573 O O . GLU A 1 329 ? 11.101 -13.721 1.279 1.00 76.75 329 GLU A O 1
ATOM 2578 N N . GLU A 1 330 ? 12.674 -15.246 1.774 1.00 84.25 330 GLU A N 1
ATOM 2579 C CA . GLU A 1 330 ? 13.576 -14.309 2.437 1.00 84.25 330 GLU A CA 1
ATOM 2580 C C . GLU A 1 330 ? 14.245 -13.365 1.432 1.00 84.25 330 GLU A C 1
ATOM 2582 O O . GLU A 1 330 ? 14.391 -12.177 1.710 1.00 84.25 330 GLU A O 1
ATOM 2587 N N . ASP A 1 331 ? 14.546 -13.849 0.224 1.00 84.62 331 ASP A N 1
ATOM 2588 C CA . ASP A 1 331 ? 15.054 -13.002 -0.857 1.00 84.62 331 ASP A CA 1
ATOM 2589 C C . ASP A 1 331 ? 14.010 -11.958 -1.286 1.00 84.62 331 ASP A C 1
ATOM 2591 O O . ASP A 1 331 ? 14.350 -10.791 -1.489 1.00 84.62 331 ASP A O 1
ATOM 2595 N N . TRP A 1 332 ? 12.729 -12.344 -1.345 1.00 88.06 332 TRP A N 1
ATOM 2596 C CA . TRP A 1 332 ? 11.618 -11.419 -1.601 1.00 88.06 332 TRP A CA 1
ATOM 2597 C C . TRP A 1 332 ? 11.421 -10.411 -0.468 1.00 88.06 332 TRP A C 1
ATOM 2599 O O . TRP A 1 332 ? 11.272 -9.219 -0.734 1.00 88.06 332 TRP A O 1
ATOM 2609 N N . ARG A 1 333 ? 11.466 -10.853 0.798 1.00 89.94 333 ARG A N 1
ATOM 2610 C CA . ARG A 1 333 ? 11.405 -9.957 1.969 1.00 89.94 333 ARG A CA 1
ATOM 2611 C C . ARG A 1 333 ? 12.510 -8.904 1.901 1.00 89.94 333 ARG A C 1
ATOM 2613 O O . ARG A 1 333 ? 12.257 -7.723 2.128 1.00 89.94 333 ARG A O 1
ATOM 2620 N N . GLN A 1 334 ? 13.720 -9.337 1.569 1.00 88.50 334 GLN A N 1
ATOM 2621 C CA . GLN A 1 334 ? 14.884 -8.480 1.413 1.00 88.50 334 GLN A CA 1
ATOM 2622 C C . GLN A 1 334 ? 14.718 -7.486 0.259 1.00 88.50 334 GLN A C 1
ATOM 2624 O O . GLN A 1 334 ? 14.933 -6.294 0.475 1.00 88.50 334 GLN A O 1
ATOM 2629 N N . LEU A 1 335 ? 14.295 -7.943 -0.928 1.00 90.38 335 LEU A N 1
ATOM 2630 C CA . LEU A 1 335 ? 14.053 -7.072 -2.083 1.00 90.38 335 LEU A CA 1
ATOM 2631 C C . LEU A 1 335 ? 13.000 -6.012 -1.753 1.00 90.38 335 LEU A C 1
ATOM 2633 O O . LEU A 1 335 ? 13.253 -4.820 -1.910 1.00 90.38 335 LEU A O 1
ATOM 2637 N N . TYR A 1 336 ? 11.833 -6.435 -1.267 1.00 93.44 336 TYR A N 1
ATOM 2638 C CA . TYR A 1 336 ? 10.737 -5.529 -0.933 1.00 93.44 336 TYR A CA 1
ATOM 2639 C C . TYR A 1 336 ? 11.140 -4.538 0.152 1.00 93.44 336 TYR A C 1
ATOM 2641 O O . TYR A 1 336 ? 10.905 -3.341 0.004 1.00 93.44 336 TYR A O 1
ATOM 2649 N N . GLY A 1 337 ? 11.798 -5.005 1.216 1.00 91.25 337 GLY A N 1
ATOM 2650 C CA . GLY A 1 337 ? 12.295 -4.120 2.263 1.00 91.25 337 GLY A CA 1
ATOM 2651 C C . GLY A 1 337 ? 13.272 -3.088 1.713 1.00 91.25 337 GLY A C 1
ATOM 2652 O O . GLY A 1 337 ? 13.193 -1.916 2.080 1.00 91.25 337 GLY A O 1
ATOM 2653 N N . HIS A 1 338 ? 14.170 -3.498 0.821 1.00 89.69 338 HIS A N 1
ATOM 2654 C CA . HIS A 1 338 ? 15.149 -2.607 0.218 1.00 89.69 338 HIS A CA 1
ATOM 2655 C C . HIS A 1 338 ? 14.506 -1.564 -0.700 1.00 89.69 338 HIS A C 1
ATOM 2657 O O . HIS A 1 338 ? 14.782 -0.380 -0.550 1.00 89.69 338 HIS A O 1
ATOM 2663 N N . LEU A 1 339 ? 13.584 -1.962 -1.577 1.00 91.62 339 LEU A N 1
ATOM 2664 C CA . LEU A 1 339 ? 12.869 -1.025 -2.447 1.00 91.62 339 LEU A CA 1
ATOM 2665 C C . LEU A 1 339 ? 12.004 -0.044 -1.646 1.00 91.62 339 LEU A C 1
ATOM 2667 O O . LEU A 1 339 ? 12.038 1.154 -1.915 1.00 91.62 339 LEU A O 1
ATOM 2671 N N . ALA A 1 340 ? 11.291 -0.518 -0.618 1.00 90.69 340 ALA A N 1
ATOM 2672 C CA . ALA A 1 340 ? 10.501 0.343 0.263 1.00 90.69 340 ALA A CA 1
ATOM 2673 C C . ALA A 1 340 ? 11.371 1.367 1.017 1.00 90.69 340 ALA A C 1
ATOM 2675 O O . ALA A 1 340 ? 10.962 2.515 1.191 1.00 90.69 340 ALA A O 1
ATOM 2676 N N . ARG A 1 341 ? 12.588 0.982 1.437 1.00 88.06 341 ARG A N 1
ATOM 2677 C CA . ARG A 1 341 ? 13.574 1.911 2.015 1.00 88.06 341 ARG A CA 1
ATOM 2678 C C . ARG A 1 341 ? 14.051 2.936 1.002 1.00 88.06 341 ARG A C 1
ATOM 2680 O O . ARG A 1 341 ? 13.943 4.131 1.269 1.00 88.06 341 ARG A O 1
ATOM 2687 N N . THR A 1 342 ? 14.598 2.477 -0.119 1.00 86.50 342 THR A N 1
ATOM 2688 C CA . THR A 1 342 ? 15.265 3.339 -1.100 1.00 86.50 342 THR A CA 1
ATOM 2689 C C . THR A 1 342 ? 14.295 4.369 -1.671 1.00 86.50 342 THR A C 1
ATOM 2691 O O . THR A 1 342 ? 14.636 5.546 -1.780 1.00 86.50 342 THR A O 1
ATOM 2694 N N . ASP A 1 343 ? 13.046 3.970 -1.919 1.00 90.00 343 ASP A N 1
ATOM 2695 C CA . ASP A 1 343 ? 12.032 4.870 -2.464 1.00 90.00 343 ASP A CA 1
ATOM 2696 C C . ASP A 1 343 ? 11.388 5.791 -1.425 1.00 90.00 343 ASP A C 1
ATOM 2698 O O . ASP A 1 343 ? 10.717 6.748 -1.804 1.00 90.00 343 ASP A O 1
ATOM 2702 N N . SER A 1 344 ? 11.588 5.576 -0.124 1.00 85.94 344 SER A N 1
ATOM 2703 C CA . SER A 1 344 ? 10.916 6.366 0.920 1.00 85.94 344 SER A CA 1
ATOM 2704 C C . SER A 1 344 ? 11.101 7.881 0.760 1.00 85.94 344 SER A C 1
ATOM 2706 O O . SER A 1 344 ? 10.134 8.645 0.826 1.00 85.94 344 SER A O 1
ATOM 2708 N N . LEU A 1 345 ? 12.318 8.325 0.428 1.00 84.44 345 LEU A N 1
ATOM 2709 C CA . LEU A 1 345 ? 12.619 9.732 0.147 1.00 84.44 345 LEU A CA 1
ATOM 2710 C C . LEU A 1 345 ? 11.921 10.226 -1.129 1.00 84.44 345 LEU A C 1
ATOM 2712 O O . LEU A 1 345 ? 11.443 11.366 -1.189 1.00 84.44 345 LEU A O 1
ATOM 2716 N N . HIS A 1 346 ? 11.817 9.361 -2.138 1.00 91.31 346 HIS A N 1
ATOM 2717 C CA . HIS A 1 346 ? 11.132 9.640 -3.398 1.00 91.31 346 HIS A CA 1
ATOM 2718 C C . HIS A 1 346 ? 9.608 9.736 -3.235 1.00 91.31 346 HIS A C 1
ATOM 2720 O O . HIS A 1 346 ? 8.966 10.458 -3.999 1.00 91.31 346 HIS A O 1
ATOM 2726 N N . LEU A 1 347 ? 9.047 9.089 -2.208 1.00 93.19 347 LEU A N 1
ATOM 2727 C CA . LEU A 1 347 ? 7.618 9.072 -1.886 1.00 93.19 347 LEU A CA 1
ATOM 2728 C C . LEU A 1 347 ? 7.172 10.180 -0.922 1.00 93.19 347 LEU A C 1
ATOM 2730 O O . LEU A 1 347 ? 5.978 10.299 -0.650 1.00 93.19 347 LEU A O 1
ATOM 2734 N N . SER A 1 348 ? 8.086 11.020 -0.425 1.00 93.19 348 SER A N 1
ATOM 2735 C CA . SER A 1 348 ? 7.781 12.080 0.552 1.00 93.19 348 SER A CA 1
ATOM 2736 C C . SER A 1 348 ? 6.572 12.949 0.168 1.00 93.19 348 SER A C 1
ATOM 2738 O O . SER A 1 348 ? 5.711 13.204 1.007 1.00 93.19 348 SER A O 1
ATOM 2740 N N . ARG A 1 349 ? 6.443 13.333 -1.110 1.00 93.56 349 ARG A N 1
ATOM 2741 C CA . ARG A 1 349 ? 5.288 14.096 -1.625 1.00 93.56 349 ARG A CA 1
ATOM 2742 C C . ARG A 1 349 ? 3.971 13.332 -1.523 1.00 93.56 349 ARG A C 1
ATOM 2744 O O . ARG A 1 349 ? 2.967 13.913 -1.120 1.00 93.56 349 ARG A O 1
ATOM 2751 N N . LEU A 1 350 ? 3.976 12.042 -1.855 1.00 96.50 350 LEU A N 1
ATOM 2752 C CA . LEU A 1 350 ? 2.795 11.189 -1.752 1.00 96.50 350 LEU A CA 1
ATOM 2753 C C . LEU A 1 350 ? 2.390 10.978 -0.287 1.00 96.50 350 LEU A C 1
ATOM 2755 O O . LEU A 1 350 ? 1.213 11.086 0.046 1.00 96.50 350 LEU A O 1
ATOM 2759 N N . VAL A 1 351 ? 3.361 10.751 0.602 1.00 96.88 351 VAL A N 1
ATOM 2760 C CA . VAL A 1 351 ? 3.120 10.640 2.050 1.00 96.88 351 VAL A CA 1
ATOM 2761 C C . VAL A 1 351 ? 2.546 11.948 2.605 1.00 96.88 351 VAL A C 1
ATOM 2763 O O . VAL A 1 351 ? 1.581 11.920 3.369 1.00 96.88 351 VAL A O 1
ATOM 2766 N N . SER A 1 352 ? 3.081 13.107 2.205 1.00 96.38 352 SER A N 1
ATOM 2767 C CA . SER A 1 352 ? 2.525 14.413 2.581 1.00 96.38 352 SER A CA 1
ATOM 2768 C C . SER A 1 352 ? 1.095 14.600 2.072 1.00 96.38 352 SER A C 1
ATOM 2770 O O . SER A 1 352 ? 0.238 15.017 2.849 1.00 96.38 352 SER A O 1
ATOM 2772 N N . ALA A 1 353 ? 0.813 14.234 0.819 1.00 97.25 353 ALA A N 1
ATOM 2773 C CA . ALA A 1 353 ? -0.532 14.299 0.251 1.00 97.25 353 ALA A CA 1
ATOM 2774 C C . ALA A 1 353 ? -1.520 13.387 1.003 1.00 97.25 353 ALA A C 1
ATOM 2776 O O . ALA A 1 353 ? -2.655 13.785 1.259 1.00 97.25 353 ALA A O 1
ATOM 2777 N N . ALA A 1 354 ? -1.077 12.203 1.438 1.00 97.94 354 ALA A N 1
ATOM 2778 C CA . ALA A 1 354 ? -1.878 11.298 2.258 1.00 97.94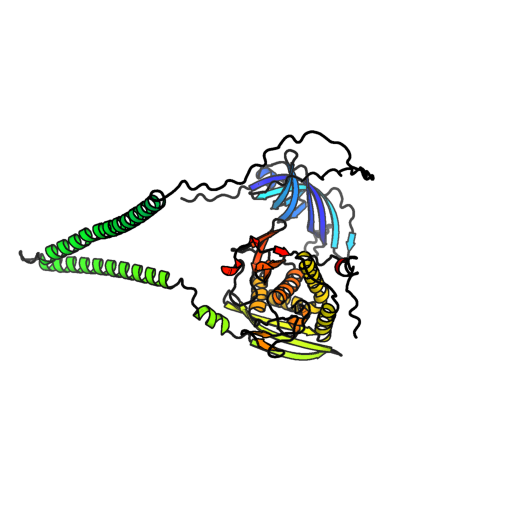 354 ALA A CA 1
ATOM 2779 C C . ALA A 1 354 ? -2.173 11.870 3.660 1.00 97.94 354 ALA A C 1
ATOM 2781 O O . ALA A 1 354 ? -3.307 11.781 4.135 1.00 97.94 354 ALA A O 1
ATOM 2782 N N . ARG A 1 355 ? -1.193 12.511 4.321 1.00 97.56 355 ARG A N 1
ATOM 2783 C CA . ARG A 1 355 ? -1.424 13.217 5.602 1.00 97.56 355 ARG A CA 1
ATOM 2784 C C . ARG A 1 355 ? -2.389 14.389 5.435 1.00 97.56 355 ARG A C 1
ATOM 2786 O O . ARG A 1 355 ? -3.260 14.598 6.284 1.00 97.56 355 ARG A O 1
ATOM 2793 N N . GLU A 1 356 ? -2.240 15.147 4.350 1.00 97.38 356 GLU A N 1
ATOM 2794 C CA . GLU A 1 356 ? -3.132 16.258 4.021 1.00 97.38 356 GLU A CA 1
ATOM 2795 C C . GLU A 1 356 ? -4.559 15.760 3.790 1.00 97.38 356 GLU A C 1
ATOM 2797 O O . GLU A 1 356 ? -5.482 16.333 4.359 1.00 97.38 356 GLU A O 1
ATOM 2802 N N . LEU A 1 357 ? -4.743 14.665 3.040 1.00 97.69 357 LEU A N 1
ATOM 2803 C CA . LEU A 1 357 ? -6.046 14.031 2.833 1.00 97.69 357 LEU A CA 1
ATOM 2804 C C . LEU A 1 357 ? -6.725 13.718 4.173 1.00 97.69 357 LEU A C 1
ATOM 2806 O O . LEU A 1 357 ? -7.856 14.148 4.401 1.00 97.69 357 LEU A O 1
ATOM 2810 N N . GLY A 1 358 ? -6.014 13.034 5.077 1.00 96.56 358 GLY A N 1
ATOM 2811 C CA . GLY A 1 358 ? -6.536 12.691 6.400 1.00 96.56 358 GLY A CA 1
ATOM 2812 C C . GLY A 1 358 ? -6.916 13.919 7.230 1.00 96.56 358 GLY A C 1
ATOM 2813 O O . GLY A 1 358 ? -7.992 13.961 7.817 1.00 96.56 358 GLY A O 1
ATOM 2814 N N . THR A 1 359 ? -6.078 14.958 7.217 1.00 96.56 359 THR A N 1
ATOM 2815 C CA . THR A 1 359 ? -6.320 16.200 7.973 1.00 96.56 359 THR A CA 1
ATOM 2816 C C . THR A 1 359 ? -7.484 17.004 7.397 1.00 96.56 359 THR A C 1
ATOM 2818 O O . THR A 1 359 ? -8.354 17.463 8.133 1.00 96.56 359 THR A O 1
ATOM 2821 N N . ARG A 1 360 ? -7.508 17.176 6.072 1.00 97.25 360 ARG A N 1
ATOM 2822 C CA . ARG A 1 360 ? -8.496 17.981 5.345 1.00 97.25 360 ARG A CA 1
ATOM 2823 C C . ARG A 1 360 ? -9.899 17.400 5.462 1.00 97.25 360 ARG A C 1
ATOM 2825 O O . ARG A 1 360 ? -10.860 18.157 5.546 1.00 97.25 360 ARG A O 1
ATOM 2832 N N . GLU A 1 361 ? -10.012 16.076 5.451 1.00 96.38 361 GLU A N 1
ATOM 2833 C CA . GLU A 1 361 ? -11.297 15.372 5.498 1.00 96.38 361 GLU A CA 1
ATOM 2834 C C . GLU A 1 361 ? -11.650 14.854 6.900 1.00 96.38 361 GLU A C 1
ATOM 2836 O O . GLU A 1 361 ? -12.730 14.300 7.089 1.00 96.38 361 GLU A O 1
ATOM 2841 N N . GLY A 1 362 ? -10.779 15.071 7.893 1.00 95.25 362 GLY A N 1
ATOM 2842 C CA . GLY A 1 362 ? -11.001 14.644 9.275 1.00 95.25 362 GLY A CA 1
ATOM 2843 C C . GLY A 1 362 ? -11.075 13.124 9.431 1.00 95.25 362 GLY A C 1
ATOM 2844 O O . GLY A 1 362 ? -11.847 12.638 10.256 1.00 95.25 362 GLY A O 1
ATOM 2845 N N . LEU A 1 363 ? -10.318 12.383 8.616 1.00 94.75 363 LEU A N 1
ATOM 2846 C CA . LEU A 1 363 ? -10.320 10.923 8.622 1.00 94.75 363 LEU A CA 1
ATOM 2847 C C . LEU A 1 363 ? -9.544 10.403 9.830 1.00 94.75 363 LEU A C 1
ATOM 2849 O O . LEU A 1 363 ? -8.397 10.796 10.061 1.00 94.75 363 LEU A O 1
ATOM 2853 N N . ASP A 1 364 ? -10.145 9.470 10.563 1.00 93.44 364 ASP A N 1
ATOM 2854 C CA . ASP A 1 364 ? -9.408 8.687 11.545 1.00 93.44 364 ASP A CA 1
ATOM 2855 C C . ASP A 1 364 ? -8.408 7.734 10.864 1.00 93.44 364 ASP A C 1
ATOM 2857 O O . ASP A 1 364 ? -8.354 7.584 9.640 1.00 93.44 364 ASP A O 1
ATOM 2861 N N . ARG A 1 365 ? -7.591 7.063 11.674 1.00 94.81 365 ARG A N 1
ATOM 2862 C CA . ARG A 1 365 ? -6.561 6.138 11.195 1.00 94.81 365 ARG A CA 1
ATOM 2863 C C . ARG A 1 365 ? -7.141 4.976 10.369 1.00 94.81 365 ARG A C 1
ATOM 2865 O O . ARG A 1 365 ? -6.589 4.599 9.343 1.00 94.81 365 ARG A O 1
ATOM 2872 N N . ASN A 1 366 ? -8.284 4.417 10.746 1.00 93.94 366 ASN A N 1
ATOM 2873 C CA . ASN A 1 366 ? -8.883 3.324 9.977 1.00 93.94 366 ASN A CA 1
ATOM 2874 C C . ASN A 1 366 ? -9.442 3.842 8.646 1.00 93.94 366 ASN A C 1
ATOM 2876 O O . ASN A 1 366 ? -9.222 3.238 7.596 1.00 93.94 366 ASN A O 1
ATOM 2880 N N . GLN A 1 367 ? -10.131 4.982 8.682 1.00 95.50 367 GLN A N 1
ATOM 2881 C CA . GLN A 1 367 ? -10.702 5.642 7.512 1.00 95.50 367 GLN A CA 1
ATOM 2882 C C . GLN A 1 367 ? -9.622 6.054 6.513 1.00 95.50 367 GLN A C 1
ATOM 2884 O O . GLN A 1 367 ? -9.779 5.802 5.321 1.00 95.50 367 GLN A O 1
ATOM 2889 N N . LEU A 1 368 ? -8.504 6.615 6.979 1.00 97.38 368 LEU A N 1
ATOM 2890 C CA . LEU A 1 368 ? -7.393 6.992 6.112 1.00 97.38 368 LEU A CA 1
ATOM 2891 C C . LEU A 1 368 ? -6.759 5.761 5.448 1.00 97.38 368 LEU A C 1
ATOM 2893 O O . LEU A 1 368 ? -6.552 5.774 4.237 1.00 97.38 368 LEU A O 1
ATOM 2897 N N . ALA A 1 369 ? -6.516 4.669 6.180 1.00 97.38 369 ALA A N 1
ATOM 2898 C CA . ALA A 1 369 ? -6.011 3.438 5.567 1.00 97.38 369 ALA A CA 1
ATOM 2899 C C . ALA A 1 369 ? -6.978 2.846 4.526 1.00 97.38 369 ALA A C 1
ATOM 2901 O O . ALA A 1 369 ? -6.539 2.392 3.465 1.00 97.38 369 ALA A O 1
ATOM 2902 N N . HIS A 1 370 ? -8.289 2.881 4.788 1.00 95.50 370 HIS A N 1
ATOM 2903 C CA . HIS A 1 370 ? -9.300 2.473 3.810 1.00 95.50 370 HIS A CA 1
ATOM 2904 C C . HIS A 1 370 ? -9.323 3.393 2.584 1.00 95.50 370 HIS A C 1
ATOM 2906 O O . HIS A 1 370 ? -9.361 2.896 1.458 1.00 95.50 370 HIS A O 1
ATOM 2912 N N . ALA A 1 371 ? -9.250 4.712 2.771 1.00 97.12 371 ALA A N 1
ATOM 2913 C CA . ALA A 1 371 ? -9.213 5.684 1.682 1.00 97.12 371 ALA A CA 1
ATOM 2914 C C . ALA A 1 371 ? -7.971 5.487 0.797 1.00 97.12 371 ALA A C 1
ATOM 2916 O O . ALA A 1 371 ? -8.090 5.444 -0.424 1.00 97.12 371 ALA A O 1
ATOM 2917 N N . LEU A 1 372 ? -6.793 5.277 1.394 1.00 98.19 372 LEU A N 1
ATOM 2918 C CA . LEU A 1 372 ? -5.550 5.023 0.658 1.00 98.19 372 LEU A CA 1
ATOM 2919 C C . LEU A 1 372 ? -5.567 3.673 -0.063 1.00 98.19 372 LEU A C 1
ATOM 2921 O O . LEU A 1 372 ? -5.177 3.588 -1.225 1.00 98.19 372 LEU A O 1
ATOM 2925 N N . THR A 1 373 ? -6.072 2.621 0.582 1.00 97.75 373 THR A N 1
ATOM 2926 C CA . THR A 1 373 ? -6.153 1.304 -0.063 1.00 97.75 373 THR A CA 1
ATOM 2927 C C . THR A 1 373 ? -7.146 1.316 -1.223 1.00 97.75 373 THR A C 1
ATOM 2929 O O . THR A 1 373 ? -6.839 0.815 -2.302 1.00 97.75 373 THR A O 1
ATOM 2932 N N . THR A 1 374 ? -8.311 1.948 -1.052 1.00 95.94 374 THR A N 1
ATOM 2933 C CA . THR A 1 374 ? -9.296 2.110 -2.136 1.00 95.94 374 THR A CA 1
ATOM 2934 C C . THR A 1 374 ? -8.802 3.031 -3.252 1.00 95.94 374 THR A C 1
ATOM 2936 O O . THR A 1 374 ? -9.151 2.799 -4.407 1.00 95.94 374 THR A O 1
ATOM 2939 N N . CYS A 1 375 ? -7.934 4.006 -2.949 1.00 96.81 375 CYS A N 1
ATOM 2940 C CA . CYS A 1 375 ? -7.226 4.800 -3.956 1.00 96.81 375 CYS A CA 1
ATOM 2941 C C . CYS A 1 375 ? -6.413 3.887 -4.877 1.00 96.81 375 CYS A C 1
ATOM 2943 O O . CYS A 1 375 ? -6.605 3.897 -6.089 1.00 96.81 375 CYS A O 1
ATOM 2945 N N . VAL A 1 376 ? -5.582 3.014 -4.305 1.00 97.31 376 VAL A N 1
ATOM 2946 C CA . VAL A 1 376 ? -4.759 2.078 -5.086 1.00 97.31 376 VAL A CA 1
ATOM 2947 C C . VAL A 1 376 ? -5.609 1.047 -5.828 1.00 97.31 376 VAL A C 1
ATOM 2949 O O . VAL A 1 376 ? -5.360 0.784 -7.001 1.00 97.31 376 VAL A O 1
ATOM 2952 N N . GLN A 1 377 ? -6.667 0.522 -5.202 1.00 93.38 377 GLN A N 1
ATOM 2953 C CA . GLN A 1 377 ? -7.631 -0.355 -5.880 1.00 93.38 377 GLN A CA 1
ATOM 2954 C C . GLN A 1 377 ? -8.317 0.3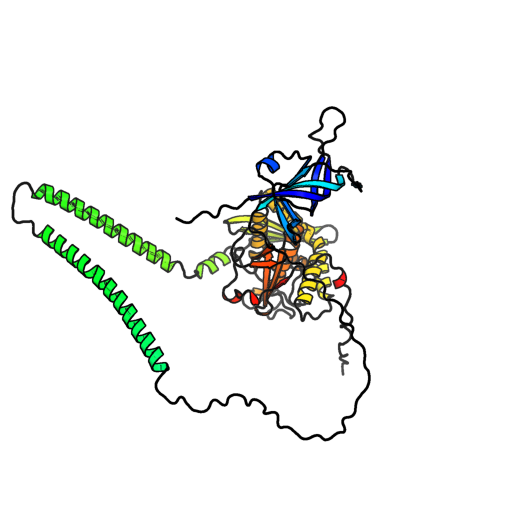23 -7.073 1.00 93.38 377 GLN A C 1
ATOM 2956 O O . GLN A 1 377 ? -8.758 -0.364 -7.995 1.00 93.38 377 GLN A O 1
ATOM 2961 N N . SER A 1 378 ? -8.459 1.652 -7.045 1.00 91.56 378 SER A N 1
ATOM 2962 C CA . SER A 1 378 ? -9.142 2.396 -8.102 1.00 91.56 378 SER A CA 1
ATOM 2963 C C . SER A 1 378 ? -8.315 2.548 -9.379 1.00 91.56 378 SER A C 1
ATOM 2965 O O . SER A 1 378 ? -8.901 2.723 -10.451 1.00 91.56 378 SER A O 1
ATOM 2967 N N . ILE A 1 379 ? -6.990 2.419 -9.271 1.00 92.44 379 ILE A N 1
ATOM 2968 C CA . ILE A 1 379 ? -6.054 2.441 -10.396 1.00 92.44 379 ILE A CA 1
ATOM 2969 C C . ILE A 1 379 ? -6.223 1.146 -11.211 1.00 92.44 379 ILE A C 1
ATOM 2971 O O . ILE A 1 379 ? -6.281 0.066 -10.611 1.00 92.44 379 ILE A O 1
ATOM 2975 N N . PRO A 1 380 ? -6.303 1.205 -12.555 1.00 89.94 380 PRO A N 1
ATOM 2976 C CA . PRO A 1 380 ? -6.383 0.015 -13.403 1.00 89.94 380 PRO A CA 1
ATOM 2977 C C . PRO A 1 380 ? -5.196 -0.933 -13.210 1.00 89.94 380 PRO A C 1
ATOM 2979 O O . PRO A 1 380 ? -4.055 -0.494 -13.076 1.00 89.94 380 PRO A O 1
ATOM 2982 N N . TYR A 1 381 ? -5.468 -2.237 -13.147 1.00 90.56 381 TYR A N 1
ATOM 2983 C CA . TYR A 1 381 ? -4.425 -3.260 -13.028 1.00 90.56 381 TYR A CA 1
ATOM 2984 C C . TYR A 1 381 ? -3.604 -3.339 -14.309 1.00 90.56 381 TYR A C 1
ATOM 2986 O O . TYR A 1 381 ? -4.181 -3.337 -15.397 1.00 90.56 381 TYR A O 1
ATOM 2994 N N . SER A 1 382 ? -2.282 -3.426 -14.157 1.00 93.69 382 SER A N 1
ATOM 2995 C CA . SER A 1 382 ? -1.351 -3.618 -15.263 1.00 93.69 382 SER A CA 1
ATOM 2996 C C . SER A 1 382 ? -0.493 -4.837 -14.994 1.00 93.69 382 SER A C 1
ATOM 2998 O O . SER A 1 382 ? -0.021 -5.004 -13.875 1.00 93.69 382 SER A O 1
ATOM 3000 N N . TRP A 1 383 ? -0.232 -5.640 -16.018 1.00 90.94 383 TRP A N 1
ATOM 3001 C CA . TRP A 1 383 ? 0.809 -6.655 -15.938 1.00 90.94 383 TRP A CA 1
ATOM 3002 C C . TRP A 1 383 ? 2.175 -5.993 -15.856 1.00 90.94 383 TRP A C 1
ATOM 3004 O O . TRP A 1 383 ? 2.449 -5.054 -16.604 1.00 90.94 383 TRP A O 1
ATOM 3014 N N . VAL A 1 384 ? 3.031 -6.507 -14.982 1.00 94.75 384 VAL A N 1
ATOM 3015 C CA . VAL A 1 384 ? 4.436 -6.124 -14.905 1.00 94.75 384 VAL A CA 1
ATOM 3016 C C . VAL A 1 384 ? 5.261 -7.376 -15.177 1.00 94.75 384 VAL A C 1
ATOM 3018 O O . VAL A 1 384 ? 5.071 -8.401 -14.529 1.00 94.75 384 VAL A O 1
ATOM 3021 N N . LEU A 1 385 ? 6.088 -7.336 -16.220 1.00 92.69 385 LEU A N 1
ATOM 3022 C CA . LEU A 1 385 ? 6.759 -8.516 -16.764 1.00 92.69 385 LEU A CA 1
ATOM 3023 C C . LEU A 1 385 ? 8.268 -8.317 -16.815 1.00 92.69 385 LEU A C 1
ATOM 3025 O O . LEU A 1 385 ? 8.740 -7.240 -17.177 1.00 92.69 385 LEU A O 1
ATOM 3029 N N . GLU A 1 386 ? 9.011 -9.384 -16.519 1.00 91.75 386 GLU A N 1
ATOM 3030 C CA . GLU A 1 386 ? 10.460 -9.433 -16.753 1.00 91.75 386 GLU A CA 1
ATOM 3031 C C . GLU A 1 386 ? 10.780 -9.347 -18.242 1.00 91.75 386 GLU A C 1
ATOM 3033 O O . GLU A 1 386 ? 11.731 -8.682 -18.651 1.00 91.75 386 GLU A O 1
ATOM 3038 N N . GLU A 1 387 ? 9.964 -9.989 -19.072 1.00 92.00 387 GLU A N 1
ATOM 3039 C CA . GLU A 1 387 ? 10.093 -9.928 -20.516 1.00 92.00 387 GLU A CA 1
ATOM 3040 C C . GLU A 1 387 ? 9.433 -8.674 -21.112 1.00 92.00 387 GLU A C 1
ATOM 3042 O O . GLU A 1 387 ? 8.579 -8.033 -20.489 1.00 92.00 387 GLU A O 1
ATOM 3047 N N . PRO A 1 388 ? 9.768 -8.325 -22.367 1.00 93.94 388 PRO A N 1
ATOM 3048 C CA . PRO A 1 388 ? 9.018 -7.324 -23.106 1.00 93.94 388 PRO A CA 1
ATOM 3049 C C . PRO A 1 388 ? 7.533 -7.682 -23.200 1.00 93.94 388 PRO A C 1
ATOM 3051 O O . PRO A 1 388 ? 7.162 -8.839 -23.419 1.00 93.94 388 PRO A O 1
ATOM 3054 N N . CYS A 1 389 ? 6.674 -6.665 -23.129 1.00 93.06 389 CYS A N 1
ATOM 3055 C CA . CYS A 1 389 ? 5.238 -6.851 -23.292 1.00 93.06 389 CYS A CA 1
ATOM 3056 C C . CYS A 1 389 ? 4.896 -7.527 -24.629 1.00 93.06 389 CYS A C 1
ATOM 3058 O O . CYS A 1 389 ? 5.259 -6.986 -25.681 1.00 93.06 389 CYS A O 1
ATOM 3060 N N . PRO A 1 390 ? 4.111 -8.624 -24.638 1.00 91.25 390 PRO A N 1
ATOM 3061 C CA . PRO A 1 390 ? 3.815 -9.378 -25.860 1.00 91.25 390 PRO A CA 1
ATOM 3062 C C . PRO A 1 390 ? 3.187 -8.544 -26.984 1.00 91.25 390 PRO A C 1
ATOM 3064 O O . PRO A 1 390 ? 3.482 -8.752 -28.159 1.00 91.25 390 PRO A O 1
ATOM 3067 N N . ASN A 1 391 ? 2.345 -7.571 -26.623 1.00 90.12 391 ASN A N 1
ATOM 3068 C CA . ASN A 1 391 ? 1.647 -6.696 -27.569 1.00 90.12 391 ASN A CA 1
ATOM 3069 C C . ASN A 1 391 ? 2.283 -5.298 -27.692 1.00 90.12 391 ASN A C 1
ATOM 3071 O O . ASN A 1 391 ? 1.758 -4.442 -28.411 1.00 90.12 391 ASN A O 1
ATOM 3075 N N . GLY A 1 392 ? 3.419 -5.072 -27.031 1.00 88.25 392 GLY A N 1
ATOM 3076 C CA . GLY A 1 392 ? 4.067 -3.773 -26.887 1.00 88.25 392 GLY A CA 1
ATOM 3077 C C . GLY A 1 392 ? 3.674 -3.038 -25.603 1.00 88.25 392 GLY A C 1
ATOM 3078 O O . GLY A 1 392 ? 2.627 -3.286 -25.006 1.00 88.25 392 GLY A O 1
ATOM 3079 N N . GLU A 1 393 ? 4.546 -2.124 -25.191 1.00 87.62 393 GLU A N 1
ATOM 3080 C CA . GLU A 1 393 ? 4.448 -1.373 -23.940 1.00 87.62 393 GLU A CA 1
ATOM 3081 C C . GLU A 1 393 ? 3.123 -0.600 -23.828 1.00 87.62 393 GLU A C 1
ATOM 3083 O O . GLU A 1 393 ? 2.726 0.139 -24.733 1.00 87.62 393 GLU A O 1
ATOM 3088 N N . GLY A 1 394 ? 2.424 -0.767 -22.705 1.00 80.38 394 GLY A N 1
ATOM 3089 C CA . GLY A 1 394 ? 1.137 -0.134 -22.414 1.00 80.38 394 GLY A CA 1
ATOM 3090 C C . GLY A 1 394 ? -0.061 -0.702 -23.167 1.00 80.38 394 GLY A C 1
ATOM 3091 O O . GLY A 1 394 ? -1.173 -0.222 -22.958 1.00 80.38 394 GLY A O 1
ATOM 3092 N N . ARG A 1 395 ? 0.133 -1.698 -24.039 1.00 82.12 395 ARG A N 1
ATOM 3093 C CA . ARG A 1 395 ? -0.977 -2.343 -24.747 1.00 82.12 395 ARG A CA 1
ATOM 3094 C C . ARG A 1 395 ? -1.609 -3.426 -23.892 1.00 82.12 395 ARG A C 1
ATOM 3096 O O . ARG A 1 395 ? -0.934 -4.057 -23.082 1.00 82.12 395 ARG A O 1
ATOM 3103 N N . GLU A 1 396 ? -2.902 -3.643 -24.112 1.00 81.75 396 GLU A N 1
ATOM 3104 C CA . GLU A 1 396 ? -3.641 -4.704 -23.441 1.00 81.75 396 GLU A CA 1
ATOM 3105 C C . GLU A 1 396 ? -3.063 -6.082 -23.780 1.00 81.75 396 GLU A C 1
ATOM 3107 O O . GLU A 1 396 ? -2.847 -6.434 -24.945 1.00 81.75 396 GLU A O 1
ATOM 3112 N N . TRP A 1 397 ? -2.841 -6.871 -22.741 1.00 77.31 397 TRP A N 1
ATOM 3113 C CA . TRP A 1 397 ? -2.499 -8.278 -22.774 1.00 77.31 397 TRP A CA 1
ATOM 3114 C C . TRP A 1 397 ? -3.301 -8.961 -21.663 1.00 77.31 397 TRP A C 1
ATOM 3116 O O . TRP A 1 397 ? -3.293 -8.510 -20.524 1.00 77.31 397 TRP A O 1
ATOM 3126 N N . ASP A 1 398 ? -4.078 -9.984 -22.018 1.00 78.12 398 ASP A N 1
ATOM 3127 C CA . ASP A 1 398 ? -5.026 -10.642 -21.102 1.00 78.12 398 ASP A CA 1
ATOM 3128 C C . ASP A 1 398 ? -5.972 -9.661 -20.371 1.00 78.12 398 ASP A C 1
ATOM 3130 O O . ASP A 1 398 ? -6.172 -9.726 -19.164 1.00 78.12 398 ASP A O 1
ATOM 3134 N N . GLY A 1 399 ? -6.512 -8.685 -21.113 1.00 80.25 399 GLY A N 1
ATOM 3135 C CA . GLY A 1 399 ? -7.472 -7.702 -20.593 1.00 80.25 399 GLY A CA 1
ATOM 3136 C C . GLY A 1 399 ? -6.871 -6.554 -19.773 1.00 80.25 399 GLY A C 1
ATOM 3137 O O . GLY A 1 399 ? -7.622 -5.701 -19.310 1.00 80.25 399 GLY A O 1
ATOM 3138 N N . HIS A 1 400 ? -5.544 -6.493 -19.618 1.00 85.06 400 HIS A N 1
ATOM 3139 C CA . HIS A 1 400 ? -4.869 -5.462 -18.827 1.00 85.06 400 HIS A CA 1
ATOM 3140 C C . HIS A 1 400 ? -3.685 -4.838 -19.579 1.00 85.06 400 HIS A C 1
ATOM 3142 O O . HIS A 1 400 ? -2.975 -5.552 -20.288 1.00 85.06 400 HIS A O 1
ATOM 3148 N N . PRO A 1 401 ? -3.424 -3.522 -19.453 1.00 90.19 401 PRO A N 1
ATOM 3149 C CA . PRO A 1 401 ? -2.201 -2.914 -19.975 1.00 90.19 401 PRO A CA 1
ATOM 3150 C C . PRO A 1 401 ? -0.953 -3.595 -19.400 1.00 90.19 401 PRO A C 1
ATOM 3152 O O . PRO A 1 401 ? -0.973 -4.123 -18.293 1.00 90.19 401 PRO A O 1
ATOM 3155 N N . CYS A 1 402 ? 0.148 -3.573 -20.144 1.00 91.38 402 CYS A N 1
ATOM 3156 C CA . CYS A 1 402 ? 1.393 -4.224 -19.745 1.00 91.38 402 CYS A CA 1
ATOM 3157 C C . CYS A 1 402 ? 2.554 -3.225 -19.607 1.00 91.38 402 CYS A C 1
ATOM 3159 O O . CYS A 1 402 ? 2.646 -2.266 -20.378 1.00 91.38 402 CYS A O 1
ATOM 3161 N N . LYS A 1 403 ? 3.443 -3.475 -18.643 1.00 94.50 403 LYS A N 1
ATOM 3162 C CA . LYS A 1 403 ? 4.764 -2.864 -18.488 1.00 94.50 403 LYS A CA 1
ATOM 3163 C C . LYS A 1 403 ? 5.831 -3.959 -18.517 1.00 94.50 403 LYS A C 1
ATOM 3165 O O . LYS A 1 403 ? 5.839 -4.822 -17.642 1.00 94.50 403 LYS A O 1
ATOM 3170 N N . GLY A 1 404 ? 6.674 -3.955 -19.541 1.00 93.88 404 GLY A N 1
ATOM 3171 C CA . GLY A 1 404 ? 7.655 -5.013 -19.777 1.00 93.88 404 GLY A CA 1
ATOM 3172 C C . GLY A 1 404 ? 9.066 -4.594 -19.404 1.00 93.88 404 GLY A C 1
ATOM 3173 O O . GLY A 1 404 ? 9.309 -3.433 -19.083 1.00 93.88 404 GLY A O 1
ATOM 3174 N N . GLU A 1 405 ? 9.989 -5.548 -19.509 1.00 92.88 405 GLU A N 1
ATOM 3175 C CA . GLU A 1 405 ? 11.420 -5.344 -19.239 1.00 92.88 405 GLU A CA 1
ATOM 3176 C C . GLU A 1 405 ? 11.694 -4.871 -17.802 1.00 92.88 405 GLU A C 1
ATOM 3178 O O . GLU A 1 405 ? 12.599 -4.080 -17.551 1.00 92.88 405 GLU A O 1
ATOM 3183 N N . MET A 1 406 ? 10.894 -5.359 -16.853 1.00 93.88 406 MET A N 1
ATOM 3184 C CA . MET A 1 406 ? 10.972 -4.991 -15.445 1.00 93.88 406 MET A CA 1
ATOM 3185 C C . MET A 1 406 ? 11.631 -6.108 -14.636 1.00 93.88 406 MET A C 1
ATOM 3187 O O . MET A 1 406 ? 11.036 -7.181 -14.519 1.00 93.88 406 MET A O 1
ATOM 3191 N N . PRO A 1 407 ? 12.817 -5.897 -14.036 1.00 91.75 407 PRO A N 1
ATOM 3192 C CA . PRO A 1 407 ? 13.460 -6.921 -13.219 1.00 91.75 407 PRO A CA 1
ATOM 3193 C C . PRO A 1 407 ? 12.514 -7.465 -12.147 1.00 91.75 407 PRO A C 1
ATOM 3195 O O . PRO A 1 407 ? 11.810 -6.704 -11.479 1.00 91.75 407 PRO A O 1
ATOM 3198 N N . PHE A 1 408 ? 12.504 -8.790 -11.989 1.00 90.44 408 PHE A N 1
ATOM 3199 C CA . PHE A 1 408 ? 11.628 -9.516 -11.059 1.00 90.44 408 PHE A CA 1
ATOM 3200 C C . PHE A 1 408 ? 10.122 -9.374 -11.333 1.00 90.44 408 PHE A C 1
ATOM 3202 O O . PHE A 1 408 ? 9.319 -9.771 -10.493 1.00 90.44 408 PHE A O 1
ATOM 3209 N N . GLY A 1 409 ? 9.732 -8.796 -12.475 1.00 91.81 409 GLY A N 1
ATOM 3210 C CA . GLY A 1 409 ? 8.339 -8.517 -12.804 1.00 91.81 409 GLY A CA 1
ATOM 3211 C C . GLY A 1 409 ? 7.738 -7.440 -11.908 1.00 91.81 409 GLY A C 1
ATOM 3212 O O . GLY A 1 409 ? 6.536 -7.443 -11.696 1.00 91.81 409 GLY A O 1
ATOM 3213 N N . LEU A 1 410 ? 8.558 -6.527 -11.378 1.00 93.88 410 LEU A N 1
ATOM 3214 C CA . LEU A 1 410 ? 8.158 -5.579 -10.341 1.00 93.88 410 LEU A CA 1
ATOM 3215 C C . LEU A 1 410 ? 8.364 -4.131 -10.796 1.00 93.88 410 LEU A C 1
ATOM 3217 O O . LEU A 1 410 ? 9.425 -3.781 -11.306 1.00 93.88 410 LEU A O 1
ATOM 3221 N N . ASN A 1 411 ? 7.383 -3.253 -10.570 1.00 96.25 411 ASN A N 1
ATOM 3222 C CA . ASN A 1 411 ? 7.555 -1.808 -10.735 1.00 96.25 411 ASN A CA 1
ATOM 3223 C C . ASN A 1 411 ? 7.767 -1.193 -9.344 1.00 96.25 411 ASN A C 1
ATOM 3225 O O . ASN A 1 411 ? 6.902 -1.337 -8.480 1.00 96.25 411 ASN A O 1
ATOM 3229 N N . PRO A 1 412 ? 8.908 -0.536 -9.071 1.00 95.94 412 PRO A N 1
ATOM 3230 C CA . PRO A 1 412 ? 9.187 -0.047 -7.729 1.00 95.94 412 PRO A CA 1
ATOM 3231 C C . PRO A 1 412 ? 8.232 1.107 -7.369 1.00 95.94 412 PRO A C 1
ATOM 3233 O O . PRO A 1 412 ? 7.668 1.740 -8.271 1.00 95.94 412 PRO A O 1
ATOM 3236 N N . PRO A 1 413 ? 8.021 1.407 -6.073 1.00 96.94 413 PRO A N 1
ATOM 3237 C CA . PRO A 1 413 ? 7.027 2.383 -5.626 1.00 96.94 413 PRO A CA 1
ATOM 3238 C C . PRO A 1 413 ? 7.045 3.728 -6.367 1.00 96.94 413 PRO A C 1
ATOM 3240 O O . PRO A 1 413 ? 6.001 4.180 -6.836 1.00 96.94 413 PRO A O 1
ATOM 3243 N N . ALA A 1 414 ? 8.207 4.364 -6.533 1.00 96.88 414 ALA A N 1
ATOM 3244 C CA . ALA A 1 414 ? 8.324 5.635 -7.250 1.00 96.88 414 ALA A CA 1
ATOM 3245 C C . ALA A 1 414 ? 8.075 5.480 -8.762 1.00 96.88 414 ALA A C 1
ATOM 3247 O O . ALA A 1 414 ? 7.542 6.395 -9.395 1.00 96.88 414 ALA A O 1
ATOM 3248 N N . GLY A 1 415 ? 8.414 4.318 -9.329 1.00 96.81 415 GLY A N 1
ATOM 3249 C CA . GLY A 1 415 ? 8.044 3.915 -10.686 1.00 96.81 415 GLY A CA 1
ATOM 3250 C C . GLY A 1 415 ? 6.529 3.885 -10.875 1.00 96.81 415 GLY A C 1
ATOM 3251 O O . GLY A 1 415 ? 6.009 4.540 -11.778 1.00 96.81 415 GLY A O 1
ATOM 3252 N N . PHE A 1 416 ? 5.820 3.209 -9.967 1.00 97.50 416 PHE A N 1
ATOM 3253 C CA . PHE A 1 416 ? 4.361 3.094 -9.998 1.00 97.50 416 PHE A CA 1
ATOM 3254 C C . PHE A 1 416 ? 3.656 4.438 -9.791 1.00 97.50 416 PHE A C 1
ATOM 3256 O O . PHE A 1 416 ? 2.678 4.728 -10.474 1.00 97.50 416 PHE A O 1
ATOM 3263 N N . VAL A 1 417 ? 4.170 5.307 -8.914 1.00 97.00 417 VAL A N 1
ATOM 3264 C CA . VAL A 1 417 ? 3.643 6.678 -8.781 1.00 97.00 417 VAL A CA 1
ATOM 3265 C C . VAL A 1 417 ? 3.805 7.469 -10.081 1.00 97.00 417 VAL A C 1
ATOM 3267 O O . VAL A 1 417 ? 2.960 8.302 -10.398 1.00 97.00 417 VAL A O 1
ATOM 3270 N N . GLY A 1 418 ? 4.873 7.216 -10.838 1.00 95.38 418 GLY A N 1
ATOM 3271 C CA . GLY A 1 418 ? 5.173 7.929 -12.076 1.00 95.38 418 GLY A CA 1
ATOM 3272 C C . GLY A 1 418 ? 4.273 7.555 -13.249 1.00 95.38 418 GLY A C 1
ATOM 3273 O O . GLY A 1 418 ? 3.905 8.439 -14.017 1.00 95.38 418 GLY A O 1
ATOM 3274 N N . ASP A 1 419 ? 3.901 6.284 -13.397 1.00 94.31 419 ASP A N 1
ATOM 3275 C CA . ASP A 1 419 ? 3.188 5.794 -14.588 1.00 94.31 419 ASP A CA 1
ATOM 3276 C C . ASP A 1 419 ? 1.851 5.092 -14.320 1.00 94.31 419 ASP A C 1
ATOM 3278 O O . ASP A 1 419 ? 1.155 4.735 -15.272 1.00 94.31 419 ASP A O 1
ATOM 3282 N N . LEU A 1 420 ? 1.487 4.901 -13.049 1.00 95.44 420 LEU A N 1
ATOM 3283 C CA . LEU A 1 420 ? 0.282 4.199 -12.605 1.00 95.44 420 LEU A CA 1
ATOM 3284 C C . LEU A 1 420 ? 0.154 2.767 -13.157 1.00 95.44 420 LEU A C 1
ATOM 3286 O O . LEU A 1 420 ? -0.952 2.231 -13.234 1.00 95.44 420 LEU A O 1
ATOM 3290 N N . ARG A 1 421 ? 1.267 2.110 -13.511 1.00 94.62 421 ARG A N 1
ATOM 3291 C CA . ARG A 1 421 ? 1.279 0.707 -13.948 1.00 94.62 421 ARG A CA 1
ATOM 3292 C C . ARG A 1 421 ? 1.754 -0.203 -12.833 1.00 94.62 421 ARG A C 1
ATOM 3294 O O . ARG A 1 421 ? 2.923 -0.179 -12.466 1.00 94.62 421 ARG A O 1
ATOM 3301 N N . GLY A 1 422 ? 0.858 -1.025 -12.309 1.00 94.81 422 GLY A N 1
ATOM 3302 C CA . GLY A 1 422 ? 1.212 -1.927 -11.225 1.00 94.81 422 GLY A CA 1
ATOM 3303 C C . GLY A 1 422 ? 0.303 -3.132 -11.138 1.00 94.81 422 GLY A C 1
ATOM 3304 O O . GLY A 1 422 ? -0.927 -3.014 -11.231 1.00 94.81 422 GLY A O 1
ATOM 3305 N N . ASP A 1 423 ? 0.944 -4.265 -10.911 1.00 93.56 423 ASP A N 1
ATOM 3306 C CA . ASP A 1 423 ? 0.351 -5.554 -10.630 1.00 93.56 423 ASP A CA 1
ATOM 3307 C C . ASP A 1 423 ? 0.220 -5.759 -9.101 1.00 93.56 423 ASP A C 1
ATOM 3309 O O . ASP A 1 423 ? 0.137 -4.790 -8.339 1.00 93.56 423 ASP A O 1
ATOM 3313 N N . CYS A 1 424 ? 0.107 -7.003 -8.623 1.00 94.31 424 CYS A N 1
ATOM 3314 C CA . CYS A 1 424 ? -0.273 -7.265 -7.231 1.00 94.31 424 CYS A CA 1
ATOM 3315 C C . CYS A 1 424 ? 0.794 -6.840 -6.210 1.00 94.31 424 CYS A C 1
ATOM 3317 O O . CYS A 1 424 ? 0.462 -6.173 -5.227 1.00 94.31 424 CYS A O 1
ATOM 3319 N N . ASP A 1 425 ? 2.062 -7.174 -6.434 1.00 93.62 425 ASP A N 1
ATOM 3320 C CA . ASP A 1 425 ? 3.150 -6.861 -5.508 1.00 93.62 425 ASP A CA 1
ATOM 3321 C C . ASP A 1 425 ? 3.571 -5.391 -5.603 1.00 93.62 425 ASP A C 1
ATOM 3323 O O . ASP A 1 425 ? 3.717 -4.754 -4.561 1.00 93.62 425 ASP A O 1
ATOM 3327 N N . THR A 1 426 ? 3.610 -4.804 -6.801 1.00 96.94 426 THR A N 1
ATOM 3328 C CA . THR A 1 426 ? 3.825 -3.370 -7.038 1.00 96.94 426 THR A CA 1
ATOM 3329 C C . THR A 1 426 ? 2.876 -2.513 -6.188 1.00 96.94 426 THR A C 1
ATOM 3331 O O . THR A 1 426 ? 3.291 -1.598 -5.466 1.00 96.94 426 THR A O 1
ATOM 3334 N N . ARG A 1 427 ? 1.572 -2.822 -6.232 1.00 97.88 427 ARG A N 1
ATOM 3335 C CA . ARG A 1 427 ? 0.530 -2.090 -5.489 1.00 97.88 427 ARG A CA 1
ATOM 3336 C C . ARG A 1 427 ? 0.688 -2.228 -3.983 1.00 97.88 427 ARG A C 1
ATOM 3338 O O . ARG A 1 427 ? 0.520 -1.254 -3.246 1.00 97.88 427 ARG A O 1
ATOM 3345 N N . VAL A 1 428 ? 0.971 -3.445 -3.523 1.00 97.88 428 VAL A N 1
ATOM 3346 C CA . VAL A 1 428 ? 1.154 -3.744 -2.099 1.00 97.88 428 VAL A CA 1
ATOM 3347 C C . VAL A 1 428 ? 2.411 -3.075 -1.567 1.00 97.88 428 VAL A C 1
ATOM 3349 O O . VAL A 1 428 ? 2.374 -2.531 -0.468 1.00 97.88 428 VAL A O 1
ATOM 3352 N N . LEU A 1 429 ? 3.492 -3.062 -2.342 1.00 96.94 429 LEU A N 1
ATOM 3353 C CA . LEU A 1 429 ? 4.759 -2.458 -1.956 1.00 96.94 429 LEU A CA 1
ATOM 3354 C C . LEU A 1 429 ? 4.642 -0.936 -1.808 1.00 96.94 429 LEU A C 1
ATOM 3356 O O . LEU A 1 429 ? 5.134 -0.383 -0.824 1.00 96.94 429 LEU A O 1
ATOM 3360 N N . LEU A 1 430 ? 3.925 -0.263 -2.717 1.00 98.00 430 LEU A N 1
ATOM 3361 C CA . LEU A 1 430 ? 3.619 1.163 -2.563 1.00 98.00 430 LEU A CA 1
ATOM 3362 C C . LEU A 1 430 ? 2.784 1.429 -1.303 1.00 98.00 430 LEU A C 1
ATOM 3364 O O . LEU A 1 430 ? 3.124 2.315 -0.518 1.00 98.00 430 LEU A O 1
ATOM 3368 N N . LEU A 1 431 ? 1.698 0.671 -1.097 1.00 98.12 431 LEU A N 1
ATOM 3369 C CA . LEU A 1 431 ? 0.853 0.829 0.092 1.00 98.12 431 LEU A CA 1
ATOM 3370 C C . LEU A 1 431 ? 1.634 0.574 1.374 1.00 98.12 431 LEU A C 1
ATOM 3372 O O . LEU A 1 431 ? 1.476 1.334 2.323 1.00 98.12 431 LEU A O 1
ATOM 3376 N N . HIS A 1 432 ? 2.484 -0.453 1.393 1.00 97.44 432 HIS A N 1
ATOM 3377 C CA . HIS A 1 432 ? 3.363 -0.738 2.516 1.00 97.44 432 HIS A CA 1
ATOM 3378 C C . HIS A 1 432 ? 4.234 0.477 2.829 1.00 97.44 432 HIS A C 1
ATOM 3380 O O . HIS A 1 432 ? 4.182 0.978 3.946 1.00 97.44 432 HIS A O 1
ATOM 3386 N N . ALA A 1 433 ? 4.981 0.988 1.845 1.00 95.69 433 ALA A N 1
ATOM 3387 C CA . ALA A 1 433 ? 5.879 2.121 2.042 1.00 95.69 433 ALA A CA 1
ATOM 3388 C C . ALA A 1 433 ? 5.136 3.369 2.549 1.00 95.69 433 ALA A C 1
ATOM 3390 O O . ALA A 1 433 ? 5.565 3.997 3.512 1.00 95.69 433 ALA A O 1
ATOM 3391 N N . VAL A 1 434 ? 3.988 3.712 1.955 1.00 97.25 434 VAL A N 1
ATOM 3392 C CA . VAL A 1 434 ? 3.217 4.900 2.356 1.00 97.25 434 VAL A CA 1
ATOM 3393 C C . VAL A 1 434 ? 2.587 4.732 3.739 1.00 97.25 434 VAL A C 1
ATOM 3395 O O . VAL A 1 434 ? 2.666 5.640 4.562 1.00 97.25 434 VAL A O 1
ATOM 3398 N N . LEU A 1 435 ? 1.939 3.599 4.014 1.00 97.50 435 LEU A N 1
ATOM 3399 C CA . LEU A 1 435 ? 1.242 3.378 5.282 1.00 97.50 435 LEU A CA 1
ATOM 3400 C C . LEU A 1 435 ? 2.228 3.229 6.442 1.00 97.50 435 LEU A C 1
ATOM 3402 O O . LEU A 1 435 ? 1.994 3.767 7.517 1.00 97.50 435 LEU A O 1
ATOM 3406 N N . GLU A 1 436 ? 3.362 2.578 6.239 1.00 95.06 436 GLU A N 1
ATOM 3407 C CA . GLU A 1 436 ? 4.394 2.489 7.269 1.00 95.06 436 GLU A CA 1
ATOM 3408 C C . GLU A 1 436 ? 4.956 3.868 7.651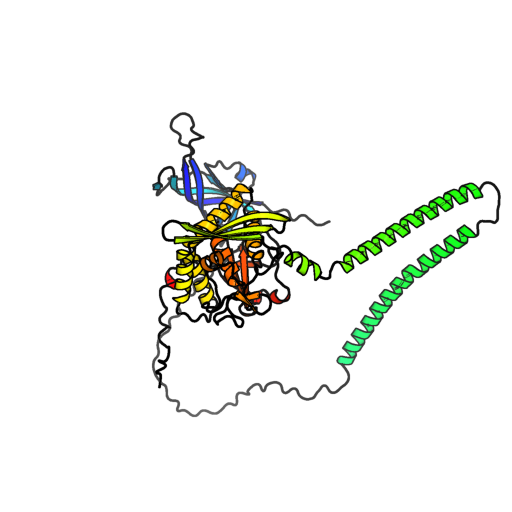 1.00 95.06 436 GLU A C 1
ATOM 3410 O O . GLU A 1 436 ? 5.057 4.177 8.834 1.00 95.06 436 GLU A O 1
ATOM 3415 N N . GLU A 1 437 ? 5.203 4.756 6.679 1.00 94.06 437 GLU A N 1
ATOM 3416 C CA . GLU A 1 437 ? 5.602 6.157 6.928 1.00 94.06 437 GLU A CA 1
ATOM 3417 C C . GLU A 1 437 ? 4.531 6.969 7.680 1.00 94.06 437 GLU A C 1
ATOM 3419 O O . GLU A 1 437 ? 4.822 7.921 8.413 1.00 94.06 437 GLU A O 1
ATOM 3424 N N . LEU A 1 438 ? 3.259 6.602 7.511 1.00 94.81 438 LEU A N 1
ATOM 3425 C CA . LEU A 1 438 ? 2.135 7.147 8.278 1.00 94.81 438 LEU A CA 1
ATOM 3426 C C . LEU A 1 438 ? 1.978 6.471 9.657 1.00 94.81 438 LEU A C 1
ATOM 3428 O O . LEU A 1 438 ? 1.049 6.785 10.405 1.00 94.81 438 LEU A O 1
ATOM 3432 N N . GLY A 1 439 ? 2.893 5.564 10.002 1.00 95.00 439 GLY A N 1
ATOM 3433 C CA . GLY A 1 439 ? 2.997 4.883 11.282 1.00 95.00 439 GLY A CA 1
ATOM 3434 C C . GLY A 1 439 ? 2.103 3.659 11.415 1.00 95.00 439 GLY A C 1
ATOM 3435 O O . GLY A 1 439 ? 1.867 3.245 12.546 1.00 95.00 439 GLY A O 1
ATOM 3436 N N . TYR A 1 440 ? 1.537 3.120 10.328 1.00 96.69 440 TYR A N 1
ATOM 3437 C CA . TYR A 1 440 ? 0.724 1.900 10.360 1.00 96.69 440 TYR A CA 1
ATOM 3438 C C . TYR A 1 440 ? 1.587 0.654 10.478 1.00 96.69 440 TYR A C 1
ATOM 3440 O O . TYR A 1 440 ? 2.649 0.550 9.871 1.00 96.69 440 TYR A O 1
ATOM 3448 N N . ASP A 1 441 ? 1.072 -0.332 11.206 1.00 96.38 441 ASP A N 1
ATOM 3449 C CA . ASP A 1 441 ? 1.699 -1.639 11.278 1.00 96.38 441 ASP A CA 1
ATOM 3450 C C . ASP A 1 441 ? 1.231 -2.498 10.087 1.00 96.38 441 ASP A C 1
ATOM 3452 O O . ASP A 1 441 ? 0.111 -3.021 10.057 1.00 96.38 441 ASP A O 1
ATOM 3456 N N . VAL A 1 442 ? 2.091 -2.578 9.068 1.00 97.06 442 VAL A N 1
ATOM 3457 C CA . VAL A 1 442 ? 1.837 -3.248 7.784 1.00 97.06 442 VAL A CA 1
ATOM 3458 C C . VAL A 1 442 ? 2.839 -4.366 7.502 1.00 97.06 442 VAL A C 1
ATOM 3460 O O . VAL A 1 442 ? 3.926 -4.416 8.070 1.00 97.06 442 VAL A O 1
ATOM 3463 N N . ALA A 1 443 ? 2.457 -5.297 6.639 1.00 97.06 443 ALA A N 1
ATOM 3464 C CA . ALA A 1 443 ? 3.281 -6.392 6.149 1.00 97.06 443 ALA A CA 1
ATOM 3465 C C . ALA A 1 443 ? 2.891 -6.724 4.703 1.00 97.06 443 ALA A C 1
ATOM 3467 O O . ALA A 1 443 ? 1.802 -6.370 4.247 1.00 97.06 443 ALA A O 1
ATOM 3468 N N . VAL A 1 444 ? 3.745 -7.452 3.991 1.00 97.25 444 VAL A N 1
ATOM 3469 C CA . VAL A 1 444 ? 3.395 -8.028 2.687 1.00 97.25 444 VAL A CA 1
ATOM 3470 C C . VAL A 1 444 ? 2.906 -9.455 2.900 1.00 97.25 444 VAL A C 1
ATOM 3472 O O . VAL A 1 444 ? 3.620 -10.289 3.452 1.00 97.25 444 VAL A O 1
ATOM 3475 N N . MET A 1 445 ? 1.683 -9.753 2.472 1.00 96.75 445 MET A N 1
ATOM 3476 C CA . MET A 1 445 ? 1.163 -11.115 2.426 1.00 96.75 445 MET A CA 1
ATOM 3477 C C . MET A 1 445 ? 1.519 -11.710 1.072 1.00 96.75 445 MET A C 1
ATOM 3479 O O . MET A 1 445 ? 0.951 -11.301 0.064 1.00 96.75 445 MET A O 1
ATOM 3483 N N . LEU A 1 446 ? 2.444 -12.664 1.039 1.00 94.19 446 LEU A N 1
ATOM 3484 C CA . LEU A 1 446 ? 2.918 -13.279 -0.197 1.00 94.19 446 LEU A CA 1
ATOM 3485 C C . LEU A 1 446 ? 2.462 -14.736 -0.288 1.00 94.19 446 LEU A C 1
ATOM 3487 O O . LEU A 1 446 ? 2.514 -15.481 0.694 1.00 94.19 446 LEU A O 1
ATOM 3491 N N . SER A 1 447 ? 2.053 -15.161 -1.482 1.00 91.94 447 SER A N 1
ATOM 3492 C CA . SER A 1 447 ? 1.845 -16.569 -1.797 1.00 91.94 447 SER A CA 1
ATOM 3493 C C . SER A 1 447 ? 2.508 -16.942 -3.115 1.00 91.94 447 SER A C 1
ATOM 3495 O O . SER A 1 447 ? 2.018 -16.607 -4.191 1.00 91.94 447 SER A O 1
ATOM 3497 N N . GLN A 1 448 ? 3.576 -17.738 -3.041 1.00 86.44 448 GLN A N 1
ATOM 3498 C CA . GLN A 1 448 ? 4.192 -18.324 -4.236 1.00 86.44 448 GLN A CA 1
ATOM 3499 C C . GLN A 1 448 ? 3.233 -19.296 -4.943 1.00 86.44 448 GLN A C 1
ATOM 3501 O O . GLN A 1 448 ? 3.170 -19.345 -6.168 1.00 86.44 448 GLN A O 1
ATOM 3506 N N . ARG A 1 449 ? 2.429 -20.044 -4.171 1.00 87.62 449 ARG A N 1
ATOM 3507 C CA . ARG A 1 449 ? 1.466 -21.027 -4.696 1.00 87.62 449 ARG A CA 1
ATOM 3508 C C . ARG A 1 449 ? 0.355 -20.384 -5.522 1.00 87.62 449 ARG A C 1
ATOM 3510 O O . ARG A 1 449 ? -0.108 -21.010 -6.480 1.00 87.62 449 ARG A O 1
ATOM 3517 N N . TYR A 1 450 ? -0.095 -19.200 -5.115 1.00 87.25 450 TYR A N 1
ATOM 3518 C CA . TYR A 1 450 ? -1.110 -18.428 -5.830 1.00 87.25 450 TYR A CA 1
ATOM 3519 C C . TYR A 1 450 ? -0.513 -17.387 -6.777 1.00 87.25 450 TYR A C 1
ATOM 3521 O O . TYR A 1 450 ? -1.270 -16.797 -7.537 1.00 87.25 450 TYR A O 1
ATOM 3529 N N . ARG A 1 451 ? 0.817 -17.195 -6.758 1.00 86.94 451 ARG A N 1
ATOM 3530 C CA . ARG A 1 451 ? 1.528 -16.128 -7.481 1.00 86.94 451 ARG A CA 1
ATOM 3531 C C . ARG A 1 451 ? 0.873 -14.769 -7.235 1.00 86.94 451 ARG A C 1
ATOM 3533 O O . ARG A 1 451 ? 0.503 -14.074 -8.172 1.00 86.94 451 ARG A O 1
ATOM 3540 N N . HIS A 1 452 ? 0.647 -14.465 -5.960 1.00 92.62 452 HIS A N 1
ATOM 3541 C CA . HIS A 1 452 ? -0.168 -13.325 -5.563 1.00 92.62 452 HIS A CA 1
ATOM 3542 C C . HIS A 1 452 ? 0.369 -12.646 -4.307 1.00 92.62 452 HIS A C 1
ATOM 3544 O O . HIS A 1 452 ? 0.902 -13.311 -3.409 1.00 92.62 452 HIS A O 1
ATOM 3550 N N . ALA A 1 453 ? 0.178 -11.332 -4.237 1.00 94.50 453 ALA A N 1
ATOM 3551 C CA . ALA A 1 453 ? 0.538 -10.492 -3.108 1.00 94.50 453 ALA A CA 1
ATOM 3552 C C . ALA A 1 453 ? -0.663 -9.653 -2.650 1.00 94.50 453 ALA A C 1
ATOM 3554 O O . ALA A 1 453 ? -1.434 -9.135 -3.455 1.00 94.50 453 ALA A O 1
ATOM 3555 N N . MET A 1 454 ? -0.814 -9.509 -1.336 1.00 96.94 454 MET A N 1
ATOM 3556 C CA . MET A 1 454 ? -1.815 -8.648 -0.704 1.00 96.94 454 MET A CA 1
ATOM 3557 C C . MET A 1 454 ? -1.183 -7.841 0.426 1.00 96.94 454 MET A C 1
ATOM 3559 O O . MET A 1 454 ? -0.161 -8.231 0.993 1.00 96.94 454 MET A O 1
ATOM 3563 N N . LEU A 1 455 ? -1.811 -6.730 0.802 1.00 98.44 455 LEU A N 1
ATOM 3564 C CA . LEU A 1 455 ? -1.392 -5.981 1.977 1.00 98.44 455 LEU A CA 1
ATOM 3565 C C . LEU A 1 455 ? -1.841 -6.740 3.231 1.00 98.44 455 LEU A C 1
ATOM 3567 O O . LEU A 1 455 ? -2.983 -7.183 3.332 1.00 98.44 455 LEU A O 1
ATOM 3571 N N . GLY A 1 456 ? -0.945 -6.896 4.195 1.00 98.19 456 GLY A N 1
ATOM 3572 C CA . GLY A 1 456 ? -1.275 -7.261 5.564 1.00 98.19 456 GLY A CA 1
ATOM 3573 C C . GLY A 1 456 ? -1.287 -6.004 6.416 1.00 98.19 456 GLY A C 1
ATOM 3574 O O . GLY A 1 456 ? -0.312 -5.262 6.395 1.00 98.19 456 GLY A O 1
ATOM 3575 N N . ILE A 1 457 ? -2.350 -5.750 7.173 1.00 98.25 457 ILE A N 1
ATOM 3576 C CA . ILE A 1 457 ? -2.411 -4.552 8.020 1.00 98.25 457 ILE A CA 1
ATOM 3577 C C . ILE A 1 457 ? -3.085 -4.827 9.361 1.00 98.25 457 ILE A C 1
ATOM 3579 O O . ILE A 1 457 ? -4.091 -5.541 9.434 1.00 98.25 457 ILE A O 1
ATOM 3583 N N . VAL A 1 458 ? -2.532 -4.245 10.424 1.00 97.50 458 VAL A N 1
ATOM 3584 C CA . VAL A 1 458 ? -3.148 -4.242 11.751 1.00 97.50 458 VAL A CA 1
ATOM 3585 C C . VAL A 1 458 ? -4.152 -3.095 11.827 1.00 97.50 458 VAL A C 1
ATOM 3587 O O . VAL A 1 458 ? -3.802 -1.939 12.057 1.00 97.50 458 VAL A O 1
ATOM 3590 N N . LEU A 1 459 ? -5.423 -3.430 11.621 1.00 92.06 459 LEU A N 1
ATOM 3591 C CA . LEU A 1 459 ? -6.563 -2.536 11.820 1.00 92.06 459 LEU A CA 1
ATOM 3592 C C . LEU A 1 459 ? -7.705 -3.291 12.505 1.00 92.06 459 LEU A C 1
ATOM 3594 O O . LEU A 1 459 ? -7.828 -4.510 12.333 1.00 92.06 459 LEU A O 1
ATOM 3598 N N . PRO A 1 460 ? -8.599 -2.591 13.223 1.00 87.38 460 PRO A N 1
ATOM 3599 C CA . PRO A 1 460 ? -9.891 -3.136 13.606 1.00 87.38 460 PRO A CA 1
ATOM 3600 C C . PRO A 1 460 ? -10.640 -3.625 12.363 1.00 87.38 460 PRO A C 1
ATOM 3602 O O . PRO A 1 460 ? -10.962 -2.861 11.455 1.00 87.38 460 PRO A O 1
ATOM 3605 N N . GLY A 1 461 ? -10.915 -4.922 12.317 1.00 80.56 461 GLY A N 1
ATOM 3606 C CA . GLY A 1 461 ? -11.452 -5.567 11.131 1.00 80.56 461 GLY A CA 1
ATOM 3607 C C . GLY A 1 461 ? -12.052 -6.927 11.436 1.00 80.56 461 GLY A C 1
ATOM 3608 O O . GLY A 1 461 ? -12.101 -7.374 12.583 1.00 80.56 461 GLY A O 1
ATOM 3609 N N . ARG A 1 462 ? -12.550 -7.581 10.391 1.00 79.44 462 ARG A N 1
ATOM 3610 C CA . ARG A 1 462 ? -13.032 -8.964 10.419 1.00 79.44 462 ARG A CA 1
ATOM 3611 C C . ARG A 1 462 ? -12.626 -9.646 9.123 1.00 79.44 462 ARG A C 1
ATOM 3613 O O . ARG A 1 462 ? -12.428 -8.973 8.122 1.00 79.44 462 ARG A O 1
ATOM 3620 N N . GLY A 1 463 ? -12.583 -10.972 9.140 1.00 86.31 463 GLY A N 1
ATOM 3621 C CA . GLY A 1 463 ? -12.259 -11.786 7.971 1.00 86.31 463 GLY A CA 1
ATOM 3622 C C . GLY A 1 463 ? -10.908 -12.473 8.112 1.00 86.31 463 GLY A C 1
ATOM 3623 O O . GLY A 1 463 ? -10.424 -12.688 9.225 1.00 86.31 463 GLY A O 1
ATOM 3624 N N . SER A 1 464 ? -10.333 -12.850 6.977 1.00 89.19 464 SER A N 1
ATOM 3625 C CA . SER A 1 464 ? -9.067 -13.565 6.897 1.00 89.19 464 SER A CA 1
ATOM 3626 C C . SER A 1 464 ? -7.913 -12.710 7.407 1.00 89.19 464 SER A C 1
ATOM 3628 O O . SER A 1 464 ? -7.809 -11.517 7.110 1.00 89.19 464 SER A O 1
ATOM 3630 N N . SER A 1 465 ? -7.011 -13.345 8.147 1.00 96.00 465 SER A N 1
ATOM 3631 C CA . SER A 1 465 ? -5.841 -12.698 8.737 1.00 96.00 465 SER A CA 1
ATOM 3632 C C . SER A 1 465 ? -4.759 -13.719 9.064 1.00 96.00 465 SER A C 1
ATOM 3634 O O . SER A 1 465 ? -5.098 -14.868 9.359 1.00 96.00 465 SER A O 1
ATOM 3636 N N . LEU A 1 466 ? -3.506 -13.280 9.142 1.00 94.00 466 LEU A N 1
ATOM 3637 C CA . LEU A 1 466 ? -2.416 -14.042 9.756 1.00 94.00 466 LEU A CA 1
ATOM 3638 C C . LEU A 1 466 ? -1.984 -13.389 11.074 1.00 94.00 466 LEU A C 1
ATOM 3640 O O . LEU A 1 466 ? -2.089 -12.174 11.242 1.00 94.00 466 LEU A O 1
ATOM 3644 N N . MET A 1 467 ? -1.517 -14.213 12.010 1.00 92.00 467 MET A N 1
ATOM 3645 C CA . MET A 1 467 ? -0.932 -13.748 13.267 1.00 92.00 467 MET A CA 1
ATOM 3646 C C . MET A 1 467 ? 0.577 -13.587 13.098 1.00 92.00 467 MET A C 1
ATOM 3648 O O . MET A 1 467 ? 1.234 -14.485 12.573 1.00 92.00 467 MET A O 1
ATOM 3652 N N . HIS A 1 468 ? 1.127 -12.472 13.566 1.00 88.62 468 HIS A N 1
ATOM 3653 C CA . HIS A 1 468 ? 2.568 -12.250 13.644 1.00 88.62 468 HIS A CA 1
ATOM 3654 C C . HIS A 1 468 ? 2.877 -11.301 14.804 1.00 88.62 468 HIS A C 1
ATOM 3656 O O . HIS A 1 468 ? 2.210 -10.283 14.958 1.00 88.62 468 HIS A O 1
ATOM 3662 N N . GLY A 1 469 ? 3.837 -11.660 15.662 1.00 86.62 469 GLY A N 1
ATOM 3663 C CA . GLY A 1 469 ? 4.205 -10.839 16.825 1.00 86.62 469 GLY A CA 1
ATOM 3664 C C . GLY A 1 469 ? 3.038 -10.526 17.775 1.00 86.62 469 GLY A C 1
ATOM 3665 O O . GLY A 1 469 ? 2.952 -9.415 18.284 1.00 86.62 469 GLY A O 1
ATOM 3666 N N . GLY A 1 470 ? 2.093 -11.459 17.954 1.00 86.88 470 GLY A N 1
ATOM 3667 C CA . GLY A 1 470 ? 0.889 -11.254 18.777 1.00 86.88 470 GLY A CA 1
ATOM 3668 C C . GLY A 1 470 ? -0.178 -10.345 18.151 1.00 86.88 470 GLY A C 1
ATOM 3669 O O . GLY A 1 470 ? -1.267 -10.208 18.700 1.00 86.88 470 GLY A O 1
ATOM 3670 N N . GLN A 1 471 ? 0.087 -9.772 16.977 1.00 89.81 471 GLN A N 1
ATOM 3671 C CA . GLN A 1 471 ? -0.849 -8.920 16.255 1.00 89.81 471 GLN A CA 1
ATOM 3672 C C . GLN A 1 471 ? -1.508 -9.667 15.101 1.00 89.81 471 GLN A C 1
ATOM 3674 O O . GLN A 1 471 ? -0.950 -10.599 14.511 1.00 89.81 471 GLN A O 1
ATOM 3679 N N . ARG A 1 472 ? -2.728 -9.242 14.775 1.00 93.50 472 ARG A N 1
ATOM 3680 C CA . ARG A 1 472 ? -3.510 -9.792 13.675 1.00 93.50 472 ARG A CA 1
ATOM 3681 C C . ARG A 1 472 ? -3.404 -8.881 12.463 1.00 93.50 472 ARG A C 1
ATOM 3683 O O . ARG A 1 472 ? -3.942 -7.778 12.471 1.00 93.50 472 ARG A O 1
ATOM 3690 N N . TYR A 1 473 ? -2.782 -9.388 11.409 1.00 97.56 473 TYR A N 1
ATOM 3691 C CA . TYR A 1 473 ? -2.691 -8.705 10.128 1.00 97.56 473 TYR A CA 1
ATOM 3692 C C . TYR A 1 473 ? -3.801 -9.213 9.227 1.00 97.56 473 TYR A C 1
ATOM 3694 O O . TYR A 1 473 ? -3.782 -10.363 8.778 1.00 97.56 473 TYR A O 1
ATOM 3702 N N . TYR A 1 474 ? -4.790 -8.365 8.983 1.00 97.75 474 TYR A N 1
ATOM 3703 C CA . TYR A 1 474 ? -5.869 -8.678 8.060 1.00 97.75 474 TYR A CA 1
ATOM 3704 C C . TYR A 1 474 ? -5.383 -8.546 6.622 1.00 97.75 474 TYR A C 1
ATOM 3706 O O . TYR A 1 474 ? -4.631 -7.626 6.299 1.00 97.75 474 TYR A O 1
ATOM 3714 N N . PHE A 1 475 ? -5.830 -9.464 5.766 1.00 97.00 475 PHE A N 1
ATOM 3715 C CA . PHE A 1 475 ? -5.588 -9.365 4.331 1.00 97.00 475 PHE A CA 1
ATOM 3716 C C . PHE A 1 475 ? -6.343 -8.169 3.763 1.00 97.00 475 PHE A C 1
ATOM 3718 O O . PHE A 1 475 ? -7.520 -7.978 4.060 1.00 97.00 475 PHE A O 1
ATOM 3725 N N . TYR A 1 476 ? -5.691 -7.388 2.919 1.00 96.44 476 TYR A N 1
ATOM 3726 C CA . TYR A 1 476 ? -6.316 -6.319 2.167 1.00 96.44 476 TYR A CA 1
ATOM 3727 C C . TYR A 1 476 ? -5.890 -6.457 0.706 1.00 96.44 476 TYR A C 1
ATOM 3729 O O . TYR A 1 476 ? -4.763 -6.152 0.324 1.00 96.44 476 TYR A O 1
ATOM 3737 N N . GLU A 1 477 ? -6.802 -7.001 -0.092 1.00 91.81 477 GLU A N 1
ATOM 3738 C CA . GLU A 1 477 ? -6.633 -7.206 -1.527 1.00 91.81 477 GLU A CA 1
ATOM 3739 C C . GLU A 1 477 ? -6.611 -5.862 -2.271 1.00 91.81 477 GLU A C 1
ATOM 3741 O O . GLU A 1 477 ? -7.442 -4.995 -2.007 1.00 91.81 477 GLU A O 1
ATOM 3746 N N . THR A 1 478 ? -5.674 -5.681 -3.201 1.00 92.44 478 THR A N 1
ATOM 3747 C CA . THR A 1 478 ? -5.376 -4.387 -3.849 1.00 92.44 478 THR A CA 1
ATOM 3748 C C . THR A 1 478 ? -5.583 -4.417 -5.366 1.00 92.44 478 THR A C 1
ATOM 3750 O O . THR A 1 478 ? -5.532 -3.373 -6.021 1.00 92.44 478 THR A O 1
ATOM 3753 N N . THR A 1 479 ? -5.821 -5.594 -5.950 1.00 81.00 479 THR A N 1
ATOM 3754 C CA . THR A 1 479 ? -5.849 -5.791 -7.412 1.00 81.00 479 THR A CA 1
ATOM 3755 C C . THR A 1 479 ? -7.101 -5.268 -8.095 1.00 81.00 479 THR A C 1
ATOM 3757 O O . THR A 1 479 ? -7.072 -4.967 -9.287 1.00 81.00 479 THR A O 1
ATOM 3760 N N . SER A 1 480 ? -8.209 -5.129 -7.372 1.00 77.44 480 SER A N 1
ATOM 3761 C CA . SER A 1 480 ? -9.431 -4.542 -7.919 1.00 77.44 480 SER A CA 1
ATOM 3762 C C . SER A 1 480 ? -10.230 -3.822 -6.846 1.00 77.44 480 SER A C 1
ATOM 3764 O O . SER A 1 480 ? -9.987 -3.932 -5.644 1.00 77.44 480 SER A O 1
ATOM 3766 N N . ARG A 1 481 ? -11.218 -3.065 -7.302 1.00 81.88 481 ARG A N 1
ATOM 3767 C CA . ARG A 1 481 ? -12.118 -2.304 -6.444 1.00 81.88 481 ARG A CA 1
ATOM 3768 C C . ARG A 1 481 ? -13.067 -3.208 -5.678 1.00 81.88 481 ARG A C 1
ATOM 3770 O O . ARG A 1 481 ? -13.456 -4.280 -6.129 1.00 81.88 481 ARG A O 1
ATOM 3777 N N . GLY A 1 482 ? -13.505 -2.712 -4.526 1.00 75.12 482 GLY A N 1
ATOM 3778 C CA . GLY A 1 482 ? -14.589 -3.322 -3.759 1.00 75.12 482 GLY A CA 1
ATOM 3779 C C . GLY A 1 482 ? -14.154 -4.455 -2.833 1.00 75.12 482 GLY A C 1
ATOM 3780 O O . GLY A 1 482 ? -14.955 -4.875 -1.995 1.00 75.12 482 GLY A O 1
ATOM 3781 N N . PHE A 1 483 ? -12.898 -4.901 -2.900 1.00 82.25 483 PHE A N 1
ATOM 3782 C CA . PHE A 1 483 ? -12.372 -5.842 -1.921 1.00 82.25 483 PHE A CA 1
ATOM 3783 C C . PHE A 1 483 ? -12.179 -5.157 -0.573 1.00 82.25 483 PHE A C 1
ATOM 3785 O O . PHE A 1 483 ? -11.450 -4.178 -0.458 1.00 82.25 483 PHE A O 1
ATOM 3792 N N . ARG A 1 484 ? -12.866 -5.665 0.449 1.00 87.56 484 ARG A N 1
ATOM 3793 C CA . ARG A 1 484 ? -12.840 -5.110 1.806 1.00 87.56 484 ARG A CA 1
ATOM 3794 C C . ARG A 1 484 ? -11.738 -5.765 2.634 1.00 87.56 484 ARG A C 1
ATOM 3796 O O . ARG A 1 484 ? -11.309 -6.877 2.337 1.00 87.56 484 ARG A O 1
ATOM 3803 N N . LEU A 1 485 ? -11.341 -5.100 3.716 1.00 91.12 485 LEU A N 1
ATOM 3804 C CA . LEU A 1 485 ? -10.435 -5.663 4.716 1.00 91.12 485 LEU A CA 1
ATOM 3805 C C . LEU A 1 485 ? -10.911 -7.053 5.175 1.00 91.12 485 LEU A C 1
ATOM 3807 O O . LEU A 1 485 ? -12.091 -7.253 5.461 1.00 91.12 485 LEU A O 1
ATOM 3811 N N . GLY A 1 486 ? -9.979 -7.999 5.219 1.00 89.38 486 GLY A N 1
ATOM 3812 C CA . GLY A 1 486 ? -10.184 -9.403 5.552 1.00 89.38 486 GLY A CA 1
ATOM 3813 C C . GLY A 1 486 ? -10.827 -10.248 4.448 1.00 89.38 486 GLY A C 1
ATOM 3814 O O . GLY A 1 486 ? -11.076 -11.434 4.674 1.00 89.38 486 GLY A O 1
ATOM 3815 N N . TYR A 1 487 ? -11.105 -9.691 3.267 1.00 84.00 487 TYR A N 1
ATOM 3816 C CA . TYR A 1 487 ? -11.570 -10.480 2.131 1.00 84.00 487 TYR A CA 1
ATOM 3817 C C . TYR A 1 487 ? -10.404 -11.212 1.463 1.00 84.00 487 TYR A C 1
ATOM 3819 O O . TYR A 1 487 ? -9.364 -10.628 1.176 1.00 84.00 487 TYR A O 1
ATOM 3827 N N . ILE A 1 488 ? -10.625 -12.488 1.158 1.00 80.62 488 ILE A N 1
ATOM 3828 C CA . ILE A 1 488 ? -9.771 -13.282 0.283 1.00 80.62 488 ILE A CA 1
ATOM 3829 C C . ILE A 1 488 ? -10.666 -14.028 -0.700 1.00 80.62 488 ILE A C 1
ATOM 3831 O O . ILE A 1 488 ? -11.706 -14.568 -0.313 1.00 80.62 488 ILE A O 1
ATOM 3835 N N . HIS A 1 489 ? -10.281 -14.056 -1.975 1.00 77.62 489 HIS A N 1
ATOM 3836 C CA . HIS A 1 489 ? -11.039 -14.813 -2.964 1.00 77.62 489 HIS A CA 1
ATOM 3837 C C . HIS A 1 489 ? -11.045 -16.309 -2.585 1.00 77.62 489 HIS A C 1
ATOM 3839 O O . HIS A 1 489 ? -9.994 -16.822 -2.194 1.00 77.62 489 HIS A O 1
ATOM 3845 N N . PRO A 1 490 ? -12.165 -17.048 -2.722 1.00 75.75 490 PRO A N 1
ATOM 3846 C CA . PRO A 1 490 ? -12.238 -18.457 -2.324 1.00 75.75 490 PRO A CA 1
ATOM 3847 C C . PRO A 1 490 ? -11.164 -19.357 -2.950 1.00 75.75 490 PRO A C 1
ATOM 3849 O O . PRO A 1 490 ? -10.693 -20.289 -2.306 1.00 75.75 490 PRO A O 1
ATOM 3852 N N . GLN A 1 491 ? -10.730 -19.054 -4.179 1.00 75.69 491 GLN A N 1
ATOM 3853 C CA . GLN A 1 491 ? -9.654 -19.795 -4.860 1.00 75.69 491 GLN A CA 1
ATOM 3854 C C . GLN A 1 491 ? -8.276 -19.603 -4.208 1.00 75.69 491 GLN A C 1
ATOM 3856 O O . GLN A 1 491 ? -7.396 -20.436 -4.395 1.00 75.69 491 GLN A O 1
ATOM 3861 N N . ASN A 1 492 ? -8.122 -18.545 -3.412 1.00 81.81 492 ASN A N 1
ATOM 3862 C CA . ASN A 1 492 ? -6.888 -18.164 -2.738 1.00 81.81 492 ASN A CA 1
ATOM 3863 C C . ASN A 1 492 ? -6.988 -18.353 -1.209 1.00 81.81 492 ASN A C 1
ATOM 3865 O O . ASN A 1 492 ? -6.062 -18.001 -0.485 1.00 81.81 492 ASN A O 1
ATOM 3869 N N . ALA A 1 493 ? -8.102 -18.888 -0.692 1.00 81.12 493 ALA A N 1
ATOM 3870 C CA . ALA A 1 493 ? -8.467 -18.807 0.726 1.00 81.12 493 ALA A CA 1
ATOM 3871 C C . ALA A 1 493 ? -7.704 -19.757 1.670 1.00 81.12 493 ALA A C 1
ATOM 3873 O O . ALA A 1 493 ? -7.792 -19.596 2.887 1.00 81.12 493 ALA A O 1
ATOM 3874 N N . ASP A 1 494 ? -6.961 -20.744 1.153 1.00 84.50 494 ASP A N 1
ATOM 3875 C CA . ASP A 1 494 ? -6.156 -21.628 2.007 1.00 84.50 494 ASP A CA 1
ATOM 3876 C C . ASP A 1 494 ? -4.922 -20.887 2.539 1.00 84.50 494 ASP A C 1
ATOM 3878 O O . ASP A 1 494 ? -3.909 -20.731 1.849 1.00 84.50 494 ASP A O 1
ATOM 3882 N N . LEU A 1 495 ? -5.032 -20.439 3.792 1.00 90.19 495 LEU A N 1
ATOM 3883 C CA . LEU A 1 495 ? -4.042 -19.625 4.498 1.00 90.19 495 LEU A CA 1
ATOM 3884 C C . LEU A 1 495 ? -2.688 -20.324 4.693 1.00 90.19 495 LEU A C 1
ATOM 3886 O O . LEU A 1 495 ? -1.692 -19.648 4.929 1.00 90.19 495 LEU A O 1
ATOM 3890 N N . ARG A 1 496 ? -2.604 -21.653 4.537 1.00 91.62 496 ARG A N 1
ATOM 3891 C CA . ARG A 1 496 ? -1.336 -22.401 4.661 1.00 91.62 496 ARG A CA 1
ATOM 3892 C C . ARG A 1 496 ? -0.329 -22.047 3.569 1.00 91.62 496 ARG A C 1
ATOM 3894 O O . ARG A 1 496 ? 0.873 -22.241 3.757 1.00 91.62 496 ARG A O 1
ATOM 3901 N N . TYR A 1 497 ? -0.812 -21.531 2.441 1.00 90.69 497 TYR A N 1
ATOM 3902 C CA . TYR A 1 497 ? 0.014 -21.087 1.318 1.00 90.69 497 TYR A CA 1
ATOM 3903 C C . TYR A 1 497 ? 0.376 -19.605 1.368 1.00 90.69 497 TYR A C 1
ATOM 3905 O O . TYR A 1 497 ? 0.999 -19.104 0.433 1.00 90.69 497 TYR A O 1
ATOM 3913 N N . TRP A 1 498 ? -0.025 -18.909 2.428 1.00 93.44 498 TRP A N 1
ATOM 3914 C CA . TRP A 1 498 ? 0.288 -17.508 2.635 1.00 93.44 498 TRP A CA 1
ATOM 3915 C C . TRP A 1 498 ? 1.400 -17.348 3.655 1.00 93.44 498 TRP A C 1
ATOM 3917 O O . TRP A 1 498 ? 1.562 -18.149 4.583 1.00 93.44 498 TRP A O 1
ATOM 3927 N N . ARG A 1 499 ? 2.189 -16.304 3.450 1.00 94.50 499 ARG A N 1
ATOM 3928 C CA . ARG A 1 499 ? 3.315 -15.938 4.293 1.00 94.50 499 ARG A CA 1
ATOM 3929 C C . ARG A 1 499 ? 3.240 -14.461 4.570 1.00 94.50 499 ARG A C 1
ATOM 3931 O O . ARG A 1 499 ? 3.001 -13.670 3.663 1.00 94.50 499 ARG A O 1
ATOM 3938 N N . LEU A 1 500 ? 3.435 -14.115 5.831 1.00 95.50 500 LEU A N 1
ATOM 3939 C CA . LEU A 1 500 ? 3.515 -12.735 6.260 1.00 95.50 500 LEU A CA 1
ATOM 3940 C C . LEU A 1 500 ? 4.982 -12.323 6.262 1.00 95.50 500 LEU A C 1
ATOM 3942 O O . LEU A 1 500 ? 5.782 -12.831 7.050 1.00 95.50 500 LEU A O 1
ATOM 3946 N N . LEU A 1 501 ? 5.320 -11.402 5.371 1.00 94.12 501 LEU A N 1
ATOM 3947 C CA . LEU A 1 501 ? 6.645 -10.823 5.257 1.00 94.12 501 LEU A CA 1
ATOM 3948 C C . LEU A 1 501 ? 6.635 -9.464 5.945 1.00 94.12 501 LEU A C 1
ATOM 3950 O O . LEU A 1 501 ? 6.102 -8.482 5.423 1.00 94.12 501 LEU A O 1
ATOM 3954 N N . LYS A 1 502 ? 7.231 -9.418 7.136 1.00 92.94 502 LYS A N 1
ATOM 3955 C CA . LYS A 1 502 ? 7.614 -8.156 7.755 1.00 92.94 502 LYS A CA 1
ATOM 3956 C C . LYS A 1 502 ? 8.860 -7.631 7.074 1.00 92.94 502 LYS A C 1
ATOM 3958 O O . LYS A 1 502 ? 9.884 -8.318 7.077 1.00 92.94 502 LYS A O 1
ATOM 3963 N N . LEU A 1 503 ? 8.731 -6.458 6.464 1.00 90.06 503 LEU A N 1
ATOM 3964 C CA . LEU A 1 503 ? 9.834 -5.796 5.795 1.00 90.06 503 LEU A CA 1
ATOM 3965 C C . LEU A 1 503 ? 10.654 -5.068 6.856 1.00 90.06 503 LEU A C 1
ATOM 3967 O O . LEU A 1 503 ? 10.144 -4.205 7.559 1.00 90.06 503 LEU A O 1
ATOM 3971 N N . ASP A 1 504 ? 11.915 -5.454 6.997 1.00 74.62 504 ASP A N 1
ATOM 3972 C CA . ASP A 1 504 ? 12.848 -4.756 7.872 1.00 74.62 504 ASP A CA 1
ATOM 3973 C C . ASP A 1 504 ? 13.476 -3.614 7.077 1.00 74.62 504 ASP A C 1
ATOM 3975 O O . ASP A 1 504 ? 14.303 -3.870 6.197 1.00 74.62 504 ASP A O 1
ATOM 3979 N N . ARG A 1 505 ? 13.049 -2.378 7.356 1.00 67.06 505 ARG A N 1
ATOM 3980 C CA . ARG A 1 505 ? 13.539 -1.144 6.730 1.00 67.06 505 ARG A CA 1
ATOM 3981 C C . ARG A 1 505 ? 14.764 -0.528 7.399 1.00 67.06 505 ARG A C 1
ATOM 3983 O O . ARG A 1 505 ? 15.208 0.524 6.952 1.00 67.06 505 ARG A O 1
ATOM 3990 N N . ASP A 1 506 ? 15.365 -1.209 8.359 1.00 58.72 506 ASP A N 1
ATOM 3991 C CA . ASP A 1 506 ? 16.609 -0.762 8.978 1.00 58.72 506 ASP A CA 1
ATOM 3992 C C . ASP A 1 506 ? 17.749 -1.764 8.765 1.00 58.72 506 ASP A C 1
ATOM 3994 O O . ASP A 1 506 ? 18.895 -1.456 9.074 1.00 58.72 506 ASP A O 1
ATOM 3998 N N . ASN A 1 507 ? 17.480 -2.930 8.161 1.00 55.84 507 ASN A N 1
ATOM 3999 C CA . ASN A 1 507 ? 18.503 -3.925 7.842 1.00 55.84 507 ASN A CA 1
ATOM 4000 C C . ASN A 1 507 ? 19.496 -3.426 6.765 1.00 55.84 507 ASN A C 1
ATOM 4002 O O . ASN A 1 507 ? 19.138 -3.353 5.578 1.00 55.84 507 ASN A O 1
ATOM 4006 N N . PRO A 1 508 ? 20.769 -3.158 7.118 1.00 51.41 508 PRO A N 1
ATOM 4007 C CA . PRO A 1 508 ? 21.770 -2.667 6.174 1.00 51.41 508 PRO A CA 1
ATOM 4008 C C . PRO A 1 508 ? 22.369 -3.784 5.299 1.00 51.41 508 PRO A C 1
ATOM 4010 O O . PRO A 1 508 ? 23.107 -3.501 4.361 1.00 51.41 508 PRO A O 1
ATOM 4013 N N . ASN A 1 509 ? 22.064 -5.063 5.561 1.00 51.50 509 ASN A N 1
ATOM 4014 C CA . ASN A 1 509 ? 22.743 -6.194 4.915 1.00 51.50 509 ASN A CA 1
ATOM 4015 C C . ASN A 1 509 ? 22.281 -6.490 3.478 1.00 51.50 509 ASN A C 1
ATOM 4017 O O . ASN A 1 509 ? 22.803 -7.417 2.863 1.00 51.50 509 ASN A O 1
ATOM 4021 N N . PHE A 1 510 ? 21.336 -5.729 2.909 1.00 56.06 510 PHE A N 1
ATOM 4022 C CA . PHE A 1 510 ? 20.943 -5.928 1.508 1.00 56.06 510 PHE A CA 1
ATOM 4023 C C . PHE A 1 510 ? 22.074 -5.571 0.525 1.00 56.06 510 PHE A C 1
ATOM 4025 O O . PHE A 1 510 ? 22.218 -6.223 -0.509 1.00 56.06 510 PHE A O 1
ATOM 4032 N N . ASP A 1 511 ? 22.917 -4.598 0.870 1.00 52.12 511 ASP A N 1
ATOM 4033 C CA . ASP A 1 511 ? 24.013 -4.145 0.003 1.00 52.12 511 ASP A CA 1
ATOM 4034 C C . ASP A 1 511 ? 25.271 -5.018 0.118 1.00 52.12 511 ASP A C 1
ATOM 4036 O O . ASP A 1 511 ? 26.247 -4.804 -0.601 1.00 52.12 511 ASP A O 1
ATOM 4040 N N . ASN A 1 512 ? 25.263 -6.020 1.006 1.00 44.38 512 ASN A N 1
ATOM 4041 C CA . ASN A 1 512 ? 26.396 -6.910 1.221 1.00 44.38 512 ASN A CA 1
ATOM 4042 C C . ASN A 1 512 ? 26.122 -8.258 0.526 1.00 44.38 512 ASN A C 1
ATOM 4044 O O . ASN A 1 512 ? 25.359 -9.077 1.049 1.00 44.38 512 ASN A O 1
ATOM 4048 N N . PRO A 1 513 ? 26.681 -8.515 -0.671 1.00 41.25 513 PRO A N 1
ATOM 4049 C CA . PRO A 1 513 ? 26.455 -9.772 -1.362 1.00 41.25 513 PRO A CA 1
ATOM 4050 C C . PRO A 1 513 ? 27.042 -10.916 -0.531 1.00 41.25 513 PRO A C 1
ATOM 4052 O O . PRO A 1 513 ? 28.249 -10.998 -0.308 1.00 41.25 513 PRO A O 1
ATOM 4055 N N . SER A 1 514 ? 26.178 -11.823 -0.081 1.00 37.12 514 SER A N 1
ATOM 4056 C CA . SER A 1 514 ? 26.592 -13.114 0.466 1.00 37.12 514 SER A CA 1
ATOM 4057 C C . SER A 1 514 ? 27.535 -13.829 -0.529 1.00 37.12 514 SER A C 1
ATOM 4059 O O . SER A 1 514 ? 27.321 -13.727 -1.743 1.00 37.12 514 SER A O 1
ATOM 4061 N N . PRO A 1 515 ? 28.575 -14.562 -0.076 1.00 33.78 515 PRO A N 1
ATOM 4062 C CA . PRO A 1 515 ? 29.642 -15.106 -0.935 1.00 33.78 515 PRO A CA 1
ATOM 4063 C C . PRO A 1 515 ? 29.196 -16.171 -1.959 1.00 33.78 515 PRO A C 1
ATOM 4065 O O . PRO A 1 515 ? 30.012 -16.678 -2.732 1.00 33.78 515 PRO A O 1
ATOM 4068 N N . TRP A 1 516 ? 27.902 -16.485 -2.032 1.00 33.50 516 TRP A N 1
ATOM 4069 C CA . TRP A 1 516 ? 27.325 -17.441 -2.980 1.00 33.50 516 TRP A CA 1
ATOM 4070 C C . TRP A 1 516 ? 27.236 -16.934 -4.429 1.00 33.50 516 TRP A C 1
ATOM 4072 O O . TRP A 1 516 ? 26.846 -17.691 -5.313 1.00 33.50 516 TRP A O 1
ATOM 4082 N N . ASN A 1 517 ? 27.652 -15.695 -4.718 1.00 39.22 517 ASN A N 1
ATOM 4083 C CA . ASN A 1 517 ? 27.594 -15.118 -6.068 1.00 39.22 517 ASN A CA 1
ATOM 4084 C C . ASN A 1 517 ? 28.798 -15.469 -6.979 1.00 39.22 517 ASN A C 1
ATOM 4086 O O . ASN A 1 517 ? 29.060 -14.787 -7.967 1.00 39.22 517 ASN A O 1
ATOM 4090 N N . SER A 1 518 ? 29.562 -16.522 -6.666 1.00 31.69 518 SER A N 1
ATOM 4091 C CA . SER A 1 518 ? 30.803 -16.885 -7.378 1.00 31.69 518 SER A CA 1
ATOM 4092 C C . SER A 1 518 ? 30.659 -18.002 -8.422 1.00 31.69 518 SER A C 1
ATOM 4094 O O . SER A 1 518 ? 31.642 -18.649 -8.778 1.00 31.69 518 SER A O 1
ATOM 4096 N N . SER A 1 519 ? 29.465 -18.239 -8.972 1.00 33.09 519 SER A N 1
ATOM 4097 C CA . SER A 1 519 ? 29.321 -19.209 -10.070 1.00 33.09 519 SER A CA 1
ATOM 4098 C C . SER A 1 519 ? 28.256 -18.828 -11.102 1.00 33.09 519 SER A C 1
ATOM 4100 O O . SER A 1 519 ? 27.176 -19.405 -11.172 1.00 33.09 519 SER A O 1
ATOM 4102 N N . ARG A 1 520 ? 28.612 -17.907 -12.006 1.00 31.20 520 ARG A N 1
ATOM 4103 C CA . ARG A 1 520 ? 28.126 -17.977 -13.395 1.00 31.20 520 ARG A CA 1
ATOM 4104 C C . ARG A 1 520 ? 29.224 -18.583 -14.273 1.00 31.20 520 ARG A C 1
ATOM 4106 O O . ARG A 1 520 ? 30.354 -18.097 -14.218 1.00 31.20 520 ARG A O 1
ATOM 4113 N N . PRO A 1 521 ? 28.927 -19.596 -15.107 1.00 33.75 521 PRO A N 1
ATOM 4114 C CA . PRO A 1 521 ? 29.841 -20.018 -16.155 1.00 33.75 521 PRO A CA 1
ATOM 4115 C C . PRO A 1 521 ? 29.972 -18.888 -17.175 1.00 33.75 521 PRO A C 1
ATOM 4117 O O . PRO A 1 521 ? 28.976 -18.355 -17.665 1.00 33.75 521 PRO A O 1
ATOM 4120 N N . SER A 1 522 ? 31.210 -18.541 -17.506 1.00 31.81 522 SER A N 1
ATOM 4121 C CA . SER A 1 522 ? 31.535 -17.691 -18.642 1.00 31.81 522 SER A CA 1
ATOM 4122 C C . SER A 1 522 ? 30.982 -18.311 -19.928 1.00 31.81 522 SER A C 1
ATOM 4124 O O . SER A 1 522 ? 31.514 -19.307 -20.421 1.00 31.81 522 SER A O 1
ATOM 4126 N N . THR A 1 523 ? 29.941 -17.721 -20.507 1.00 34.59 523 THR A N 1
ATOM 4127 C CA . THR A 1 523 ? 29.594 -17.966 -21.907 1.00 34.59 523 THR A CA 1
ATOM 4128 C C . THR A 1 523 ? 30.591 -17.200 -22.765 1.00 34.59 523 THR A C 1
ATOM 4130 O O . THR A 1 523 ? 30.395 -16.029 -23.086 1.00 34.59 523 THR A O 1
ATOM 4133 N N . THR A 1 524 ? 31.700 -17.852 -23.104 1.00 37.38 524 THR A N 1
ATOM 4134 C CA . THR A 1 524 ? 32.519 -17.448 -24.244 1.00 37.38 524 THR A CA 1
ATOM 4135 C C . THR A 1 524 ? 31.726 -17.727 -25.512 1.00 37.38 524 THR A C 1
ATOM 4137 O O . THR A 1 524 ? 31.397 -18.878 -25.802 1.00 37.38 524 THR A O 1
ATOM 4140 N N . ALA A 1 525 ? 31.415 -16.657 -26.238 1.00 35.22 525 ALA A N 1
ATOM 4141 C CA . ALA A 1 525 ? 30.969 -16.708 -27.617 1.00 35.22 525 ALA A CA 1
ATOM 4142 C C . ALA A 1 525 ? 32.029 -17.392 -28.497 1.00 35.22 525 ALA A C 1
ATOM 4144 O O . ALA A 1 525 ? 33.229 -17.152 -28.337 1.00 35.22 525 ALA A O 1
ATOM 4145 N N . SER A 1 526 ? 31.550 -18.226 -29.415 1.00 37.56 526 SER A N 1
ATOM 4146 C CA . SER A 1 526 ? 32.248 -18.698 -30.614 1.00 37.56 526 SER A CA 1
ATOM 4147 C C . SER A 1 526 ? 31.676 -17.999 -31.833 1.00 37.56 526 SER A C 1
ATOM 4149 O O . SER A 1 526 ? 30.423 -17.940 -31.880 1.00 37.56 526 SER A O 1
#